Protein AF-Q7MRS1-F1 (afdb_monomer_lite)

Sequence (550 aa):
MSFEEILKSEALKLEIERLKEEFVSIEKFNEHLKISIIESETKIRVILPDGRIFGHNYQKTLEELGNAREYIESGTWRREVIRRVGEILERERKDTRRDGRLDHPREGEQRRDRSTASTDEELQARARFRRDRSAALRGDAGSSGISTREQQRAISAYGDSQRSPQKSDVNPLSIPLNELLALAGYEPKRDKTSRNNVVMRGGPGDNLVISRMPDDHYLYFNANNDSDRGTIFDFCRNRGISARDLIGAYERGGGEIQHSIERTGTSRTPANLKKIQDTWNALPPYSKSEDTYLEKVRKLSRETIALYSEIKIDERKNICFPSYALDEKSGYIMIVGYNKRLQSPLTKDKEGKPYEKPIKALHSGEKGLEILKATGLKQSNIKTLVIGESSIDMLSLVEMKKIDPFSSLLVATGGQLNESAQKLLGELSRRYPNAELIRAPDNDRDGIRMTEKIAGILQRESVELFPQLKDHNDDLKALKILNQASSDLRSELSNELSQTIRAARDQNHNHNKLLQKINEITKLIPPDRLQLQAINQLQQNQIEKGGRER

Structure (mmCIF, N/CA/C/O backbone):
data_AF-Q7MRS1-F1
#
_entry.id   AF-Q7MRS1-F1
#
loop_
_atom_site.group_PDB
_atom_site.id
_atom_site.type_symbol
_atom_site.label_atom_id
_atom_site.label_alt_id
_atom_site.label_comp_id
_atom_site.label_asym_id
_atom_site.label_entity_id
_atom_site.label_seq_id
_atom_site.pdbx_PDB_ins_code
_atom_site.Cartn_x
_atom_site.Cartn_y
_atom_site.Cartn_z
_atom_site.occupancy
_atom_site.B_iso_or_equiv
_atom_site.auth_seq_id
_atom_site.auth_comp_id
_atom_site.auth_asym_id
_atom_site.auth_atom_id
_atom_site.pdbx_PDB_model_num
ATOM 1 N N . MET A 1 1 ? -23.434 -2.494 28.872 1.00 38.00 1 MET A N 1
ATOM 2 C CA . MET A 1 1 ? -23.753 -3.064 27.555 1.00 38.00 1 MET A CA 1
ATOM 3 C C . MET A 1 1 ? -22.539 -2.989 26.648 1.00 38.00 1 MET A C 1
ATOM 5 O O . MET A 1 1 ? -21.988 -1.899 26.495 1.00 38.00 1 MET A O 1
ATOM 9 N N . SER A 1 2 ? -22.096 -4.116 26.092 1.00 28.31 2 SER A N 1
ATOM 10 C CA . SER A 1 2 ? -21.088 -4.141 25.023 1.00 28.31 2 SER A CA 1
ATOM 11 C C . SER A 1 2 ? -21.684 -3.594 23.713 1.00 28.31 2 SER A C 1
ATOM 13 O O . SER A 1 2 ? -22.902 -3.523 23.553 1.00 28.31 2 SER A O 1
ATOM 15 N N . PHE A 1 3 ? -20.845 -3.180 22.757 1.00 33.66 3 PHE A N 1
ATOM 16 C CA . PHE A 1 3 ? -21.310 -2.741 21.429 1.00 33.66 3 PHE A CA 1
ATOM 17 C C . PHE A 1 3 ? -22.105 -3.847 20.702 1.00 33.66 3 PHE A C 1
ATOM 19 O O . PHE A 1 3 ? -23.061 -3.554 19.988 1.00 33.66 3 PHE A O 1
ATOM 26 N N . GLU A 1 4 ? -21.791 -5.118 20.972 1.00 31.84 4 GLU A N 1
ATOM 27 C CA . GLU A 1 4 ? -22.567 -6.268 20.492 1.00 31.84 4 GLU A CA 1
ATOM 28 C C . GLU A 1 4 ? -23.971 -6.356 21.107 1.00 31.84 4 GLU A C 1
ATOM 30 O O . GLU A 1 4 ? -24.891 -6.816 20.440 1.00 31.84 4 GLU A O 1
ATOM 35 N N . GLU A 1 5 ? -24.173 -5.911 22.349 1.00 34.22 5 GLU A N 1
ATOM 36 C CA . GLU A 1 5 ? -25.500 -5.873 22.983 1.00 34.22 5 GLU A CA 1
ATOM 37 C C . GLU A 1 5 ? -26.347 -4.704 22.462 1.00 34.22 5 GLU A C 1
ATOM 39 O O . GLU A 1 5 ? -27.556 -4.843 22.301 1.00 34.22 5 GLU A O 1
ATOM 44 N N . ILE A 1 6 ? -25.708 -3.586 22.101 1.00 35.25 6 ILE A N 1
ATOM 45 C CA . ILE A 1 6 ? -26.366 -2.434 21.463 1.00 35.25 6 ILE A CA 1
ATOM 46 C C . ILE A 1 6 ? -26.814 -2.783 20.035 1.00 35.25 6 ILE A C 1
ATOM 48 O O . ILE A 1 6 ? -27.928 -2.443 19.650 1.00 35.25 6 ILE A O 1
ATOM 52 N N . LEU A 1 7 ? -26.013 -3.538 19.274 1.00 34.41 7 LEU A N 1
ATOM 53 C CA . LEU A 1 7 ? -26.401 -4.070 17.956 1.00 34.41 7 LEU A CA 1
ATOM 54 C C . LEU A 1 7 ? -27.507 -5.139 18.022 1.00 34.41 7 LEU A C 1
ATOM 56 O O . LEU A 1 7 ? -28.186 -5.395 17.027 1.00 34.41 7 LEU A O 1
ATOM 60 N N . LYS A 1 8 ? -27.695 -5.776 19.184 1.00 34.97 8 LYS A N 1
ATOM 61 C CA . LYS A 1 8 ? -28.772 -6.747 19.433 1.00 34.97 8 LYS A CA 1
ATOM 62 C C . LYS A 1 8 ? -30.071 -6.099 19.918 1.00 34.97 8 LYS A C 1
ATOM 64 O O . LYS A 1 8 ? -31.070 -6.805 20.000 1.00 34.97 8 LYS A O 1
ATOM 69 N N . SER A 1 9 ? -30.072 -4.792 20.197 1.00 38.06 9 SER A N 1
ATOM 70 C CA . SER A 1 9 ? -31.278 -4.031 20.530 1.00 38.06 9 SER A CA 1
ATOM 71 C C . SER A 1 9 ? -32.312 -4.173 19.417 1.00 38.06 9 SER A C 1
ATOM 73 O O . SER A 1 9 ? -32.072 -3.777 18.276 1.00 38.06 9 SER A O 1
ATOM 75 N N . GLU A 1 10 ? -33.471 -4.729 19.757 1.00 39.97 10 GLU A N 1
ATOM 76 C CA . GLU A 1 10 ? -34.589 -4.931 18.835 1.00 39.97 10 GLU A CA 1
ATOM 77 C C . GLU A 1 10 ? -35.078 -3.600 18.251 1.00 39.97 10 GLU A C 1
ATOM 79 O O . GLU A 1 10 ? -35.407 -3.543 17.075 1.00 39.97 10 GLU A O 1
ATOM 84 N N . ALA A 1 11 ? -34.985 -2.506 19.017 1.00 39.06 11 ALA A N 1
ATOM 85 C CA . ALA A 1 11 ? -35.293 -1.151 18.562 1.00 39.06 11 ALA A CA 1
ATOM 86 C C . ALA A 1 11 ? -34.257 -0.596 17.566 1.00 39.06 11 ALA A C 1
ATOM 88 O O . ALA A 1 11 ? -34.627 0.080 16.613 1.00 39.06 11 ALA A O 1
ATOM 89 N N . LEU A 1 12 ? -32.964 -0.908 17.742 1.00 38.81 12 LEU A N 1
ATOM 90 C CA . LEU A 1 12 ? -31.923 -0.505 16.787 1.00 38.81 12 LEU A CA 1
ATOM 91 C C . LEU A 1 12 ? -31.974 -1.367 15.520 1.00 38.81 12 LEU A C 1
ATOM 93 O O . LEU A 1 12 ? -31.750 -0.857 14.430 1.00 38.81 12 LEU A O 1
ATOM 97 N N . LYS A 1 13 ? -32.314 -2.655 15.645 1.00 42.75 13 LYS A N 1
ATOM 98 C CA . LYS A 1 13 ? -32.612 -3.523 14.500 1.00 42.75 13 LYS A CA 1
ATOM 99 C C . LYS A 1 13 ? -33.844 -3.048 13.740 1.00 42.75 13 LYS A C 1
ATOM 101 O O . LYS A 1 13 ? -33.760 -2.963 12.527 1.00 42.75 13 LYS A O 1
ATOM 106 N N . LEU A 1 14 ? -34.936 -2.706 14.424 1.00 47.22 14 LEU A N 1
ATOM 107 C CA . LEU A 1 14 ? -36.146 -2.158 13.805 1.00 47.22 14 LEU A CA 1
ATOM 108 C C . LEU A 1 14 ? -35.884 -0.811 13.139 1.00 47.22 14 LEU A C 1
ATOM 110 O O . LEU A 1 14 ? -36.394 -0.602 12.053 1.00 47.22 14 LEU A O 1
ATOM 114 N N . GLU A 1 15 ? -35.053 0.063 13.710 1.00 40.97 15 GLU A N 1
ATOM 115 C CA . GLU A 1 15 ? -34.694 1.330 13.061 1.00 40.97 15 GLU A CA 1
ATOM 116 C C . GLU A 1 15 ? -33.704 1.128 11.903 1.00 40.97 15 GLU A C 1
ATOM 118 O O . GLU A 1 15 ? -33.804 1.810 10.893 1.00 40.97 15 GLU A O 1
ATOM 123 N N . ILE A 1 16 ? -32.785 0.157 11.980 1.00 42.09 16 ILE A N 1
ATOM 124 C CA . ILE A 1 16 ? -31.921 -0.225 10.851 1.00 42.09 16 ILE A CA 1
ATOM 125 C C . ILE A 1 16 ? -32.740 -0.887 9.734 1.00 42.09 16 ILE A C 1
ATOM 127 O O . ILE A 1 16 ? -32.490 -0.596 8.572 1.00 42.09 16 ILE A O 1
ATOM 131 N N . GLU A 1 17 ? -33.715 -1.742 10.050 1.00 43.88 17 GLU A N 1
ATOM 132 C CA . GLU A 1 17 ? -34.649 -2.326 9.077 1.00 43.88 17 GLU A CA 1
ATOM 133 C C . GLU A 1 17 ? -35.605 -1.265 8.516 1.00 43.88 17 GLU A C 1
ATOM 135 O O . GLU A 1 17 ? -35.782 -1.204 7.307 1.00 43.88 17 GLU A O 1
ATOM 140 N N . ARG A 1 18 ? -36.101 -0.331 9.337 1.00 45.06 18 ARG A N 1
ATOM 141 C CA . ARG A 1 18 ? -36.892 0.827 8.892 1.00 45.06 18 ARG A CA 1
ATOM 142 C C . ARG A 1 18 ? -36.077 1.756 8.001 1.00 45.06 18 ARG A C 1
ATOM 144 O O . ARG A 1 18 ? -36.606 2.249 7.019 1.00 45.06 18 ARG A O 1
ATOM 151 N N . LEU A 1 19 ? -34.789 1.963 8.287 1.00 39.16 19 LEU A N 1
ATOM 152 C CA . LEU A 1 19 ? -33.873 2.698 7.413 1.00 39.16 19 LEU A CA 1
ATOM 153 C C . LEU A 1 19 ? -33.566 1.895 6.140 1.00 39.16 19 LEU A C 1
ATOM 155 O O . LEU A 1 19 ? -33.508 2.481 5.070 1.00 39.16 19 LEU A O 1
ATOM 159 N N . LYS A 1 20 ? -33.443 0.565 6.186 1.00 38.06 20 LYS A N 1
ATOM 160 C CA . LYS A 1 20 ? -33.331 -0.276 4.977 1.00 38.06 20 LYS A CA 1
ATOM 161 C C . LYS A 1 20 ? -34.605 -0.245 4.118 1.00 38.06 20 LYS A C 1
ATOM 163 O O . LYS A 1 20 ? -34.500 -0.303 2.893 1.00 38.06 20 LYS A O 1
ATOM 168 N N . GLU A 1 21 ? -35.777 -0.120 4.741 1.00 39.06 21 GLU A N 1
ATOM 169 C CA . GLU A 1 21 ? -37.084 0.041 4.093 1.00 39.06 21 GLU A CA 1
ATOM 170 C C . GLU A 1 21 ? -37.326 1.479 3.592 1.00 39.06 21 GLU A C 1
ATOM 172 O O . GLU A 1 21 ? -37.846 1.646 2.495 1.00 39.06 21 GLU A O 1
ATOM 177 N N . GLU A 1 22 ? -36.899 2.526 4.311 1.00 36.47 22 GLU A N 1
ATOM 178 C CA . GLU A 1 22 ? -36.929 3.931 3.850 1.00 36.47 22 GLU A CA 1
ATOM 179 C C . GLU A 1 22 ? -35.910 4.181 2.721 1.00 36.47 22 GLU A C 1
ATOM 181 O O . GLU A 1 22 ? -36.150 5.016 1.849 1.00 36.47 22 GLU A O 1
ATOM 186 N N . PHE A 1 23 ? -34.805 3.428 2.684 1.00 32.19 23 PHE A N 1
ATOM 187 C CA . PHE A 1 23 ? -33.776 3.471 1.635 1.00 32.19 23 PHE A CA 1
ATOM 188 C C . PHE A 1 23 ? -33.933 2.381 0.558 1.00 32.19 23 PHE A C 1
ATOM 190 O O . PHE A 1 23 ? -32.937 2.019 -0.068 1.00 32.19 23 PHE A O 1
ATOM 197 N N . VAL A 1 24 ? -35.154 1.863 0.340 1.00 32.69 24 VAL A N 1
ATOM 198 C CA . VAL A 1 24 ? -35.525 0.785 -0.609 1.00 32.69 24 VAL A CA 1
ATOM 199 C C . VAL A 1 24 ? -34.394 0.356 -1.562 1.00 32.69 24 VAL A C 1
ATOM 201 O O . VAL A 1 24 ? -34.203 0.890 -2.656 1.00 32.69 24 VAL A O 1
ATOM 204 N N . SER A 1 25 ? -33.720 -0.719 -1.143 1.00 35.72 25 SER A N 1
ATOM 205 C CA . SER A 1 25 ? -32.906 -1.665 -1.920 1.00 35.72 25 SER A CA 1
ATOM 206 C C . SER A 1 25 ? -31.582 -1.170 -2.527 1.00 35.72 25 SER A C 1
ATOM 208 O O . SER A 1 25 ? -31.491 -0.839 -3.705 1.00 35.72 25 SER A O 1
ATOM 210 N N . ILE A 1 26 ? -30.493 -1.302 -1.765 1.00 35.09 26 ILE A N 1
ATOM 211 C CA . ILE A 1 26 ? -29.111 -1.208 -2.280 1.00 35.09 26 ILE A CA 1
ATOM 212 C C . ILE A 1 26 ? -28.841 -2.251 -3.390 1.00 35.09 26 ILE A C 1
ATOM 214 O O . ILE A 1 26 ? -28.113 -1.976 -4.341 1.00 35.09 26 ILE A O 1
ATOM 218 N N . GLU A 1 27 ? -29.499 -3.413 -3.348 1.00 33.00 27 GLU A N 1
ATOM 219 C CA . GLU A 1 27 ? -29.350 -4.456 -4.377 1.00 33.00 27 GLU A CA 1
ATOM 220 C C . GLU A 1 27 ? -30.068 -4.121 -5.698 1.00 33.00 27 GLU A C 1
ATOM 222 O O . GLU A 1 27 ? -29.577 -4.474 -6.765 1.00 33.00 27 GLU A O 1
ATOM 227 N N . LYS A 1 28 ? -31.155 -3.335 -5.670 1.00 31.61 28 LYS A N 1
ATOM 228 C CA . LYS A 1 28 ? -31.830 -2.825 -6.884 1.00 31.61 28 LYS A CA 1
ATOM 229 C C . LYS A 1 28 ? -31.266 -1.470 -7.340 1.00 31.61 28 LYS A C 1
ATOM 231 O O . LYS A 1 28 ? -31.312 -1.164 -8.531 1.00 31.61 28 LYS A O 1
ATOM 236 N N . PHE A 1 29 ? -30.669 -0.700 -6.427 1.00 34.00 29 PHE A N 1
ATOM 237 C CA . PHE A 1 29 ? -29.886 0.510 -6.706 1.00 34.00 29 PHE A CA 1
ATOM 238 C C . PHE A 1 29 ? -28.658 0.192 -7.572 1.00 34.00 29 PHE A C 1
ATOM 240 O O . PHE A 1 29 ? -28.405 0.890 -8.553 1.00 34.00 29 PHE A O 1
ATOM 247 N N . ASN A 1 30 ? -27.963 -0.917 -7.296 1.00 33.84 30 ASN A N 1
ATOM 248 C CA . ASN A 1 30 ? -26.801 -1.340 -8.081 1.00 33.84 30 ASN A CA 1
ATOM 249 C C . ASN A 1 30 ? -27.157 -1.892 -9.476 1.00 33.84 30 ASN A C 1
ATOM 251 O O . ASN A 1 30 ? -26.385 -1.694 -10.412 1.00 33.84 30 ASN A O 1
ATOM 255 N N . GLU A 1 31 ? -28.334 -2.500 -9.670 1.00 31.02 31 GLU A N 1
ATOM 256 C CA . GLU A 1 31 ? -28.771 -2.972 -10.999 1.00 31.02 31 GLU A CA 1
ATOM 257 C C . GLU A 1 31 ? -29.403 -1.873 -11.879 1.00 31.02 31 GLU A C 1
ATOM 259 O O . GLU A 1 31 ? -29.354 -1.963 -13.107 1.00 31.02 31 GLU A O 1
ATOM 264 N N . HIS A 1 32 ? -29.968 -0.809 -11.290 1.00 28.50 32 HIS A N 1
ATOM 265 C CA . HIS A 1 32 ? -30.591 0.305 -12.033 1.00 28.50 32 HIS A CA 1
ATOM 266 C C . HIS A 1 32 ? -29.641 1.479 -12.329 1.00 28.50 32 HIS A C 1
ATOM 268 O O . HIS A 1 32 ? -29.960 2.340 -13.153 1.00 28.50 32 HIS A O 1
ATOM 274 N N . LEU A 1 33 ? -28.440 1.497 -11.745 1.00 30.38 33 LEU A N 1
ATOM 275 C CA . LEU A 1 33 ? -27.365 2.438 -12.066 1.00 30.38 33 LEU A CA 1
ATOM 276 C C . LEU A 1 33 ? -26.560 1.990 -13.301 1.00 30.38 33 LEU A C 1
ATOM 278 O O . LEU A 1 33 ? -25.332 1.929 -13.282 1.00 30.38 33 LEU A O 1
ATOM 282 N N . LYS A 1 34 ? -27.224 1.791 -14.448 1.00 31.17 34 LYS A N 1
ATOM 283 C CA . LYS A 1 34 ? -26.554 1.962 -15.753 1.00 31.17 34 LYS A CA 1
ATOM 284 C C . LYS A 1 34 ? -26.318 3.457 -15.995 1.00 31.17 34 LYS A C 1
ATOM 286 O O . LYS A 1 34 ? -26.874 4.055 -16.914 1.00 31.17 34 LYS A O 1
ATOM 291 N N . ILE A 1 35 ? -25.490 4.087 -15.158 1.00 30.17 35 ILE A N 1
ATOM 292 C CA . ILE A 1 35 ? -24.991 5.434 -15.432 1.00 30.17 35 ILE A CA 1
ATOM 293 C C . ILE A 1 35 ? -24.048 5.320 -16.628 1.00 30.17 35 ILE A C 1
ATOM 295 O O . ILE A 1 35 ? -22.896 4.902 -16.516 1.00 30.17 35 ILE A O 1
ATOM 299 N N . SER A 1 36 ? -24.547 5.725 -17.790 1.00 32.12 36 SER A N 1
ATOM 300 C CA . SER A 1 36 ? -23.717 5.986 -18.961 1.00 32.12 36 SER A CA 1
ATOM 301 C C . SER A 1 36 ? -23.027 7.332 -18.745 1.00 32.12 36 SER A C 1
ATOM 303 O O . SER A 1 36 ? -23.561 8.378 -19.110 1.00 32.12 36 SER A O 1
ATOM 305 N N . ILE A 1 37 ? -21.870 7.325 -18.082 1.00 31.33 37 ILE A N 1
ATOM 306 C CA . ILE A 1 37 ? -21.024 8.516 -17.963 1.00 31.33 37 ILE A CA 1
ATOM 307 C C . ILE A 1 37 ? -20.385 8.741 -19.336 1.00 31.33 37 ILE A C 1
ATOM 309 O O . ILE A 1 37 ? -19.476 8.014 -19.725 1.00 31.33 37 ILE A O 1
ATOM 313 N N . ILE A 1 38 ? -20.884 9.726 -20.083 1.00 32.34 38 ILE A N 1
ATOM 314 C CA . ILE A 1 38 ? -20.208 10.226 -21.283 1.00 32.34 38 ILE A CA 1
ATOM 315 C C . ILE A 1 38 ? -19.354 11.408 -20.834 1.00 32.34 38 ILE A C 1
ATOM 317 O O . ILE A 1 38 ? -19.868 12.505 -20.606 1.00 32.34 38 ILE A O 1
ATOM 321 N N . GLU A 1 39 ? -18.058 11.169 -20.662 1.00 30.39 39 GLU A N 1
ATOM 322 C CA . GLU A 1 39 ? -17.093 12.228 -20.383 1.00 30.39 39 GLU A CA 1
ATOM 323 C C . GLU A 1 39 ? -16.877 13.075 -21.644 1.00 30.39 39 GLU A C 1
ATOM 325 O O . GLU A 1 39 ? -16.479 12.582 -22.696 1.00 30.39 39 GLU A O 1
ATOM 330 N N . SER A 1 40 ? -17.146 14.375 -21.536 1.00 33.62 40 SER A N 1
ATOM 331 C CA . SER A 1 40 ? -16.533 15.386 -22.399 1.00 33.62 40 SER A CA 1
ATOM 332 C C . SER A 1 40 ? -16.222 16.617 -21.552 1.00 33.62 40 SER A C 1
ATOM 334 O O . SER A 1 40 ? -16.933 16.904 -20.585 1.00 33.62 40 SER A O 1
ATOM 336 N N . GLU A 1 41 ? -15.148 17.312 -21.921 1.00 33.19 41 GLU A N 1
ATOM 337 C CA . GLU A 1 41 ? -14.253 18.139 -21.092 1.00 33.19 41 GLU A CA 1
ATOM 338 C C . GLU A 1 41 ? -14.869 19.276 -20.248 1.00 33.19 41 GLU A C 1
ATOM 340 O O . GLU A 1 41 ? -14.137 19.977 -19.561 1.00 33.19 41 GLU A O 1
ATOM 345 N N . THR A 1 42 ? -16.189 19.491 -20.234 1.00 30.77 42 THR A N 1
ATOM 346 C CA . THR A 1 42 ? -16.798 20.585 -19.446 1.00 30.77 42 THR A CA 1
ATOM 347 C C . THR A 1 42 ? -18.174 20.314 -18.820 1.00 30.77 42 THR A C 1
ATOM 349 O O . THR A 1 42 ? -18.686 21.206 -18.141 1.00 30.77 42 THR A O 1
ATOM 352 N N . LYS A 1 43 ? -18.813 19.139 -18.982 1.00 31.61 43 LYS A N 1
ATOM 353 C CA . LYS A 1 43 ? -20.142 18.866 -18.371 1.00 31.61 43 LYS A CA 1
ATOM 354 C C . LYS A 1 43 ? -20.371 17.389 -18.038 1.00 31.61 43 LYS A C 1
ATOM 356 O O . LYS A 1 43 ? -20.254 16.541 -18.915 1.00 31.61 43 LYS A O 1
ATOM 361 N N . ILE A 1 44 ? -20.840 17.109 -16.818 1.00 34.78 44 ILE A N 1
ATOM 362 C CA . ILE A 1 44 ? -21.430 15.812 -16.444 1.00 34.78 44 ILE A CA 1
ATOM 363 C C . ILE A 1 44 ? -22.916 15.827 -16.832 1.00 34.78 44 ILE A C 1
ATOM 365 O O . ILE A 1 44 ? -23.638 16.769 -16.491 1.00 34.78 44 ILE A O 1
ATOM 369 N N . ARG A 1 45 ? -23.380 14.796 -17.553 1.00 35.06 45 ARG A N 1
ATOM 370 C CA . ARG A 1 45 ? -24.808 14.540 -17.802 1.00 35.06 45 ARG A CA 1
ATOM 371 C C . ARG A 1 45 ? -25.231 13.269 -17.082 1.00 35.06 45 ARG A C 1
ATOM 373 O O . ARG A 1 45 ? -24.643 12.217 -17.302 1.00 35.06 45 ARG A O 1
ATOM 380 N N . VAL A 1 46 ? -26.278 13.371 -16.275 1.00 36.53 46 VAL A N 1
ATOM 381 C CA . VAL A 1 46 ? -26.955 12.233 -15.652 1.00 36.53 46 VAL A CA 1
ATOM 382 C C . VAL A 1 46 ? -28.238 11.985 -16.433 1.00 36.53 46 VAL A C 1
ATOM 384 O O . VAL A 1 46 ? -29.058 12.892 -16.544 1.00 36.53 46 VAL A O 1
ATOM 387 N N . ILE A 1 47 ? -28.399 10.790 -17.001 1.00 37.78 47 ILE A N 1
ATOM 388 C CA . ILE A 1 47 ? -29.613 10.378 -17.719 1.00 37.78 47 ILE A CA 1
ATOM 389 C C . ILE A 1 47 ? -30.344 9.360 -16.845 1.00 37.78 47 ILE A C 1
ATOM 391 O O . ILE A 1 47 ? -29.770 8.330 -16.496 1.00 37.78 47 ILE A O 1
ATOM 395 N N . LEU A 1 48 ? -31.584 9.666 -16.469 1.00 36.03 48 LEU A N 1
ATOM 396 C CA . LEU A 1 48 ? -32.448 8.772 -15.702 1.00 36.03 48 LEU A CA 1
ATOM 397 C C . LEU A 1 48 ? -33.148 7.753 -16.626 1.00 36.03 48 LEU A C 1
ATOM 399 O O . LEU A 1 48 ? -33.284 8.015 -17.824 1.00 36.03 48 LEU A O 1
ATOM 403 N N . PRO A 1 49 ? -33.640 6.615 -16.094 1.00 31.28 49 PRO A N 1
ATOM 404 C CA . PRO A 1 49 ? -34.294 5.566 -16.890 1.00 31.28 49 PRO A CA 1
ATOM 405 C C . PRO A 1 49 ? -35.541 6.019 -17.665 1.00 31.28 49 PRO A C 1
ATOM 407 O O . PRO A 1 49 ? -35.916 5.393 -18.650 1.00 31.28 49 PRO A O 1
ATOM 410 N N . ASP A 1 50 ? -36.169 7.119 -17.252 1.00 37.16 50 ASP A N 1
ATOM 411 C CA . ASP A 1 50 ? -37.319 7.733 -17.926 1.00 37.16 50 ASP A CA 1
ATOM 412 C C . ASP A 1 50 ? -36.933 8.778 -18.991 1.00 37.16 50 ASP A C 1
ATOM 414 O O . ASP A 1 50 ? -37.790 9.481 -19.527 1.00 37.16 50 ASP A O 1
ATOM 418 N N . GLY A 1 51 ? -35.640 8.900 -19.301 1.00 31.77 51 GLY A N 1
ATOM 419 C CA . GLY A 1 51 ? -35.112 9.797 -20.327 1.00 31.77 51 GLY A CA 1
ATOM 420 C C . GLY A 1 51 ? -34.851 11.230 -19.858 1.00 31.77 51 GLY A C 1
ATOM 421 O O . GLY A 1 51 ? -34.407 12.056 -20.660 1.00 31.77 51 GLY A O 1
ATOM 422 N N . ARG A 1 52 ? -35.076 11.560 -18.578 1.00 37.72 52 ARG A N 1
ATOM 423 C CA . ARG A 1 52 ? -34.745 12.889 -18.040 1.00 37.72 52 ARG A CA 1
ATOM 424 C C . ARG A 1 52 ? -33.233 13.066 -17.900 1.00 37.72 52 ARG A C 1
ATOM 426 O O . ARG A 1 52 ? -32.541 12.193 -17.384 1.00 37.72 52 ARG A O 1
ATOM 433 N N . ILE A 1 53 ? -32.722 14.219 -18.336 1.00 37.56 53 ILE A N 1
ATOM 434 C CA . ILE A 1 53 ? -31.291 14.551 -18.312 1.00 37.56 53 ILE A CA 1
ATOM 435 C C . ILE A 1 53 ? -31.043 15.697 -17.327 1.00 37.56 53 ILE A C 1
ATOM 437 O O . ILE A 1 53 ? -31.575 16.791 -17.513 1.00 37.56 53 ILE A O 1
ATOM 441 N N . PHE A 1 54 ? -30.188 15.474 -16.330 1.00 33.25 54 PHE A N 1
ATOM 442 C CA . PHE A 1 54 ? -29.695 16.505 -15.415 1.00 33.25 54 PHE A CA 1
ATOM 443 C C . PHE A 1 54 ? -28.237 16.862 -15.725 1.00 33.25 54 PHE A C 1
ATOM 445 O O . PHE A 1 54 ? -27.413 15.993 -16.008 1.00 33.25 54 PHE A O 1
ATOM 452 N N . GLY A 1 55 ? -27.905 18.152 -15.653 1.00 30.97 55 GLY A N 1
ATOM 453 C CA . GLY A 1 55 ? -26.531 18.640 -15.758 1.00 30.97 55 GLY A CA 1
ATOM 454 C C . GLY A 1 55 ? -26.351 19.914 -14.945 1.00 30.97 55 GLY A C 1
ATOM 455 O O . GLY A 1 55 ? -26.980 20.928 -15.252 1.00 30.97 55 GLY A O 1
ATOM 456 N N . HIS A 1 56 ? -25.496 19.868 -13.923 1.00 37.53 56 HIS A N 1
ATOM 457 C CA . HIS A 1 56 ? -25.109 21.028 -13.119 1.00 37.53 56 HIS A CA 1
ATOM 458 C C . HIS A 1 56 ? -23.589 21.113 -12.935 1.00 37.53 56 HIS A C 1
ATOM 460 O O . HIS A 1 56 ? -22.864 20.131 -13.067 1.00 37.53 56 HIS A O 1
ATOM 466 N N . ASN A 1 57 ? -23.141 22.355 -12.748 1.00 38.06 57 ASN A N 1
ATOM 467 C CA . ASN A 1 57 ? -21.765 22.833 -12.833 1.00 38.06 57 ASN A CA 1
ATOM 468 C C . ASN A 1 57 ? -20.870 22.250 -11.720 1.00 38.06 57 ASN A C 1
ATOM 470 O O . ASN A 1 57 ? -21.244 22.280 -10.550 1.00 38.06 57 ASN A O 1
ATOM 474 N N . TYR A 1 58 ? -19.670 21.793 -12.092 1.00 33.44 58 TYR A N 1
ATOM 475 C CA . TYR A 1 58 ? -18.654 21.161 -11.234 1.00 33.44 58 TYR A CA 1
ATOM 476 C C . TYR A 1 58 ? -18.295 21.987 -9.983 1.00 33.44 58 TYR A C 1
ATOM 478 O O . TYR A 1 58 ? -18.038 21.432 -8.917 1.00 33.44 58 TYR A O 1
ATOM 486 N N . GLN A 1 59 ? -18.347 23.320 -10.082 1.00 33.12 59 GLN A N 1
ATOM 487 C CA . GLN A 1 59 ? -18.093 24.221 -8.951 1.00 33.12 59 GLN A CA 1
ATOM 488 C C . GLN A 1 59 ? -19.136 24.110 -7.829 1.00 33.12 59 GLN A C 1
ATOM 490 O O . GLN A 1 59 ? -18.764 24.197 -6.664 1.00 33.12 59 GLN A O 1
ATOM 495 N N . LYS A 1 60 ? -20.408 23.839 -8.150 1.00 36.50 60 LYS A N 1
ATOM 496 C CA . LYS A 1 60 ? -21.478 23.757 -7.145 1.00 36.50 60 LYS A CA 1
ATOM 497 C C . LYS A 1 60 ? -21.387 22.472 -6.313 1.00 36.50 60 LYS A C 1
ATOM 499 O O . LYS A 1 60 ? -21.627 22.496 -5.115 1.00 36.50 60 LYS A O 1
ATOM 504 N N . THR A 1 61 ? -20.949 21.367 -6.918 1.00 37.50 61 THR A N 1
ATOM 505 C CA . THR A 1 61 ? -20.707 20.094 -6.213 1.00 37.50 61 THR A CA 1
ATOM 506 C C . THR A 1 61 ? -19.485 20.170 -5.290 1.00 37.50 61 THR A C 1
ATOM 508 O O . THR A 1 61 ? -19.484 19.571 -4.217 1.00 37.50 61 THR A O 1
ATOM 511 N N . LEU A 1 62 ? -18.456 20.941 -5.662 1.00 32.97 62 LEU A N 1
ATOM 512 C CA . LEU A 1 62 ? -17.317 21.223 -4.781 1.00 32.97 62 LEU A CA 1
ATOM 513 C C . LEU A 1 62 ? -17.684 22.179 -3.634 1.00 32.97 62 LEU A C 1
ATOM 515 O O . LEU A 1 62 ? -17.219 21.961 -2.518 1.00 32.97 62 LEU A O 1
ATOM 519 N N . GLU A 1 63 ? -18.541 23.179 -3.870 1.00 34.66 63 GLU A N 1
ATOM 520 C CA . GLU A 1 63 ? -19.121 24.013 -2.803 1.00 34.66 63 GLU A CA 1
ATOM 521 C C . GLU A 1 63 ? -20.004 23.195 -1.853 1.00 34.66 63 GLU A C 1
ATOM 523 O O . GLU A 1 63 ? -19.898 23.353 -0.645 1.00 34.66 63 GLU A O 1
ATOM 528 N N . GLU A 1 64 ? -20.823 22.267 -2.351 1.00 34.38 64 GLU A N 1
ATOM 529 C CA . GLU A 1 64 ? -21.675 21.405 -1.518 1.00 34.38 64 GLU A CA 1
ATOM 530 C C . GLU A 1 64 ? -20.858 20.400 -0.678 1.00 34.38 64 GLU A C 1
ATOM 532 O O . GLU A 1 64 ? -21.195 20.152 0.480 1.00 34.38 64 GLU A O 1
ATOM 537 N N . LEU A 1 65 ? -19.734 19.888 -1.196 1.00 32.94 65 LEU A N 1
ATOM 538 C CA . LEU A 1 65 ? -18.781 19.063 -0.434 1.00 32.94 65 LEU A CA 1
ATOM 539 C C . LEU A 1 65 ? -17.940 19.885 0.558 1.00 32.94 65 LEU A C 1
ATOM 541 O O . LEU A 1 65 ? -17.642 19.409 1.656 1.00 32.94 65 LEU A O 1
ATOM 545 N N . GLY A 1 66 ? -17.587 21.124 0.202 1.00 31.20 66 GLY A N 1
ATOM 546 C CA . GLY A 1 66 ? -16.970 22.096 1.108 1.00 31.20 66 GLY A CA 1
ATOM 547 C C . GLY A 1 66 ? -17.900 22.456 2.265 1.00 31.20 66 GLY A C 1
ATOM 548 O O . GLY A 1 66 ? -17.495 22.375 3.421 1.00 31.20 66 GLY A O 1
ATOM 549 N N . ASN A 1 67 ? -19.174 22.708 1.963 1.00 33.09 67 ASN A N 1
ATOM 550 C CA . ASN A 1 67 ? -20.229 22.963 2.937 1.00 33.09 67 ASN A CA 1
ATOM 551 C C . ASN A 1 67 ? -20.519 21.731 3.800 1.00 33.09 67 ASN A C 1
ATOM 553 O O . ASN A 1 67 ? -20.773 21.886 4.984 1.00 33.09 67 ASN A O 1
ATOM 557 N N . ALA A 1 68 ? -20.445 20.505 3.268 1.00 31.92 68 ALA A N 1
ATOM 558 C CA . ALA A 1 68 ? -20.588 19.284 4.066 1.00 31.92 68 ALA A CA 1
ATOM 559 C C . ALA A 1 68 ? -19.424 19.106 5.053 1.00 31.92 68 ALA A C 1
ATOM 561 O O . ALA A 1 68 ? -19.634 18.746 6.210 1.00 31.92 68 ALA A O 1
ATOM 562 N N . ARG A 1 69 ? -18.198 19.418 4.624 1.00 34.81 69 ARG A N 1
ATOM 563 C CA . ARG A 1 69 ? -17.021 19.421 5.493 1.00 34.81 69 ARG A CA 1
ATOM 564 C C . ARG A 1 69 ? -17.119 20.501 6.570 1.00 34.81 69 ARG A C 1
ATOM 566 O O . ARG A 1 69 ? -16.911 20.197 7.737 1.00 34.81 69 ARG A O 1
ATOM 573 N N . GLU A 1 70 ? -17.511 21.717 6.205 1.00 35.56 70 GLU A N 1
ATOM 574 C CA . GLU A 1 70 ? -17.706 22.833 7.136 1.00 35.56 70 GLU A CA 1
ATOM 575 C C . GLU A 1 70 ? -18.903 22.585 8.077 1.00 35.56 70 GLU A C 1
ATOM 577 O O . GLU A 1 70 ? -18.855 22.911 9.260 1.00 35.56 70 GLU A O 1
ATOM 582 N N . TYR A 1 71 ? -19.951 21.899 7.616 1.00 34.62 71 TYR A N 1
ATOM 583 C CA . TYR A 1 71 ? -21.094 21.454 8.421 1.00 34.62 71 TYR A CA 1
ATOM 584 C C . TYR A 1 71 ? -20.706 20.376 9.447 1.00 34.62 71 TYR A C 1
ATOM 586 O O . TYR A 1 71 ? -21.182 20.413 10.585 1.00 34.62 71 TYR A O 1
ATOM 594 N N . ILE A 1 72 ? -19.807 19.457 9.074 1.00 35.19 72 ILE A N 1
ATOM 595 C CA . ILE A 1 72 ? -19.250 18.416 9.951 1.00 35.19 72 ILE A CA 1
ATOM 596 C C . ILE A 1 72 ? -18.244 19.011 10.952 1.00 35.19 72 ILE A C 1
ATOM 598 O O . ILE A 1 72 ? -18.320 18.701 12.143 1.00 35.19 72 ILE A O 1
ATOM 602 N N . GLU A 1 73 ? -17.352 19.894 10.496 1.00 37.25 73 GLU A N 1
ATOM 603 C CA . GLU A 1 73 ? -16.309 20.542 11.307 1.00 37.25 73 GLU A CA 1
ATOM 604 C C . GLU A 1 73 ? -16.882 21.620 12.254 1.00 37.25 73 GLU A C 1
ATOM 606 O O . GLU A 1 73 ? -16.407 21.756 13.379 1.00 37.25 73 GLU A O 1
ATOM 611 N N . SER A 1 74 ? -17.955 22.328 11.875 1.00 42.97 74 SER A N 1
ATOM 612 C CA . SER A 1 74 ? -18.615 23.350 12.717 1.00 42.97 74 SER A CA 1
ATOM 613 C C . SER A 1 74 ? -19.472 22.785 13.858 1.00 42.97 74 SER A C 1
ATOM 615 O O . SER A 1 74 ? -20.018 23.545 14.662 1.00 42.97 74 SER A O 1
ATOM 617 N N . GLY A 1 75 ? -19.666 21.461 13.919 1.00 32.75 75 GLY A N 1
ATOM 618 C CA . GLY A 1 75 ? -20.534 20.818 14.913 1.00 32.75 75 GLY A CA 1
ATOM 619 C C . GLY A 1 75 ? -22.018 21.190 14.782 1.00 32.75 75 GLY A C 1
ATOM 620 O O . GLY A 1 75 ? -22.817 20.882 15.668 1.00 32.75 75 GLY A O 1
ATOM 621 N N . THR A 1 76 ? -22.420 21.841 13.687 1.00 41.00 76 THR A N 1
ATOM 622 C CA . THR A 1 76 ? -23.806 22.278 13.447 1.00 41.00 76 THR A CA 1
ATOM 623 C C . THR A 1 76 ? -24.751 21.084 13.296 1.00 41.00 76 THR A C 1
ATOM 625 O O . THR A 1 76 ? -25.881 21.125 13.783 1.00 41.00 76 THR A O 1
ATOM 628 N N . TRP A 1 77 ? -24.253 19.966 12.761 1.00 40.56 77 TRP A N 1
ATOM 629 C CA . TRP A 1 77 ? -24.968 18.688 12.737 1.00 40.56 77 TRP A CA 1
ATOM 630 C C . TRP A 1 77 ? -25.300 18.152 14.141 1.00 40.56 77 TRP A C 1
ATOM 632 O O . TRP A 1 77 ? -26.370 17.580 14.320 1.00 40.56 77 TRP A O 1
ATOM 642 N N . ARG A 1 78 ? -24.459 18.389 15.166 1.00 37.19 78 ARG A N 1
ATOM 643 C CA . ARG A 1 78 ? -24.754 17.982 16.557 1.00 37.19 78 ARG A CA 1
ATOM 644 C C . ARG A 1 78 ? -25.989 18.710 17.086 1.00 37.19 78 ARG A C 1
ATOM 646 O O . ARG A 1 78 ? -26.867 18.090 17.677 1.00 37.19 78 ARG A O 1
ATOM 653 N N . ARG A 1 79 ? -26.088 20.019 16.822 1.00 39.91 79 ARG A N 1
ATOM 654 C CA . ARG A 1 79 ? -27.259 20.834 17.189 1.00 39.91 79 ARG A CA 1
ATOM 655 C C . ARG A 1 79 ? -28.511 20.406 16.426 1.00 39.91 79 ARG A C 1
ATOM 657 O O . ARG A 1 79 ? -29.572 20.334 17.031 1.00 39.91 79 ARG A O 1
ATOM 664 N N . GLU A 1 80 ? -28.386 20.073 15.144 1.00 38.41 80 GLU A N 1
ATOM 665 C CA . GLU A 1 80 ? -29.508 19.619 14.314 1.00 38.41 80 GLU A CA 1
ATOM 666 C C . GLU A 1 80 ? -30.007 18.217 14.703 1.00 38.41 80 GLU A C 1
ATOM 668 O O . GLU A 1 80 ? -31.212 17.981 14.725 1.00 38.41 80 GLU A O 1
ATOM 673 N N . VAL A 1 81 ? -29.106 17.307 15.083 1.00 37.31 81 VAL A N 1
ATOM 674 C CA . VAL A 1 81 ? -29.458 15.980 15.612 1.00 37.31 81 VAL A CA 1
ATOM 675 C C . VAL A 1 81 ? -30.140 16.106 16.974 1.00 37.31 81 VAL A C 1
ATOM 677 O O . VAL A 1 81 ? -31.206 15.530 17.161 1.00 37.31 81 VAL A O 1
ATOM 680 N N . ILE A 1 82 ? -29.611 16.919 17.896 1.00 40.75 82 ILE A N 1
ATOM 681 C CA . ILE A 1 82 ? -30.257 17.189 19.195 1.00 40.75 82 ILE A CA 1
ATOM 682 C C . ILE A 1 82 ? -31.638 17.835 18.999 1.00 40.75 82 ILE A C 1
ATOM 684 O O . ILE A 1 82 ? -32.602 17.455 19.664 1.00 40.75 82 ILE A O 1
ATOM 688 N N . ARG A 1 83 ? -31.761 18.775 18.053 1.00 42.75 83 ARG A N 1
ATOM 689 C CA . ARG A 1 83 ? -33.027 19.430 17.697 1.00 42.75 83 ARG A CA 1
ATOM 690 C C . ARG A 1 83 ? -34.041 18.428 17.140 1.00 42.75 83 ARG A C 1
ATOM 692 O O . ARG A 1 83 ? -35.166 18.397 17.625 1.00 42.75 83 ARG A O 1
ATOM 699 N N . ARG A 1 84 ? -33.644 17.574 16.189 1.00 38.28 84 ARG A N 1
ATOM 700 C CA . ARG A 1 84 ? -34.513 16.547 15.582 1.00 38.28 84 ARG A CA 1
ATOM 701 C C . ARG A 1 84 ? -34.916 15.459 16.571 1.00 38.28 84 ARG A C 1
ATOM 703 O O . ARG A 1 84 ? -36.074 15.062 16.579 1.00 38.28 84 ARG A O 1
ATOM 710 N N . VAL A 1 85 ? -34.009 15.029 17.447 1.00 38.19 85 VAL A N 1
ATOM 711 C CA . VAL A 1 85 ? -34.336 14.123 18.561 1.00 38.19 85 VAL A CA 1
ATOM 712 C C . VAL A 1 85 ? -35.348 14.786 19.504 1.00 38.19 85 VAL A C 1
ATOM 714 O O . VAL A 1 85 ? -36.330 14.156 19.885 1.00 38.19 85 VAL A O 1
ATOM 717 N N . GLY A 1 86 ? -35.191 16.079 19.806 1.00 36.03 86 GLY A N 1
ATOM 718 C CA . GLY A 1 86 ? -36.184 16.853 20.559 1.00 36.03 86 GLY A CA 1
ATOM 719 C C . GLY A 1 86 ? -37.556 16.941 19.874 1.00 36.03 86 GLY A C 1
ATOM 720 O O . GLY A 1 86 ? -38.580 16.792 20.538 1.00 36.03 86 GLY A O 1
ATOM 721 N N . GLU A 1 87 ? -37.597 17.128 18.552 1.00 40.69 87 GLU A N 1
ATOM 722 C CA . GLU A 1 87 ? -38.841 17.177 17.764 1.00 40.69 87 GLU A CA 1
ATOM 723 C C . GLU A 1 87 ? -39.560 15.823 17.690 1.00 40.69 87 GLU A C 1
ATOM 725 O O . GLU A 1 87 ? -40.791 15.780 17.729 1.00 40.69 87 GLU A O 1
ATOM 730 N N . ILE A 1 88 ? -38.808 14.723 17.606 1.00 39.09 88 ILE A N 1
ATOM 731 C CA . ILE A 1 88 ? -39.343 13.354 17.627 1.00 39.09 88 ILE A CA 1
ATOM 732 C C . ILE A 1 88 ? -39.990 13.069 18.990 1.00 39.09 88 ILE A C 1
ATOM 734 O O . ILE A 1 88 ? -41.144 12.649 19.047 1.00 39.09 88 ILE A O 1
ATOM 738 N N . LEU A 1 89 ? -39.311 13.427 20.084 1.00 39.16 89 LEU A N 1
ATOM 739 C CA . LEU A 1 89 ? -39.832 13.269 21.447 1.00 39.16 89 LEU A CA 1
ATOM 740 C C . LEU A 1 89 ? -41.062 14.156 21.728 1.00 39.16 89 LEU A C 1
ATOM 742 O O . LEU A 1 89 ? -41.938 13.785 22.513 1.00 39.16 89 LEU A O 1
ATOM 746 N N . GLU A 1 90 ? -41.173 15.327 21.090 1.00 39.97 90 GLU A N 1
ATOM 747 C CA . GLU A 1 90 ? -42.387 16.153 21.164 1.00 39.97 90 GLU A CA 1
ATOM 748 C C . GLU A 1 90 ? -43.560 15.596 20.345 1.00 39.97 90 GLU A C 1
ATOM 750 O O . GLU A 1 90 ? -44.712 15.765 20.761 1.00 39.97 90 GLU A O 1
ATOM 755 N N . ARG A 1 91 ? -43.301 14.938 19.206 1.00 41.22 91 ARG A N 1
ATOM 756 C CA . ARG A 1 91 ? -44.343 14.265 18.410 1.00 41.22 91 ARG A CA 1
ATOM 757 C C . ARG A 1 91 ? -44.920 13.067 19.157 1.00 41.22 91 ARG A C 1
ATOM 759 O O . ARG A 1 91 ? -46.135 13.007 19.315 1.00 41.22 91 ARG A O 1
ATOM 766 N N . GLU A 1 92 ? -44.076 12.234 19.762 1.00 38.03 92 GLU A N 1
ATOM 767 C CA . GLU A 1 92 ? -44.528 11.113 20.603 1.00 38.03 92 GLU A CA 1
ATOM 768 C C . GLU A 1 92 ? -45.349 11.581 21.822 1.00 38.03 92 GLU A C 1
ATOM 770 O O . GLU A 1 92 ? -46.317 10.933 22.228 1.00 38.03 92 GLU A O 1
ATOM 775 N N . ARG A 1 93 ? -45.042 12.768 22.368 1.00 38.50 93 ARG A N 1
ATOM 776 C CA . ARG A 1 93 ? -45.834 13.431 23.425 1.00 38.50 93 ARG A CA 1
ATOM 777 C C . ARG A 1 93 ? -47.197 13.958 22.966 1.00 38.50 93 ARG A C 1
ATOM 779 O O . ARG A 1 93 ? -48.090 14.130 23.799 1.00 38.50 93 ARG A O 1
ATOM 786 N N . LYS A 1 94 ? -47.349 14.304 21.684 1.00 42.78 94 LYS A N 1
ATOM 787 C CA . LYS A 1 94 ? -48.617 14.782 21.106 1.00 42.78 94 LYS A CA 1
ATOM 788 C C . LYS A 1 94 ? -49.501 13.619 20.664 1.00 42.78 94 LYS A C 1
ATOM 790 O O . LYS A 1 94 ? -50.714 13.712 20.844 1.00 42.78 94 LYS A O 1
ATOM 795 N N . ASP A 1 95 ? -48.904 12.525 20.202 1.00 42.03 95 ASP A N 1
ATOM 796 C CA . ASP A 1 95 ? -49.636 11.320 19.808 1.00 42.03 95 ASP A CA 1
ATOM 797 C C . ASP A 1 95 ? -50.171 10.550 21.027 1.00 42.03 95 ASP A C 1
ATOM 799 O O . ASP A 1 95 ? -51.334 10.157 21.036 1.00 42.03 95 ASP A O 1
ATOM 803 N N . THR A 1 96 ? -49.447 10.528 22.153 1.00 40.59 96 THR A N 1
ATOM 804 C CA . THR A 1 96 ? -49.972 10.000 23.437 1.00 40.59 96 THR A CA 1
ATOM 805 C C . THR A 1 96 ? -51.096 10.837 24.067 1.00 40.59 96 THR A C 1
ATOM 807 O O . THR A 1 96 ? -51.786 10.365 24.968 1.00 40.59 96 THR A O 1
ATOM 810 N N . ARG A 1 97 ? -51.328 12.077 23.607 1.00 41.41 97 ARG A N 1
ATOM 811 C CA . ARG A 1 97 ? -52.486 12.898 24.020 1.00 41.41 97 ARG A CA 1
ATOM 812 C C . ARG A 1 97 ? -53.689 12.762 23.083 1.00 41.41 97 ARG A C 1
ATOM 814 O O . ARG A 1 97 ? -54.760 13.260 23.432 1.00 41.41 97 ARG A O 1
ATOM 821 N N . ARG A 1 98 ? -53.533 12.121 21.919 1.00 40.03 98 ARG A N 1
ATOM 822 C CA . ARG A 1 98 ? -54.605 11.943 20.927 1.00 40.03 98 ARG A CA 1
ATOM 823 C C . ARG A 1 98 ? -55.445 10.682 21.134 1.00 40.03 98 ARG A C 1
ATOM 825 O O . ARG A 1 98 ? -56.610 10.714 20.764 1.00 40.03 98 ARG A O 1
ATOM 832 N N . ASP A 1 99 ? -54.945 9.680 21.854 1.00 39.62 99 ASP A N 1
ATOM 833 C CA . ASP A 1 99 ? -55.704 8.457 22.186 1.00 39.62 99 ASP A CA 1
ATOM 834 C C . ASP A 1 99 ? -56.728 8.620 23.332 1.00 39.62 99 ASP A C 1
ATOM 836 O O . ASP A 1 99 ? -57.294 7.650 23.829 1.00 39.62 99 ASP A O 1
ATOM 840 N N . GLY A 1 100 ? -56.995 9.856 23.772 1.00 39.19 100 GLY A N 1
ATOM 841 C CA . GLY A 1 100 ? -57.829 10.147 24.944 1.00 39.19 100 GLY A CA 1
ATOM 842 C C . GLY A 1 100 ? -59.180 10.826 24.698 1.00 39.19 100 GLY A C 1
ATOM 843 O O . GLY A 1 100 ? -59.786 11.260 25.679 1.00 39.19 100 GLY A O 1
ATOM 844 N N . ARG A 1 101 ? -59.674 10.994 23.459 1.00 32.97 101 ARG A N 1
ATOM 845 C CA . ARG A 1 101 ? -61.017 11.576 23.233 1.00 32.97 101 ARG A CA 1
ATOM 846 C C . ARG A 1 101 ? -61.809 10.891 22.117 1.00 32.97 101 ARG A C 1
ATOM 848 O O . ARG A 1 101 ? -61.428 10.938 20.956 1.00 32.97 101 ARG A O 1
ATOM 855 N N . LEU A 1 102 ? -62.932 10.317 22.548 1.00 34.28 102 LEU A N 1
ATOM 856 C CA . LEU A 1 102 ? -64.040 9.745 21.782 1.00 34.28 102 LEU A CA 1
ATOM 857 C C . LEU A 1 102 ? -64.716 10.753 20.832 1.00 34.28 102 LEU A C 1
ATOM 859 O O . LEU A 1 102 ? -64.707 11.962 21.075 1.00 34.28 102 LEU A O 1
ATOM 863 N N . ASP A 1 103 ? -65.326 10.185 19.790 1.00 36.00 103 ASP A N 1
ATOM 864 C CA . ASP A 1 103 ? -66.037 10.785 18.654 1.00 36.00 103 ASP A CA 1
ATOM 865 C C . ASP A 1 103 ? -67.062 11.895 18.958 1.00 36.00 103 ASP A C 1
ATOM 867 O O . ASP A 1 103 ? -67.856 11.795 19.891 1.00 36.00 103 ASP A O 1
ATOM 871 N N . HIS A 1 104 ? -67.152 12.872 18.040 1.00 27.31 104 HIS A N 1
ATOM 872 C CA . HIS A 1 104 ? -68.413 13.239 17.370 1.00 27.31 104 HIS A CA 1
ATOM 873 C C . HIS A 1 104 ? -68.173 14.074 16.081 1.00 27.31 104 HIS A C 1
ATOM 875 O O . HIS A 1 104 ? -67.190 14.814 16.015 1.00 27.31 104 HIS A O 1
ATOM 881 N N . PRO A 1 105 ? -69.056 13.988 15.057 1.00 44.44 105 PRO A N 1
ATOM 882 C CA . PRO A 1 105 ? -68.817 14.510 13.704 1.00 44.44 105 PRO A CA 1
ATOM 883 C C . PRO A 1 105 ? -69.523 15.851 13.427 1.00 44.44 105 PRO A C 1
ATOM 885 O O . PRO A 1 105 ? -70.669 16.004 13.838 1.00 44.44 105 PRO A O 1
ATOM 888 N N . ARG A 1 106 ? -68.889 16.768 12.668 1.00 27.89 106 ARG A N 1
ATOM 889 C CA . ARG A 1 106 ? -69.496 17.875 11.869 1.00 27.89 106 ARG A CA 1
ATOM 890 C C . ARG A 1 106 ? -68.491 18.314 10.785 1.00 27.89 106 ARG A C 1
ATOM 892 O O . ARG A 1 106 ? -67.327 18.509 11.110 1.00 27.89 106 ARG A O 1
ATOM 899 N N . GLU A 1 107 ? -68.784 18.177 9.488 1.00 26.80 107 GLU A N 1
ATOM 900 C CA . GLU A 1 107 ? -69.537 19.086 8.585 1.00 26.80 107 GLU A CA 1
ATOM 901 C C . GLU A 1 107 ? -68.840 20.420 8.234 1.00 26.80 107 GLU A C 1
ATOM 903 O O . GLU A 1 107 ? -68.427 21.160 9.120 1.00 26.80 107 GLU A O 1
ATOM 908 N N . GLY A 1 108 ? -68.818 20.737 6.925 1.00 26.19 108 GLY A N 1
ATOM 909 C CA . GLY A 1 108 ? -68.549 22.067 6.339 1.00 26.19 108 GLY A CA 1
ATOM 910 C C . GLY A 1 108 ? -67.183 22.196 5.651 1.00 26.19 108 GLY A C 1
ATOM 911 O O . GLY A 1 108 ? -66.163 22.127 6.318 1.00 26.19 108 GLY A O 1
ATOM 912 N N . GLU A 1 109 ? -67.121 22.227 4.310 1.00 28.20 109 GLU A N 1
ATOM 913 C CA . GLU A 1 109 ? -66.936 23.460 3.496 1.00 28.20 109 GLU A CA 1
ATOM 914 C C . GLU A 1 109 ? -65.488 24.016 3.532 1.00 28.20 109 GLU A C 1
ATOM 916 O O . GLU A 1 109 ? -64.858 24.062 4.571 1.00 28.20 109 GLU A O 1
ATOM 921 N N . GLN A 1 110 ? -64.825 24.482 2.471 1.00 28.09 110 GLN A N 1
ATOM 922 C CA . GLN A 1 110 ? -65.237 25.008 1.175 1.00 28.09 110 GLN A CA 1
ATOM 923 C C . GLN A 1 110 ? -63.996 25.070 0.255 1.00 28.09 110 GLN A C 1
ATOM 925 O O . GLN A 1 110 ? -62.865 25.259 0.702 1.00 28.09 110 GLN A O 1
ATOM 930 N N . ARG A 1 111 ? -64.241 24.968 -1.054 1.00 31.52 111 ARG A N 1
ATOM 931 C CA . ARG A 1 111 ? -63.318 25.304 -2.150 1.00 31.52 111 ARG A CA 1
ATOM 932 C C . ARG A 1 111 ? -62.778 26.736 -2.033 1.00 31.52 111 ARG A C 1
ATOM 934 O O . ARG A 1 111 ? -63.515 27.615 -1.596 1.00 31.52 111 ARG A O 1
ATOM 941 N N . ARG A 1 112 ? -61.614 26.999 -2.644 1.00 27.08 112 ARG A N 1
ATOM 942 C CA . ARG A 1 112 ? -61.420 28.181 -3.509 1.00 27.08 112 ARG A CA 1
ATOM 943 C C . ARG A 1 112 ? -60.284 27.983 -4.515 1.00 27.08 112 ARG A C 1
ATOM 945 O O . ARG A 1 112 ? -59.112 27.938 -4.160 1.00 27.08 112 ARG A O 1
ATOM 952 N N . ASP A 1 113 ? -60.703 27.904 -5.774 1.00 29.55 113 ASP A N 1
ATOM 953 C CA . ASP A 1 113 ? -59.936 28.215 -6.977 1.00 29.55 113 ASP A CA 1
ATOM 954 C C . ASP A 1 113 ? -59.451 29.672 -6.988 1.00 29.55 113 ASP A C 1
ATOM 956 O O . ASP A 1 113 ? -60.135 30.548 -6.448 1.00 29.55 113 ASP A O 1
ATOM 960 N N . ARG A 1 114 ? -58.344 29.921 -7.705 1.00 27.67 114 ARG A N 1
ATOM 961 C CA . ARG A 1 114 ? -58.136 30.986 -8.724 1.00 27.67 114 ARG A CA 1
ATOM 962 C C . ARG A 1 114 ? -56.638 31.073 -9.043 1.00 27.67 114 ARG A C 1
ATOM 964 O O . ARG A 1 114 ? -55.832 31.261 -8.145 1.00 27.67 114 ARG A O 1
ATOM 971 N N . SER A 1 115 ? -56.186 30.708 -10.241 1.00 27.97 115 SER A N 1
ATOM 972 C CA . SER A 1 115 ? -56.341 31.348 -11.562 1.00 27.97 115 SER A CA 1
ATOM 973 C C . SER A 1 115 ? -55.073 32.110 -11.962 1.00 27.97 115 SER A C 1
ATOM 975 O O . SER A 1 115 ? -54.770 33.178 -11.442 1.00 27.97 115 SER A O 1
ATOM 977 N N . THR A 1 116 ? -54.374 31.501 -12.914 1.00 36.19 116 THR A N 1
ATOM 978 C CA . THR A 1 116 ? -53.671 32.068 -14.075 1.00 36.19 116 THR A CA 1
ATOM 979 C C . THR A 1 116 ? -53.786 33.577 -14.354 1.00 36.19 116 THR A C 1
ATOM 981 O O . THR A 1 116 ? -54.887 34.093 -14.538 1.00 36.19 116 THR A O 1
ATOM 984 N N . ALA A 1 117 ? -52.630 34.200 -14.596 1.00 27.97 117 ALA A N 1
ATOM 985 C CA . ALA A 1 117 ? -52.351 35.171 -15.667 1.00 27.97 117 ALA A CA 1
ATOM 986 C C . ALA A 1 117 ? -50.840 35.037 -15.976 1.00 27.97 117 ALA A C 1
ATOM 988 O O . ALA A 1 117 ? -50.046 35.028 -15.041 1.00 27.97 117 ALA A O 1
ATOM 989 N N . SER A 1 118 ? -50.460 34.514 -17.152 1.00 30.55 118 SER A N 1
ATOM 990 C CA . SER A 1 118 ? -50.030 35.256 -18.361 1.00 30.55 118 SER A CA 1
ATOM 991 C C . SER A 1 118 ? -48.755 36.089 -18.110 1.00 30.55 118 SER A C 1
ATOM 993 O O . SER A 1 118 ? -48.612 36.706 -17.069 1.00 30.55 118 SER A O 1
ATOM 995 N N . THR A 1 119 ? -47.756 36.150 -18.989 1.00 34.62 119 THR A N 1
ATOM 996 C CA . THR A 1 119 ? -47.858 36.262 -20.449 1.00 34.62 119 THR A CA 1
ATOM 997 C C . THR A 1 119 ? -46.465 36.092 -21.072 1.00 34.62 119 THR A C 1
ATOM 999 O O . THR A 1 119 ? -45.507 36.716 -20.631 1.00 34.62 119 THR A O 1
ATOM 1002 N N . ASP A 1 120 ? -46.382 35.254 -22.104 1.00 34.69 120 ASP A N 1
ATOM 1003 C CA . ASP A 1 120 ? -45.916 35.579 -23.463 1.00 34.69 120 ASP A CA 1
ATOM 1004 C C . ASP A 1 120 ? -44.541 36.214 -23.762 1.00 34.69 120 ASP A C 1
ATOM 1006 O O . ASP A 1 120 ? -44.185 36.290 -24.939 1.00 34.69 120 ASP A O 1
ATOM 1010 N N . GLU A 1 121 ? -43.691 36.547 -22.790 1.00 34.88 121 GLU A N 1
ATOM 1011 C CA . GLU A 1 121 ? -42.324 37.025 -23.092 1.00 34.88 121 GLU A CA 1
ATOM 1012 C C . GLU A 1 121 ? -41.296 35.888 -23.267 1.00 34.88 121 GLU A C 1
ATOM 1014 O O . GLU A 1 121 ? -40.371 35.991 -24.077 1.00 34.88 121 GLU A O 1
ATOM 1019 N N . GLU A 1 122 ? -41.486 34.735 -22.617 1.00 39.69 122 GLU A N 1
ATOM 1020 C CA . GLU A 1 122 ? -40.549 33.600 -22.728 1.00 39.69 122 GLU A CA 1
ATOM 1021 C C . GLU A 1 122 ? -40.722 32.764 -24.009 1.00 39.69 122 GLU A C 1
ATOM 1023 O O . GLU A 1 122 ? -39.797 32.065 -24.443 1.00 39.69 122 GLU A O 1
ATOM 1028 N N . LEU A 1 123 ? -41.882 32.855 -24.662 1.00 39.69 123 LEU A N 1
ATOM 1029 C CA . LEU A 1 123 ? -42.183 32.108 -25.889 1.00 39.69 123 LEU A CA 1
ATOM 1030 C C . LEU A 1 123 ? -41.681 32.810 -27.160 1.00 39.69 123 LEU A C 1
ATOM 1032 O O . LEU A 1 123 ? -41.432 32.140 -28.163 1.00 39.69 123 LEU A O 1
ATOM 1036 N N . GLN A 1 124 ? -41.405 34.118 -27.105 1.00 39.28 124 GLN A N 1
ATOM 1037 C CA . GLN A 1 124 ? -40.770 34.848 -28.211 1.00 39.28 124 GLN A CA 1
ATOM 1038 C C . GLN A 1 124 ? -39.230 34.820 -28.155 1.00 39.28 124 GLN A C 1
ATOM 1040 O O . GLN A 1 124 ? -38.575 34.926 -29.197 1.00 39.28 124 GLN A O 1
ATOM 1045 N N . ALA A 1 125 ? -38.629 34.554 -26.989 1.00 36.59 125 ALA A N 1
ATOM 1046 C CA . ALA A 1 125 ? -37.174 34.419 -26.837 1.00 36.59 125 ALA A CA 1
ATOM 1047 C C . ALA A 1 125 ? -36.613 33.085 -27.382 1.00 36.59 125 ALA A C 1
ATOM 1049 O O . ALA A 1 125 ? -35.446 32.997 -27.767 1.00 36.59 125 ALA A O 1
ATOM 1050 N N . ARG A 1 126 ? -37.444 32.038 -27.496 1.00 40.06 126 ARG A N 1
ATOM 1051 C CA . ARG A 1 126 ? -37.023 30.700 -27.963 1.00 40.06 126 ARG A CA 1
ATOM 1052 C C . ARG A 1 126 ? -37.069 30.488 -29.480 1.00 40.06 126 ARG A C 1
ATOM 1054 O O . ARG A 1 126 ? -36.517 29.501 -29.967 1.00 40.06 126 ARG A O 1
ATOM 1061 N N . ALA A 1 127 ? -37.640 31.420 -30.243 1.00 36.16 127 ALA A N 1
ATOM 1062 C CA . ALA A 1 127 ? -37.726 31.327 -31.705 1.00 36.16 127 ALA A CA 1
ATOM 1063 C C . ALA A 1 127 ? -36.548 31.989 -32.455 1.00 36.16 127 ALA A C 1
ATOM 1065 O O . ALA A 1 127 ? -36.398 31.779 -33.658 1.00 36.16 127 ALA A O 1
ATOM 1066 N N . ARG A 1 128 ? -35.668 32.739 -31.770 1.00 37.91 128 ARG A N 1
ATOM 1067 C CA . ARG A 1 128 ? -34.522 33.437 -32.396 1.00 37.91 128 ARG A CA 1
ATOM 1068 C C . ARG A 1 128 ? -33.173 32.712 -32.301 1.00 37.91 128 ARG A C 1
ATOM 1070 O O . ARG A 1 128 ? -32.204 33.184 -32.874 1.00 37.91 128 ARG A O 1
ATOM 1077 N N . PHE A 1 129 ? -33.108 31.530 -31.684 1.00 34.72 129 PHE A N 1
ATOM 1078 C CA . PHE A 1 129 ? -31.849 30.777 -31.514 1.00 34.72 129 PHE A CA 1
ATOM 1079 C C . PHE A 1 129 ? -31.707 29.534 -32.418 1.00 34.72 129 PHE A C 1
ATOM 1081 O O . PHE A 1 129 ? -30.841 28.687 -32.203 1.00 34.72 129 PHE A O 1
ATOM 1088 N N . ARG A 1 130 ? -32.557 29.404 -33.448 1.00 35.88 130 ARG A N 1
ATOM 1089 C CA . ARG A 1 130 ? -32.552 28.277 -34.406 1.00 35.88 130 ARG A CA 1
ATOM 1090 C C . ARG A 1 130 ? -32.242 28.666 -35.859 1.00 35.88 130 ARG A C 1
ATOM 1092 O O . ARG A 1 130 ? -32.453 27.847 -36.747 1.00 35.88 130 ARG A O 1
ATOM 1099 N N . ARG A 1 131 ? -31.711 29.871 -36.114 1.00 36.75 131 ARG A N 1
ATOM 1100 C CA . ARG A 1 131 ? -31.295 30.295 -37.469 1.00 36.75 131 ARG A CA 1
ATOM 1101 C C . ARG A 1 131 ? -29.795 30.509 -37.702 1.00 36.75 131 ARG A C 1
ATOM 1103 O O . ARG A 1 131 ? -29.411 30.502 -38.862 1.00 36.75 131 ARG A O 1
ATOM 1110 N N . ASP A 1 132 ? -28.944 30.491 -36.674 1.00 34.78 132 ASP A N 1
ATOM 1111 C CA . ASP A 1 132 ? -27.495 30.731 -36.861 1.00 34.78 132 ASP A CA 1
ATOM 1112 C C . ASP A 1 132 ? -26.600 29.490 -36.712 1.00 34.78 132 ASP A C 1
ATOM 1114 O O . ASP A 1 132 ? -25.385 29.593 -36.569 1.00 34.78 132 ASP A O 1
ATOM 1118 N N . ARG A 1 133 ? -27.166 28.277 -36.790 1.00 31.14 133 ARG A N 1
ATOM 1119 C CA . ARG A 1 133 ? -26.396 27.022 -36.652 1.00 31.14 133 ARG A CA 1
ATOM 1120 C C . ARG A 1 133 ? -26.281 26.185 -37.928 1.00 31.14 133 ARG A C 1
ATOM 1122 O O . ARG A 1 133 ? -25.990 24.996 -37.848 1.00 31.14 133 ARG A O 1
ATOM 1129 N N . SER A 1 134 ? -26.457 26.819 -39.088 1.00 30.92 134 SER A N 1
ATOM 1130 C CA . SER A 1 134 ? -26.354 26.171 -40.407 1.00 30.92 134 SER A CA 1
ATOM 1131 C C . SER A 1 134 ? -25.275 26.779 -41.317 1.00 30.92 134 SER A C 1
ATOM 1133 O O . SER A 1 134 ? -25.230 26.452 -42.499 1.00 30.92 134 SER A O 1
ATOM 1135 N N . ALA A 1 135 ? -24.389 27.633 -40.785 1.00 31.33 135 ALA A N 1
ATOM 1136 C CA . ALA A 1 135 ? -23.333 28.305 -41.558 1.00 31.33 135 ALA A CA 1
ATOM 1137 C C . ALA A 1 135 ? -21.886 28.007 -41.100 1.00 31.33 135 ALA A C 1
ATOM 1139 O O . ALA A 1 135 ? -20.954 28.525 -41.700 1.00 31.33 135 ALA A O 1
ATOM 1140 N N . ALA A 1 136 ? -21.665 27.141 -40.103 1.00 32.16 136 ALA A N 1
ATOM 1141 C CA . ALA A 1 136 ? -20.324 26.841 -39.567 1.00 32.16 136 ALA A CA 1
ATOM 1142 C C . ALA A 1 136 ? -19.852 25.392 -39.831 1.00 32.16 136 ALA A C 1
ATOM 1144 O O . ALA A 1 136 ? -19.172 24.790 -39.007 1.00 32.16 136 ALA A O 1
ATOM 1145 N N . LEU A 1 137 ? -20.236 24.817 -40.977 1.00 33.59 137 LEU A N 1
ATOM 1146 C CA . LEU A 1 137 ? -19.753 23.514 -41.472 1.00 33.59 137 LEU A CA 1
ATOM 1147 C C . LEU A 1 137 ? -19.053 23.641 -42.839 1.00 33.59 137 LEU A C 1
ATOM 1149 O O . LEU A 1 137 ? -19.202 22.781 -43.705 1.00 33.59 137 LEU A O 1
ATOM 1153 N N . ARG A 1 138 ? -18.292 24.722 -43.053 1.00 32.81 138 ARG A N 1
ATOM 1154 C CA . ARG A 1 138 ? -17.358 24.861 -44.186 1.00 32.81 138 ARG A CA 1
ATOM 1155 C C . ARG A 1 138 ? -16.135 25.688 -43.769 1.00 32.81 138 ARG A C 1
ATOM 1157 O O . ARG A 1 138 ? -16.314 26.832 -43.373 1.00 32.81 138 ARG A O 1
ATOM 1164 N N . GLY A 1 139 ? -14.936 25.113 -43.927 1.00 29.98 139 GLY A N 1
ATOM 1165 C CA . GLY A 1 139 ? -13.624 25.745 -43.691 1.00 29.98 139 GLY A CA 1
ATOM 1166 C C . GLY A 1 139 ? -13.310 25.917 -42.199 1.00 29.98 139 GLY A C 1
ATOM 1167 O O . GLY A 1 139 ? -14.202 26.186 -41.414 1.00 29.98 139 GLY A O 1
ATOM 1168 N N . ASP A 1 140 ? -12.103 25.738 -41.684 1.00 29.08 140 ASP A N 1
ATOM 1169 C CA . ASP A 1 140 ? -10.795 25.810 -42.317 1.00 29.08 140 ASP A CA 1
ATOM 1170 C C . ASP A 1 140 ? -9.802 25.018 -41.449 1.00 29.08 140 ASP A C 1
ATOM 1172 O O . ASP A 1 140 ? -9.775 25.157 -40.223 1.00 29.08 140 ASP A O 1
ATOM 1176 N N . ALA A 1 141 ? -9.017 24.145 -42.072 1.00 33.97 141 ALA A N 1
ATOM 1177 C CA . ALA A 1 141 ? -7.966 23.395 -41.404 1.00 33.97 141 ALA A CA 1
ATOM 1178 C C . ALA A 1 141 ? -6.697 24.254 -41.407 1.00 33.97 141 ALA A C 1
ATOM 1180 O O . ALA A 1 141 ? -5.923 24.227 -42.357 1.00 33.97 141 ALA A O 1
ATOM 1181 N N . GLY A 1 142 ? -6.493 25.025 -40.341 1.00 27.25 142 GLY A N 1
ATOM 1182 C CA . GLY A 1 142 ? -5.273 25.798 -40.120 1.00 27.25 142 GLY A CA 1
ATOM 1183 C C . GLY A 1 142 ? -4.485 25.258 -38.931 1.00 27.25 142 GLY A C 1
ATOM 1184 O O . GLY A 1 142 ? -4.613 25.785 -37.831 1.00 27.25 142 GLY A O 1
ATOM 1185 N N . SER A 1 143 ? -3.673 24.211 -39.124 1.00 31.56 143 SER A N 1
ATOM 1186 C CA . SER A 1 143 ? -2.662 23.830 -38.128 1.00 31.56 143 SER A CA 1
ATOM 1187 C C . SER A 1 143 ? -1.397 24.649 -38.384 1.00 31.56 143 SER A C 1
ATOM 1189 O O . SER A 1 143 ? -0.723 24.454 -39.396 1.00 31.56 143 SER A O 1
ATOM 1191 N N . SER A 1 144 ? -1.064 25.562 -37.476 1.00 34.97 144 SER A N 1
ATOM 1192 C CA . SER A 1 144 ? 0.244 26.215 -37.430 1.00 34.97 144 SER A CA 1
ATOM 1193 C C . SER A 1 144 ? 1.291 25.228 -36.897 1.00 34.97 144 SER A C 1
ATOM 1195 O O . SER A 1 144 ? 1.551 25.152 -35.696 1.00 34.97 144 SER A O 1
ATOM 1197 N N . GLY A 1 145 ? 1.858 24.451 -37.811 1.00 38.69 145 GLY A N 1
ATOM 1198 C CA . GLY A 1 145 ? 2.991 23.548 -37.634 1.00 38.69 145 GLY A CA 1
ATOM 1199 C C . GLY A 1 145 ? 3.651 23.357 -39.000 1.00 38.69 145 GLY A C 1
ATOM 1200 O O . GLY A 1 145 ? 2.982 23.524 -40.019 1.00 38.69 145 GLY A O 1
ATOM 1201 N N . ILE A 1 146 ? 4.958 23.084 -39.023 1.00 44.03 146 ILE A N 1
ATOM 1202 C CA . ILE A 1 146 ? 5.749 22.879 -40.250 1.00 44.03 146 ILE A CA 1
ATOM 1203 C C . ILE A 1 146 ? 4.975 21.945 -41.186 1.00 44.03 146 ILE A C 1
ATOM 1205 O O . ILE A 1 146 ? 4.551 20.864 -40.775 1.00 44.03 146 ILE A O 1
ATOM 1209 N N . SER A 1 147 ? 4.720 22.386 -42.418 1.00 46.38 147 SER A N 1
ATOM 1210 C CA . SER A 1 147 ? 3.784 21.680 -43.294 1.00 46.38 147 SER A CA 1
ATOM 1211 C C . SER A 1 147 ? 4.331 20.296 -43.666 1.00 46.38 147 SER A C 1
ATOM 1213 O O . SER A 1 147 ? 5.536 20.123 -43.854 1.00 46.38 147 SER A O 1
ATOM 1215 N N . THR A 1 148 ? 3.453 19.308 -43.869 1.00 49.47 148 THR A N 1
ATOM 1216 C CA . THR A 1 148 ? 3.809 17.960 -44.371 1.00 49.47 148 THR A CA 1
ATOM 1217 C C . THR A 1 148 ? 4.691 18.025 -45.631 1.00 49.47 148 THR A C 1
ATOM 1219 O O . THR A 1 148 ? 5.553 17.179 -45.862 1.00 49.47 148 THR A O 1
ATOM 1222 N N . ARG A 1 149 ? 4.528 19.099 -46.417 1.00 44.94 149 ARG A N 1
ATOM 1223 C CA . ARG A 1 149 ? 5.306 19.417 -47.617 1.00 44.94 149 ARG A CA 1
ATOM 1224 C C . ARG A 1 149 ? 6.746 19.845 -47.323 1.00 44.94 149 ARG A C 1
ATOM 1226 O O . ARG A 1 149 ? 7.625 19.564 -48.130 1.00 44.94 149 ARG A O 1
ATOM 1233 N N . GLU A 1 150 ? 7.000 20.521 -46.208 1.00 47.81 150 GLU A N 1
ATOM 1234 C CA . GLU A 1 150 ? 8.346 20.916 -45.769 1.00 47.81 150 GLU A CA 1
ATOM 1235 C C . GLU A 1 150 ? 9.112 19.730 -45.177 1.00 47.81 150 GLU A C 1
ATOM 1237 O O . GLU A 1 150 ? 10.290 19.560 -45.483 1.00 47.81 150 GLU A O 1
ATOM 1242 N N . GLN A 1 151 ? 8.428 18.841 -44.449 1.00 50.69 151 GLN A N 1
ATOM 1243 C CA . GLN A 1 151 ? 9.006 17.585 -43.954 1.00 50.69 151 GLN A CA 1
ATOM 1244 C C . GLN A 1 151 ? 9.385 16.637 -45.107 1.00 50.69 151 GLN A C 1
ATOM 1246 O O . GLN A 1 151 ? 10.490 16.101 -45.140 1.00 50.69 151 GLN A O 1
ATOM 1251 N N . GLN A 1 152 ? 8.524 16.497 -46.123 1.00 49.94 152 GLN A N 1
ATOM 1252 C CA . GLN A 1 152 ? 8.839 15.720 -47.334 1.00 49.94 152 GLN A CA 1
ATOM 1253 C C . GLN A 1 152 ? 9.927 16.366 -48.208 1.00 49.94 152 GLN A C 1
ATOM 1255 O O . GLN A 1 152 ? 10.691 15.655 -48.869 1.00 49.94 152 GLN A O 1
ATOM 1260 N N . ARG A 1 153 ? 10.051 17.701 -48.192 1.00 50.06 153 ARG A N 1
ATOM 1261 C CA . ARG A 1 153 ? 11.147 18.419 -48.866 1.00 50.06 153 ARG A CA 1
ATOM 1262 C C . ARG A 1 153 ? 12.491 18.222 -48.170 1.00 50.06 153 ARG A C 1
ATOM 1264 O O . ARG A 1 153 ? 13.475 18.030 -48.875 1.00 50.06 153 ARG A O 1
ATOM 1271 N N . ALA A 1 154 ? 12.539 18.211 -46.836 1.00 51.16 154 ALA A N 1
ATOM 1272 C CA . ALA A 1 154 ? 13.768 17.930 -46.088 1.00 51.16 154 ALA A CA 1
ATOM 1273 C C . ALA A 1 154 ? 14.316 16.521 -46.392 1.00 51.16 154 ALA A C 1
ATOM 1275 O O . ALA A 1 154 ? 15.519 16.354 -46.572 1.00 51.16 154 ALA A O 1
ATOM 1276 N N . ILE A 1 155 ? 13.424 15.536 -46.555 1.00 51.12 155 ILE A N 1
ATOM 1277 C CA . ILE A 1 155 ? 13.777 14.157 -46.933 1.00 51.12 155 ILE A CA 1
ATOM 1278 C C . ILE A 1 155 ? 14.241 14.069 -48.400 1.00 51.12 155 ILE A C 1
ATOM 1280 O O . ILE A 1 155 ? 15.184 13.341 -48.706 1.00 51.12 155 ILE A O 1
ATOM 1284 N N . SER A 1 156 ? 13.618 14.828 -49.311 1.00 49.81 156 SER A N 1
ATOM 1285 C CA . SER A 1 156 ? 13.981 14.822 -50.741 1.00 49.81 156 SER A CA 1
ATOM 1286 C C . SER A 1 156 ? 15.275 15.588 -51.047 1.00 49.81 156 SER A C 1
ATOM 1288 O O . SER A 1 156 ? 15.992 15.217 -51.968 1.00 49.81 156 SER A O 1
ATOM 1290 N N . ALA A 1 157 ? 15.615 16.624 -50.272 1.00 46.59 157 ALA A N 1
ATOM 1291 C CA . ALA A 1 157 ? 16.818 17.439 -50.487 1.00 46.59 157 ALA A CA 1
ATOM 1292 C C . ALA A 1 157 ? 18.141 16.701 -50.190 1.00 46.59 157 ALA A C 1
ATOM 1294 O O . ALA A 1 157 ? 19.208 17.187 -50.553 1.00 46.59 157 ALA A O 1
ATOM 1295 N N . TYR A 1 158 ? 18.078 15.528 -49.555 1.00 45.06 158 TYR A N 1
ATOM 1296 C CA . TYR A 1 158 ? 19.239 14.694 -49.225 1.00 45.06 158 TYR A CA 1
ATOM 1297 C C . TYR A 1 158 ? 19.532 13.596 -50.265 1.00 45.06 158 TYR A C 1
ATOM 1299 O O . TYR A 1 158 ? 20.467 12.814 -50.098 1.00 45.06 158 TYR A O 1
ATOM 1307 N N . GLY A 1 159 ? 18.716 13.488 -51.319 1.00 39.84 159 GLY A N 1
ATOM 1308 C CA . GLY A 1 159 ? 18.743 12.373 -52.261 1.00 39.84 159 GLY A CA 1
ATOM 1309 C C . GLY A 1 159 ? 19.096 12.786 -53.682 1.00 39.84 159 GLY A C 1
ATOM 1310 O O . GLY A 1 159 ? 18.212 12.804 -54.523 1.00 39.84 159 GLY A O 1
ATOM 1311 N N . ASP A 1 160 ? 20.376 13.040 -53.957 1.00 36.28 160 ASP A N 1
ATOM 1312 C CA . ASP A 1 160 ? 20.907 12.954 -55.324 1.00 36.28 160 ASP A CA 1
ATOM 1313 C C . ASP A 1 160 ? 22.376 12.495 -55.316 1.00 36.28 160 ASP A C 1
ATOM 1315 O O . ASP A 1 160 ? 23.321 13.267 -55.437 1.00 36.28 160 ASP A O 1
ATOM 1319 N N . SER A 1 161 ? 22.580 11.189 -55.130 1.00 35.22 161 SER A N 1
ATOM 1320 C CA . SER A 1 161 ? 23.656 10.445 -55.797 1.00 35.22 161 SER A CA 1
ATOM 1321 C C . SER A 1 161 ? 23.342 8.944 -55.779 1.00 35.22 161 SER A C 1
ATOM 1323 O O . SER A 1 161 ? 22.847 8.381 -54.805 1.00 35.22 161 SER A O 1
ATOM 1325 N N . GLN A 1 162 ? 23.549 8.318 -56.931 1.00 40.06 162 GLN A N 1
ATOM 1326 C CA . GLN A 1 162 ? 23.109 6.975 -57.292 1.00 40.06 162 GLN A CA 1
ATOM 1327 C C . GLN A 1 162 ? 23.816 5.870 -56.489 1.00 40.06 162 GLN A C 1
ATOM 1329 O O . GLN A 1 162 ? 25.036 5.736 -56.572 1.00 40.06 162 GLN A O 1
ATOM 1334 N N . ARG A 1 163 ? 23.039 5.007 -55.817 1.00 35.19 163 ARG A N 1
ATOM 1335 C CA . ARG A 1 163 ? 23.339 3.580 -55.584 1.00 35.19 163 ARG A CA 1
ATOM 1336 C C . ARG A 1 163 ? 22.049 2.832 -55.234 1.00 35.19 163 ARG A C 1
ATOM 1338 O O . ARG A 1 163 ? 21.317 3.230 -54.332 1.00 35.19 163 ARG A O 1
ATOM 1345 N N . SER A 1 164 ? 21.771 1.755 -55.964 1.00 31.56 164 SER A N 1
ATOM 1346 C CA . SER A 1 164 ? 20.647 0.843 -55.726 1.00 31.56 164 SER A CA 1
ATOM 1347 C C . SER A 1 164 ? 20.703 0.277 -54.296 1.00 31.56 164 SER A C 1
ATOM 1349 O O . SER A 1 164 ? 21.780 -0.172 -53.895 1.00 31.56 164 SER A O 1
ATOM 1351 N N . PRO A 1 165 ? 19.602 0.252 -53.519 1.00 39.50 165 PRO A N 1
ATOM 1352 C CA . PRO A 1 165 ? 19.657 -0.247 -52.153 1.00 39.50 165 PRO A CA 1
ATOM 1353 C C . PRO A 1 165 ? 19.758 -1.777 -52.156 1.00 39.50 165 PRO A C 1
ATOM 1355 O O . PRO A 1 165 ? 18.845 -2.478 -52.599 1.00 39.50 165 PRO A O 1
ATOM 1358 N N . GLN A 1 166 ? 20.882 -2.295 -51.656 1.00 40.28 166 GLN A N 1
ATOM 1359 C CA . GLN A 1 166 ? 20.949 -3.654 -51.121 1.00 40.28 166 GLN A CA 1
ATOM 1360 C C . GLN A 1 166 ? 19.909 -3.772 -49.996 1.00 40.28 166 GLN A C 1
ATOM 1362 O O . GLN A 1 166 ? 19.758 -2.844 -49.205 1.00 40.28 166 GLN A O 1
ATOM 1367 N N . LYS A 1 167 ? 19.177 -4.893 -49.926 1.00 40.34 167 LYS A N 1
ATOM 1368 C CA . LYS A 1 167 ? 18.328 -5.210 -48.766 1.00 40.34 167 LYS A CA 1
ATOM 1369 C C . LYS A 1 167 ? 19.208 -5.173 -47.515 1.00 40.34 167 LYS A C 1
ATOM 1371 O O . LYS A 1 167 ? 20.115 -5.992 -47.404 1.00 40.34 167 LYS A O 1
ATOM 1376 N N . SER A 1 168 ? 18.961 -4.228 -46.619 1.00 49.22 168 SER A N 1
ATOM 1377 C CA . SER A 1 168 ? 19.620 -4.177 -45.323 1.00 49.22 168 SER A CA 1
ATOM 1378 C C . SER A 1 168 ? 19.045 -5.269 -44.415 1.00 49.22 168 SER A C 1
ATOM 1380 O O . SER A 1 168 ? 17.832 -5.384 -44.248 1.00 49.22 168 SER A O 1
ATOM 1382 N N . ASP A 1 169 ? 19.919 -6.079 -43.815 1.00 57.38 169 ASP A N 1
ATOM 1383 C CA . ASP A 1 169 ? 19.570 -7.076 -42.785 1.00 57.38 169 ASP A CA 1
ATOM 1384 C C . ASP A 1 169 ? 19.299 -6.427 -41.405 1.00 57.38 169 ASP A C 1
ATOM 1386 O O . ASP A 1 169 ? 19.231 -7.100 -40.376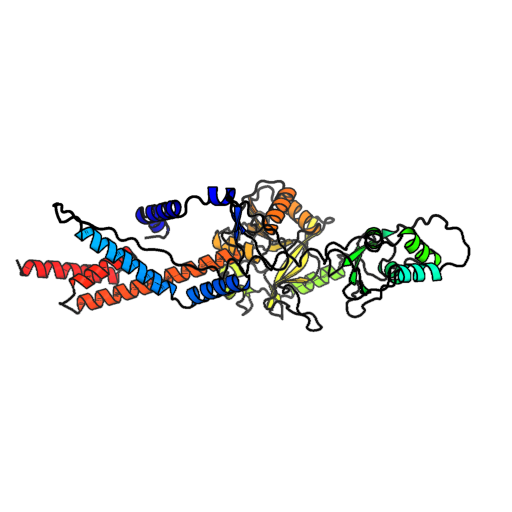 1.00 57.38 169 ASP A O 1
ATOM 1390 N N . VAL A 1 170 ? 19.170 -5.099 -41.353 1.00 66.31 170 VAL A N 1
ATOM 1391 C CA . VAL A 1 170 ? 19.029 -4.331 -40.114 1.00 66.31 170 VAL A CA 1
ATOM 1392 C C . VAL A 1 170 ? 17.563 -4.300 -39.692 1.00 66.31 170 VAL A C 1
ATOM 1394 O O . VAL A 1 170 ? 16.706 -3.821 -40.430 1.00 66.31 170 VAL A O 1
ATOM 1397 N N . ASN A 1 171 ? 17.269 -4.771 -38.476 1.00 83.38 171 ASN A N 1
ATOM 1398 C CA . ASN A 1 171 ? 15.937 -4.654 -37.887 1.00 83.38 171 ASN A CA 1
ATOM 1399 C C . ASN A 1 171 ? 15.574 -3.164 -37.696 1.00 83.38 171 ASN A C 1
ATOM 1401 O O . ASN A 1 171 ? 16.209 -2.494 -36.875 1.00 83.38 171 ASN A O 1
ATOM 1405 N N . PRO A 1 172 ? 14.528 -2.643 -38.367 1.00 84.56 172 PRO A N 1
ATOM 1406 C CA . PRO A 1 172 ? 14.120 -1.243 -38.253 1.00 84.56 172 PRO A CA 1
ATOM 1407 C C . PRO A 1 172 ? 13.810 -0.778 -36.831 1.00 84.56 172 PRO A C 1
ATOM 1409 O O . PRO A 1 172 ? 13.950 0.402 -36.521 1.00 84.56 172 PRO A O 1
ATOM 1412 N N . LEU A 1 173 ? 13.377 -1.697 -35.964 1.00 88.56 173 LEU A N 1
ATOM 1413 C CA . LEU A 1 173 ? 13.047 -1.390 -34.574 1.00 88.56 173 LEU A CA 1
ATOM 1414 C C . LEU A 1 173 ? 14.287 -1.090 -33.724 1.00 88.56 173 LEU A C 1
ATOM 1416 O O . LEU A 1 173 ? 14.157 -0.444 -32.687 1.00 88.56 173 LEU A O 1
ATOM 1420 N N . SER A 1 174 ? 15.465 -1.544 -34.159 1.00 88.69 174 SER A N 1
ATOM 1421 C CA . SER A 1 174 ? 16.739 -1.383 -33.450 1.00 88.69 174 SER A CA 1
ATOM 1422 C C . SER A 1 174 ? 17.516 -0.130 -33.866 1.00 88.69 174 SER A C 1
ATOM 1424 O O . SER A 1 174 ? 18.539 0.184 -33.258 1.00 88.69 174 SER A O 1
ATOM 1426 N N . ILE A 1 175 ? 17.048 0.599 -34.882 1.00 90.69 175 ILE A N 1
ATOM 1427 C CA . ILE A 1 175 ? 17.660 1.862 -35.306 1.00 90.69 175 ILE A CA 1
ATOM 1428 C C . ILE A 1 175 ? 17.352 2.942 -34.252 1.00 90.69 175 ILE A C 1
ATOM 1430 O O . ILE A 1 175 ? 16.193 3.056 -33.838 1.00 90.69 175 ILE A O 1
ATOM 1434 N N . PRO A 1 176 ? 18.336 3.757 -33.815 1.00 91.00 176 PRO A N 1
ATOM 1435 C CA . PRO A 1 176 ? 18.113 4.822 -32.843 1.00 91.00 176 PRO A CA 1
ATOM 1436 C C . PRO A 1 176 ? 16.994 5.779 -33.267 1.00 91.00 176 PRO A C 1
ATOM 1438 O O . PRO A 1 176 ? 17.144 6.609 -34.164 1.00 91.00 176 PRO A O 1
ATOM 1441 N N . LEU A 1 177 ? 15.846 5.680 -32.592 1.00 93.31 177 LEU A N 1
ATOM 1442 C CA . LEU A 1 177 ? 14.642 6.416 -32.983 1.00 93.31 177 LEU A CA 1
ATOM 1443 C C . LEU A 1 177 ? 14.835 7.937 -32.920 1.00 93.31 177 LEU A C 1
ATOM 1445 O O . LEU A 1 177 ? 14.257 8.661 -33.719 1.00 93.31 177 LEU A O 1
ATOM 1449 N N . ASN A 1 178 ? 15.690 8.435 -32.025 1.00 91.31 178 ASN A N 1
ATOM 1450 C CA . ASN A 1 178 ? 16.050 9.853 -31.965 1.00 91.31 178 ASN A CA 1
ATOM 1451 C C . ASN A 1 178 ? 16.765 10.346 -33.235 1.00 91.31 178 ASN A C 1
ATOM 1453 O O . ASN A 1 178 ? 16.590 11.503 -33.606 1.00 91.31 178 ASN A O 1
ATOM 1457 N N . GLU A 1 179 ? 17.535 9.495 -33.913 1.00 91.69 179 GLU A N 1
ATOM 1458 C CA . GLU A 1 179 ? 18.229 9.855 -35.155 1.00 91.69 179 GLU A CA 1
ATOM 1459 C C . GLU A 1 179 ? 17.258 9.864 -36.337 1.00 91.69 179 GLU A C 1
ATOM 1461 O O . GLU A 1 179 ? 17.247 10.807 -37.126 1.00 91.69 179 GLU A O 1
ATOM 1466 N N . LEU A 1 180 ? 16.352 8.883 -36.395 1.00 92.00 180 LEU A N 1
ATOM 1467 C CA . LEU A 1 180 ? 15.265 8.869 -37.378 1.00 92.00 180 LEU A CA 1
ATOM 1468 C C . LEU A 1 180 ? 14.340 10.083 -37.222 1.00 92.00 180 LEU A C 1
ATOM 1470 O O . LEU A 1 180 ? 13.951 10.704 -38.209 1.00 92.00 180 LEU A O 1
ATOM 1474 N N . LEU A 1 181 ? 14.017 10.469 -35.987 1.00 92.81 181 LEU A N 1
ATOM 1475 C CA . LEU A 1 181 ? 13.204 11.655 -35.720 1.00 92.81 181 LEU A CA 1
ATOM 1476 C C . LEU A 1 181 ? 13.927 12.950 -36.109 1.00 92.81 181 LEU A C 1
ATOM 1478 O O . LEU A 1 181 ? 13.279 13.870 -36.605 1.00 92.81 181 LEU A O 1
ATOM 1482 N N . ALA A 1 182 ? 15.253 13.018 -35.956 1.00 91.75 182 ALA A N 1
ATOM 1483 C CA . ALA A 1 182 ? 16.035 14.161 -36.423 1.00 91.75 182 ALA A CA 1
ATOM 1484 C C . ALA A 1 182 ? 15.953 14.333 -37.950 1.00 91.75 182 ALA A C 1
ATOM 1486 O O . ALA A 1 182 ? 15.768 15.451 -38.428 1.00 91.75 182 ALA A O 1
ATOM 1487 N N . LEU A 1 183 ? 15.982 13.234 -38.716 1.00 90.19 183 LEU A N 1
ATOM 1488 C CA . LEU A 1 183 ? 15.758 13.262 -40.171 1.00 90.19 183 LEU A CA 1
ATOM 1489 C C . LEU A 1 183 ? 14.341 13.722 -40.543 1.00 90.19 183 LEU A C 1
ATOM 1491 O O . LEU A 1 183 ? 14.143 14.347 -41.582 1.00 90.19 183 LEU A O 1
ATOM 1495 N N . ALA A 1 184 ? 13.360 13.449 -39.681 1.00 89.56 184 ALA A N 1
ATOM 1496 C CA . ALA A 1 184 ? 11.992 13.944 -39.820 1.00 89.56 184 ALA A CA 1
ATOM 1497 C C . ALA A 1 184 ? 11.807 15.400 -39.332 1.00 89.56 184 ALA A C 1
ATOM 1499 O O . ALA A 1 184 ? 10.683 15.902 -39.324 1.00 89.56 184 ALA A O 1
ATOM 1500 N N . GLY A 1 185 ? 12.885 16.086 -38.929 1.00 90.50 185 GLY A N 1
ATOM 1501 C CA . GLY A 1 185 ? 12.870 17.492 -38.514 1.00 90.50 185 GLY A CA 1
ATOM 1502 C C . GLY A 1 185 ? 12.602 17.735 -37.025 1.00 90.50 185 GLY A C 1
ATOM 1503 O O . GLY A 1 185 ? 12.324 18.869 -36.643 1.00 90.50 185 GLY A O 1
ATOM 1504 N N . TYR A 1 186 ? 12.672 16.706 -36.175 1.00 93.56 186 TYR A N 1
ATOM 1505 C CA . TYR A 1 186 ? 12.557 16.880 -34.726 1.00 93.56 186 TYR A CA 1
ATOM 1506 C C . TYR A 1 186 ? 13.893 17.295 -34.102 1.00 93.56 186 TYR A C 1
ATOM 1508 O O . TYR A 1 186 ? 14.955 16.780 -34.446 1.00 93.56 186 TYR A O 1
ATOM 1516 N N . GLU A 1 187 ? 13.835 18.155 -33.089 1.00 92.56 187 GLU A N 1
ATOM 1517 C CA . GLU A 1 187 ? 15.017 18.653 -32.382 1.00 92.56 187 GLU A CA 1
ATOM 1518 C C . GLU A 1 187 ? 15.100 18.129 -30.940 1.00 92.56 187 GLU A C 1
ATOM 1520 O O . GLU A 1 187 ? 14.079 18.067 -30.247 1.00 92.56 187 GLU A O 1
ATOM 1525 N N . PRO A 1 188 ? 16.298 17.812 -30.418 1.00 89.62 188 PRO A N 1
ATOM 1526 C CA . PRO A 1 188 ? 16.455 17.363 -29.041 1.00 89.62 188 PRO A CA 1
ATOM 1527 C C . PRO A 1 188 ? 16.211 18.493 -28.036 1.00 89.62 188 PRO A C 1
ATOM 1529 O O . PRO A 1 188 ? 16.839 19.554 -28.074 1.00 89.62 188 PRO A O 1
ATOM 1532 N N . LYS A 1 189 ? 15.368 18.220 -27.041 1.00 89.00 189 LYS A N 1
ATOM 1533 C CA . LYS A 1 189 ? 15.101 19.105 -25.909 1.00 89.00 189 LYS A CA 1
ATOM 1534 C C . LYS A 1 189 ? 16.064 18.802 -24.759 1.00 89.00 189 LYS A C 1
ATOM 1536 O O . LYS A 1 189 ? 15.758 18.039 -23.842 1.00 89.00 189 LYS A O 1
ATOM 1541 N N . ARG A 1 190 ? 17.271 19.374 -24.842 1.00 83.69 190 ARG A N 1
ATOM 1542 C CA . ARG A 1 190 ? 18.415 19.051 -23.961 1.00 83.69 190 ARG A CA 1
ATOM 1543 C C . ARG A 1 190 ? 18.116 19.185 -22.463 1.00 83.69 190 ARG A C 1
ATOM 1545 O O . ARG A 1 190 ? 18.654 18.410 -21.684 1.00 83.69 190 ARG A O 1
ATOM 1552 N N . ASP A 1 191 ? 17.250 20.114 -22.069 1.00 78.38 191 ASP A N 1
ATOM 1553 C CA . ASP A 1 191 ? 16.821 20.345 -20.682 1.00 78.38 191 ASP A CA 1
ATOM 1554 C C . ASP A 1 191 ? 15.925 19.230 -20.117 1.00 78.38 191 ASP A C 1
ATOM 1556 O O . ASP A 1 191 ? 15.857 19.056 -18.900 1.00 78.38 191 ASP A O 1
ATOM 1560 N N . LYS A 1 192 ? 15.256 18.454 -20.982 1.00 78.00 192 LYS A N 1
ATOM 1561 C CA . LYS A 1 192 ? 14.326 17.379 -20.580 1.00 78.00 192 LYS A CA 1
ATOM 1562 C C . LYS A 1 192 ? 14.814 15.977 -20.936 1.00 78.00 192 LYS A C 1
ATOM 1564 O O . LYS A 1 192 ? 14.206 14.998 -20.510 1.00 78.00 192 LYS A O 1
ATOM 1569 N N . THR A 1 193 ? 15.919 15.877 -21.665 1.00 84.31 193 THR A N 1
ATOM 1570 C CA . THR A 1 193 ? 16.602 14.616 -21.961 1.00 84.31 193 THR A CA 1
ATOM 1571 C C . THR A 1 193 ? 17.368 14.095 -20.740 1.00 84.31 193 THR A C 1
ATOM 1573 O O . THR A 1 193 ? 17.968 14.839 -19.969 1.00 84.31 193 THR A O 1
ATOM 1576 N N . SER A 1 194 ? 17.365 12.777 -20.577 1.00 77.88 194 SER A N 1
ATOM 1577 C CA . SER A 1 194 ? 18.125 12.011 -19.588 1.00 77.88 194 SER A CA 1
ATOM 1578 C C . SER A 1 194 ? 18.912 10.899 -20.293 1.00 77.88 194 SER A C 1
ATOM 1580 O O . SER A 1 194 ? 18.703 10.656 -21.478 1.00 77.88 194 SER A O 1
ATOM 1582 N N . ARG A 1 195 ? 19.784 10.180 -19.573 1.00 75.75 195 ARG A N 1
ATOM 1583 C CA . ARG A 1 195 ? 20.555 9.059 -20.152 1.00 75.75 195 ARG A CA 1
ATOM 1584 C C . ARG A 1 195 ? 19.680 7.940 -20.734 1.00 75.75 195 ARG A C 1
ATOM 1586 O O . ARG A 1 195 ? 20.036 7.357 -21.750 1.00 75.75 195 ARG A O 1
ATOM 1593 N N . ASN A 1 196 ? 18.524 7.686 -20.117 1.00 77.69 196 ASN A N 1
ATOM 1594 C CA . ASN A 1 196 ? 17.643 6.565 -20.477 1.00 77.69 196 ASN A CA 1
ATOM 1595 C C . ASN A 1 196 ? 16.455 6.991 -21.345 1.00 77.69 196 ASN A C 1
ATOM 1597 O O . ASN A 1 196 ? 15.753 6.135 -21.878 1.00 77.69 196 ASN A O 1
ATOM 1601 N N . ASN A 1 197 ? 16.182 8.297 -21.416 1.00 86.44 197 ASN A N 1
ATOM 1602 C CA . ASN A 1 197 ? 15.045 8.845 -22.144 1.00 86.44 197 ASN A CA 1
ATOM 1603 C C . ASN A 1 197 ? 15.448 10.144 -22.832 1.00 86.44 197 ASN A C 1
ATOM 1605 O O . ASN A 1 197 ? 15.812 11.103 -22.146 1.00 86.44 197 ASN A O 1
ATOM 1609 N N . VAL A 1 198 ? 15.334 10.196 -24.155 1.00 91.94 198 VAL A N 1
ATOM 1610 C CA . VAL A 1 198 ? 15.581 11.405 -24.952 1.00 91.94 198 VAL A CA 1
ATOM 1611 C C . VAL A 1 198 ? 14.257 12.068 -25.286 1.00 91.94 198 VAL A C 1
ATOM 1613 O O . VAL A 1 198 ? 13.316 11.393 -25.686 1.00 91.94 198 VAL A O 1
ATOM 1616 N N . VAL A 1 199 ? 14.173 13.387 -25.129 1.00 92.00 199 VAL A N 1
ATOM 1617 C CA . VAL A 1 199 ? 12.978 14.151 -25.501 1.00 92.00 199 VAL A CA 1
ATOM 1618 C C . VAL A 1 199 ? 13.243 14.891 -26.807 1.00 92.00 199 VAL A C 1
ATOM 1620 O O . VAL A 1 199 ? 14.179 15.686 -26.881 1.00 92.00 199 VAL A O 1
ATOM 1623 N N . MET A 1 200 ? 12.418 14.641 -27.822 1.00 93.56 200 MET A N 1
ATOM 1624 C CA . MET A 1 200 ? 12.483 15.260 -29.149 1.00 93.56 200 MET A CA 1
ATOM 1625 C C . MET A 1 200 ? 11.247 16.138 -29.386 1.00 93.56 200 MET A C 1
ATOM 1627 O O . MET A 1 200 ? 10.136 15.761 -29.017 1.00 93.56 200 MET A O 1
ATOM 1631 N N . ARG A 1 201 ? 11.422 17.309 -30.002 1.00 93.25 201 ARG A N 1
ATOM 1632 C CA . ARG A 1 201 ? 10.371 18.308 -30.249 1.00 93.25 201 ARG A CA 1
ATOM 1633 C C . ARG A 1 201 ? 10.166 18.511 -31.749 1.00 93.25 201 ARG A C 1
ATOM 1635 O O . ARG A 1 201 ? 11.111 18.903 -32.424 1.00 93.25 201 ARG A O 1
ATOM 1642 N N . GLY A 1 202 ? 8.941 18.306 -32.232 1.00 86.31 202 GLY A N 1
ATOM 1643 C CA . GLY A 1 202 ? 8.563 18.530 -33.640 1.00 86.31 202 GLY A CA 1
ATOM 1644 C C . GLY A 1 202 ? 7.869 19.873 -33.894 1.00 86.31 202 GLY A C 1
ATOM 1645 O O . GLY A 1 202 ? 7.891 20.394 -35.004 1.00 86.31 202 GLY A O 1
ATOM 1646 N N . GLY A 1 203 ? 7.273 20.468 -32.857 1.00 81.88 203 GLY A N 1
ATOM 1647 C CA . GLY A 1 203 ? 6.543 21.734 -32.938 1.00 81.88 203 GLY A CA 1
ATOM 1648 C C . GLY A 1 203 ? 5.877 22.112 -31.608 1.00 81.88 203 GLY A C 1
ATOM 1649 O O . GLY A 1 203 ? 6.110 21.450 -30.588 1.00 81.88 203 GLY A O 1
ATOM 1650 N N . PRO A 1 204 ? 5.058 23.178 -31.571 1.00 77.00 204 PRO A N 1
ATOM 1651 C CA . PRO A 1 204 ? 4.314 23.562 -30.373 1.00 77.00 204 PRO A CA 1
ATOM 1652 C C . PRO A 1 204 ? 3.403 22.422 -29.897 1.00 77.00 204 PRO A C 1
ATOM 1654 O O . PRO A 1 204 ? 2.518 21.981 -30.618 1.00 77.00 204 PRO A O 1
ATOM 1657 N N . GLY A 1 205 ? 3.630 21.932 -28.677 1.00 75.12 205 GLY A N 1
ATOM 1658 C CA . GLY A 1 205 ? 2.825 20.857 -28.083 1.00 75.12 205 GLY A CA 1
ATOM 1659 C C . GLY A 1 205 ? 3.209 19.432 -28.498 1.00 75.12 205 GLY A C 1
ATOM 1660 O O . GLY A 1 205 ? 2.711 18.497 -27.882 1.00 75.12 205 GLY A O 1
ATOM 1661 N N . ASP A 1 206 ? 4.139 19.243 -29.436 1.00 85.00 206 ASP A N 1
ATOM 1662 C CA . ASP A 1 206 ? 4.553 17.916 -29.907 1.00 85.00 206 ASP A CA 1
ATOM 1663 C C . ASP A 1 206 ? 5.925 17.534 -29.330 1.00 85.00 206 ASP A C 1
ATOM 1665 O O . ASP A 1 206 ? 6.972 17.827 -29.915 1.00 85.00 206 ASP A O 1
ATOM 1669 N N . ASN A 1 207 ? 5.913 16.940 -28.128 1.00 90.12 207 ASN A N 1
ATOM 1670 C CA . ASN A 1 207 ? 7.115 16.455 -27.443 1.00 90.12 207 ASN A CA 1
ATOM 1671 C C . ASN A 1 207 ? 7.049 14.936 -27.297 1.00 90.12 207 ASN A C 1
ATOM 1673 O O . ASN A 1 207 ? 6.196 14.409 -26.579 1.00 90.12 207 ASN A O 1
ATOM 1677 N N . LEU A 1 208 ? 7.995 14.255 -27.930 1.00 93.88 208 LEU A N 1
ATOM 1678 C CA . LEU A 1 208 ? 8.096 12.806 -27.925 1.00 93.88 208 LEU A CA 1
ATOM 1679 C C . LEU A 1 208 ? 9.206 12.382 -26.972 1.00 93.88 208 LEU A C 1
ATOM 1681 O O . LEU A 1 208 ? 10.339 12.849 -27.077 1.00 93.88 208 LEU A O 1
ATOM 1685 N N . VAL A 1 209 ? 8.875 11.505 -26.032 1.00 92.50 209 VAL A N 1
ATOM 1686 C CA . VAL A 1 209 ? 9.839 10.863 -25.139 1.00 92.50 209 VAL A CA 1
ATOM 1687 C C . VAL A 1 209 ? 10.220 9.528 -25.757 1.00 92.50 209 VAL A C 1
ATOM 1689 O O . VAL A 1 209 ? 9.343 8.716 -26.030 1.00 92.50 209 VAL A O 1
ATOM 1692 N N . ILE A 1 210 ? 11.514 9.315 -25.977 1.00 93.94 210 ILE A N 1
ATOM 1693 C CA . ILE A 1 210 ? 12.089 8.145 -26.640 1.00 93.94 210 ILE A CA 1
ATOM 1694 C C . ILE A 1 210 ? 12.854 7.322 -25.617 1.00 93.94 210 ILE A C 1
ATOM 1696 O O . ILE A 1 210 ? 13.731 7.846 -24.927 1.00 93.94 210 ILE A O 1
ATOM 1700 N N . SER A 1 211 ? 12.565 6.030 -25.578 1.00 91.06 211 SER A N 1
ATOM 1701 C CA . SER A 1 211 ? 13.160 5.055 -24.670 1.00 91.06 211 SER A CA 1
ATOM 1702 C C . SER A 1 211 ? 13.704 3.878 -25.482 1.00 91.06 211 SER A C 1
ATOM 1704 O O . SER A 1 211 ? 13.073 3.442 -26.445 1.00 91.06 211 SER A O 1
ATOM 1706 N N . ARG A 1 212 ? 14.872 3.354 -25.098 1.00 89.94 212 ARG A N 1
ATOM 1707 C CA . ARG A 1 212 ? 15.453 2.143 -25.698 1.00 89.94 212 ARG A CA 1
ATOM 1708 C C . ARG A 1 212 ? 15.142 0.948 -24.809 1.00 89.94 212 ARG A C 1
ATOM 1710 O O . ARG A 1 212 ? 15.587 0.909 -23.678 1.00 89.94 212 ARG A O 1
ATOM 1717 N N . MET A 1 213 ? 14.414 -0.035 -25.288 1.00 84.25 213 MET A N 1
ATOM 1718 C CA . MET A 1 213 ? 14.001 -1.206 -24.519 1.00 84.25 213 MET A CA 1
ATOM 1719 C C . MET A 1 213 ? 15.163 -2.203 -24.310 1.00 84.25 213 MET A C 1
ATOM 1721 O O . MET A 1 213 ? 16.199 -2.096 -24.974 1.00 84.25 213 MET A O 1
ATOM 1725 N N . PRO A 1 214 ? 15.042 -3.175 -23.378 1.00 73.69 214 PRO A N 1
ATOM 1726 C CA . PRO A 1 214 ? 16.091 -4.171 -23.122 1.00 73.69 214 PRO A CA 1
ATOM 1727 C C . PRO A 1 214 ? 16.479 -5.028 -24.336 1.00 73.69 214 PRO A C 1
ATOM 1729 O O . PRO A 1 214 ? 17.615 -5.496 -24.399 1.00 73.69 214 PRO A O 1
ATOM 1732 N N . ASP A 1 215 ? 15.553 -5.214 -25.278 1.00 76.88 215 ASP A N 1
ATOM 1733 C CA . ASP A 1 215 ? 15.700 -5.943 -26.546 1.00 76.88 215 ASP A CA 1
ATOM 1734 C C . ASP A 1 215 ? 16.242 -5.067 -27.694 1.00 76.88 215 ASP A C 1
ATOM 1736 O O . ASP A 1 215 ? 16.176 -5.456 -28.854 1.00 76.88 215 ASP A O 1
ATOM 1740 N N . ASP A 1 216 ? 16.777 -3.885 -27.373 1.00 81.69 216 ASP A N 1
ATOM 1741 C CA . ASP A 1 216 ? 17.261 -2.874 -28.321 1.00 81.69 216 ASP A CA 1
ATOM 1742 C C . ASP A 1 216 ? 16.203 -2.204 -29.187 1.00 81.69 216 ASP A C 1
ATOM 1744 O O . ASP A 1 216 ? 16.556 -1.353 -30.004 1.00 81.69 216 ASP A O 1
ATOM 1748 N N . HIS A 1 217 ? 14.921 -2.497 -28.979 1.00 88.88 217 HIS A N 1
ATOM 1749 C CA . HIS A 1 217 ? 13.868 -1.790 -29.684 1.00 88.88 217 HIS A CA 1
ATOM 1750 C C . HIS A 1 217 ? 13.654 -0.391 -29.122 1.00 88.88 217 HIS A C 1
ATOM 1752 O O . HIS A 1 217 ? 13.732 -0.161 -27.918 1.00 88.88 217 HIS A O 1
ATOM 1758 N N . TYR A 1 218 ? 13.330 0.560 -29.986 1.00 92.31 218 TYR A N 1
ATOM 1759 C CA . TYR A 1 218 ? 13.005 1.910 -29.552 1.00 92.31 218 TYR A CA 1
ATOM 1760 C C . TYR A 1 218 ? 11.497 2.131 -29.523 1.00 92.31 218 TYR A C 1
ATOM 1762 O O . TYR A 1 218 ? 10.785 1.834 -30.485 1.00 92.31 218 TYR A O 1
ATOM 1770 N N . LEU A 1 219 ? 11.027 2.706 -28.419 1.00 92.81 219 LEU A N 1
ATOM 1771 C CA . LEU A 1 219 ? 9.656 3.165 -28.259 1.00 92.81 219 LEU A CA 1
ATOM 1772 C C . LEU A 1 219 ? 9.631 4.675 -28.065 1.00 92.81 219 LEU A C 1
ATOM 1774 O O . LEU A 1 219 ? 10.552 5.254 -27.486 1.00 92.81 219 LEU A O 1
ATOM 1778 N N . TYR A 1 220 ? 8.544 5.298 -28.504 1.00 94.94 220 TYR A N 1
ATOM 1779 C CA . TYR A 1 220 ? 8.215 6.667 -28.153 1.00 94.94 220 TYR A CA 1
ATOM 1780 C C . TYR A 1 220 ? 6.818 6.768 -27.545 1.00 94.94 220 TYR A C 1
ATOM 1782 O O . TYR A 1 220 ? 5.943 5.938 -27.801 1.00 94.94 220 TYR A O 1
ATOM 1790 N N . PHE A 1 221 ? 6.591 7.825 -26.776 1.00 93.06 221 PHE A N 1
ATOM 1791 C CA . PHE A 1 221 ? 5.248 8.306 -26.475 1.00 93.06 221 PHE A CA 1
ATOM 1792 C C . PHE A 1 221 ? 5.212 9.830 -26.478 1.00 93.06 221 PHE A C 1
ATOM 1794 O O . PHE A 1 221 ? 6.199 10.494 -26.150 1.00 93.06 221 PHE A O 1
ATOM 1801 N N . ASN A 1 222 ? 4.064 10.384 -26.842 1.00 89.19 222 ASN A N 1
ATOM 1802 C CA . ASN A 1 222 ? 3.792 11.805 -26.751 1.00 89.19 222 ASN A CA 1
ATOM 1803 C C . ASN A 1 222 ? 3.236 12.135 -25.369 1.00 89.19 222 ASN A C 1
ATOM 1805 O O . ASN A 1 222 ? 2.191 11.625 -24.974 1.00 89.19 222 ASN A O 1
ATOM 1809 N N . ALA A 1 223 ? 3.915 13.011 -24.631 1.00 75.81 223 ALA A N 1
ATOM 1810 C CA . ALA A 1 223 ? 3.495 13.365 -23.274 1.00 75.81 223 ALA A CA 1
ATOM 1811 C C . ALA A 1 223 ? 2.147 14.111 -23.222 1.00 75.81 223 ALA A C 1
ATOM 1813 O O . ALA A 1 223 ? 1.560 14.213 -22.150 1.00 75.81 223 ALA A O 1
ATOM 1814 N N . ASN A 1 224 ? 1.680 14.644 -24.356 1.00 80.56 224 ASN A N 1
ATOM 1815 C CA . ASN A 1 224 ? 0.442 15.417 -24.453 1.00 80.56 224 ASN A CA 1
ATOM 1816 C C . ASN A 1 224 ? -0.679 14.671 -25.201 1.00 80.56 224 ASN A C 1
ATOM 1818 O O . ASN A 1 224 ? -1.753 15.235 -25.395 1.00 80.56 224 ASN A O 1
ATOM 1822 N N . ASN A 1 225 ? -0.435 13.442 -25.669 1.00 80.06 225 ASN A N 1
ATOM 1823 C CA . ASN A 1 225 ? -1.431 12.642 -26.379 1.00 80.06 225 ASN A CA 1
ATOM 1824 C C . ASN A 1 225 ? -1.175 11.141 -26.177 1.00 80.06 225 ASN A C 1
ATOM 1826 O O . ASN A 1 225 ? -0.347 10.546 -26.864 1.00 80.06 225 ASN A O 1
ATOM 1830 N N . ASP A 1 226 ? -1.956 10.516 -25.296 1.00 74.81 226 ASP A N 1
ATOM 1831 C CA . ASP A 1 226 ? -1.825 9.096 -24.936 1.00 74.81 226 ASP A CA 1
ATOM 1832 C C . ASP A 1 226 ? -2.026 8.119 -26.108 1.00 74.81 226 ASP A C 1
ATOM 1834 O O . ASP A 1 226 ? -1.570 6.972 -26.047 1.00 74.81 226 ASP A O 1
ATOM 1838 N N . SER A 1 227 ? -2.700 8.552 -27.178 1.00 80.81 227 SER A N 1
ATOM 1839 C CA . SER A 1 227 ? -2.892 7.746 -28.391 1.00 80.81 227 SER A CA 1
ATOM 1840 C C . SER A 1 227 ? -1.690 7.781 -29.344 1.00 80.81 227 SER A C 1
ATOM 1842 O O . SER A 1 227 ? -1.559 6.902 -30.195 1.00 80.81 227 SER A O 1
ATOM 1844 N N . ASP A 1 228 ? -0.787 8.753 -29.186 1.00 89.75 228 ASP A N 1
ATOM 1845 C CA . ASP A 1 228 ? 0.397 8.928 -30.024 1.00 89.75 228 ASP A CA 1
ATOM 1846 C C . ASP A 1 228 ? 1.641 8.337 -29.352 1.00 89.75 228 ASP A C 1
ATOM 1848 O O . ASP A 1 228 ? 2.415 9.011 -28.670 1.00 89.75 228 ASP A O 1
ATOM 1852 N N . ARG A 1 229 ? 1.808 7.029 -29.520 1.00 93.25 229 ARG A N 1
ATOM 1853 C CA . ARG A 1 229 ? 2.902 6.247 -28.942 1.00 93.25 229 ARG A CA 1
ATOM 1854 C C . ARG A 1 229 ? 3.151 4.988 -29.761 1.00 93.25 229 ARG A C 1
ATOM 1856 O O . ARG A 1 229 ? 2.249 4.514 -30.449 1.00 93.25 229 ARG A O 1
ATOM 1863 N N . GLY A 1 230 ? 4.333 4.404 -29.617 1.00 90.88 230 GLY A N 1
ATOM 1864 C CA . GLY A 1 230 ? 4.664 3.112 -30.206 1.00 90.88 230 GLY A CA 1
ATOM 1865 C C . GLY A 1 230 ? 6.081 3.069 -30.752 1.00 90.88 230 GLY A C 1
ATOM 1866 O O . GLY A 1 230 ? 7.005 3.622 -30.165 1.00 90.88 230 GLY A O 1
ATOM 1867 N N . THR A 1 231 ? 6.250 2.367 -31.860 1.00 94.44 231 THR A N 1
ATOM 1868 C CA . THR A 1 231 ? 7.527 2.160 -32.553 1.00 94.44 231 THR A CA 1
ATOM 1869 C C . THR A 1 231 ? 7.742 3.205 -33.653 1.00 94.44 231 THR A C 1
ATOM 1871 O O . THR A 1 231 ? 6.891 4.064 -33.897 1.00 94.44 231 THR A O 1
ATOM 1874 N N . ILE A 1 232 ? 8.847 3.096 -34.399 1.00 93.00 232 ILE A N 1
ATOM 1875 C CA . ILE A 1 232 ? 9.056 3.884 -35.623 1.00 93.00 232 ILE A CA 1
ATOM 1876 C C . ILE A 1 232 ? 7.894 3.753 -36.624 1.00 93.00 232 ILE A C 1
ATOM 1878 O O . ILE A 1 232 ? 7.552 4.723 -37.300 1.00 93.00 232 ILE A O 1
ATOM 1882 N N . PHE A 1 233 ? 7.251 2.584 -36.709 1.00 92.44 233 PHE A N 1
ATOM 1883 C CA . PHE A 1 233 ? 6.139 2.369 -37.635 1.00 92.44 233 PHE A CA 1
ATOM 1884 C C . PHE A 1 233 ? 4.892 3.147 -37.216 1.00 92.44 233 PHE A C 1
ATOM 1886 O O . PHE A 1 233 ? 4.224 3.737 -38.066 1.00 92.44 233 PHE A O 1
ATOM 1893 N N . ASP A 1 234 ? 4.611 3.194 -35.913 1.00 94.38 234 ASP A N 1
ATOM 1894 C CA . ASP A 1 234 ? 3.501 3.972 -35.363 1.00 94.38 234 ASP A CA 1
ATOM 1895 C C . ASP A 1 234 ? 3.739 5.469 -35.566 1.00 94.38 234 ASP A C 1
ATOM 1897 O O . ASP A 1 234 ? 2.843 6.168 -36.035 1.00 94.38 234 ASP A O 1
ATOM 1901 N N . PHE A 1 235 ? 4.972 5.931 -35.332 1.00 93.88 235 PHE A N 1
ATOM 1902 C CA . PHE A 1 235 ? 5.378 7.308 -35.609 1.00 93.88 235 PHE A CA 1
ATOM 1903 C C . PHE A 1 235 ? 5.139 7.669 -37.079 1.00 93.88 235 PHE A C 1
ATOM 1905 O O . PHE A 1 235 ? 4.438 8.631 -37.387 1.00 93.88 235 PHE A O 1
ATOM 1912 N N . CYS A 1 236 ? 5.667 6.863 -38.000 1.00 92.69 236 CYS A N 1
ATOM 1913 C CA . CYS A 1 236 ? 5.523 7.094 -39.433 1.00 92.69 236 CYS A CA 1
ATOM 1914 C C . CYS A 1 236 ? 4.048 7.133 -39.855 1.00 92.69 236 CYS A C 1
ATOM 1916 O O . CYS A 1 236 ? 3.626 8.058 -40.551 1.00 92.69 236 CYS A O 1
ATOM 1918 N N . ARG A 1 237 ? 3.235 6.189 -39.360 1.00 92.25 237 ARG A N 1
ATOM 1919 C CA . ARG A 1 237 ? 1.789 6.150 -39.610 1.00 92.25 237 ARG A CA 1
ATOM 1920 C C . ARG A 1 237 ? 1.090 7.409 -39.101 1.00 92.25 237 ARG A C 1
ATOM 1922 O O . ARG A 1 237 ? 0.330 8.017 -39.849 1.00 92.25 237 ARG A O 1
ATOM 1929 N N . ASN A 1 238 ? 1.357 7.817 -37.862 1.00 91.00 238 ASN A N 1
ATOM 1930 C CA . ASN A 1 238 ? 0.696 8.961 -37.233 1.00 91.00 238 ASN A CA 1
ATOM 1931 C C . ASN A 1 238 ? 1.045 10.289 -37.921 1.00 91.00 238 ASN A C 1
ATOM 1933 O O . ASN A 1 238 ? 0.300 11.260 -37.803 1.00 91.00 238 ASN A O 1
ATOM 1937 N N . ARG A 1 239 ? 2.198 10.357 -38.599 1.00 90.56 239 ARG A N 1
ATOM 1938 C CA . ARG A 1 239 ? 2.728 11.581 -39.223 1.00 90.56 239 ARG A CA 1
ATOM 1939 C C . ARG A 1 239 ? 2.589 11.570 -40.751 1.00 90.56 239 ARG A C 1
ATOM 1941 O O . ARG A 1 239 ? 2.946 12.547 -41.398 1.00 90.56 239 ARG A O 1
ATOM 1948 N N . GLY A 1 240 ? 2.059 10.492 -41.336 1.00 90.69 240 GLY A N 1
ATOM 1949 C CA . GLY A 1 240 ? 1.934 10.344 -42.791 1.00 90.69 240 GLY A CA 1
ATOM 1950 C C . GLY A 1 240 ? 3.284 10.244 -43.512 1.00 90.69 240 GLY A C 1
ATOM 1951 O O . GLY A 1 240 ? 3.395 10.631 -44.674 1.00 90.69 240 GLY A O 1
ATOM 1952 N N . ILE A 1 241 ? 4.314 9.752 -42.819 1.00 90.62 241 ILE A N 1
ATOM 1953 C CA . ILE A 1 241 ? 5.675 9.588 -43.337 1.00 90.62 241 ILE A CA 1
ATOM 1954 C C . ILE A 1 241 ? 5.873 8.126 -43.748 1.00 90.62 241 ILE A C 1
ATOM 1956 O O . ILE A 1 241 ? 5.395 7.201 -43.092 1.00 90.62 241 ILE A O 1
ATOM 1960 N N . SER A 1 242 ? 6.595 7.896 -44.842 1.00 90.94 242 SER A N 1
ATOM 1961 C CA . SER A 1 242 ? 6.989 6.552 -45.264 1.00 90.94 242 SER A CA 1
ATOM 1962 C C . SER A 1 242 ? 8.142 6.049 -44.396 1.00 90.94 242 SER A C 1
ATOM 1964 O O . SER A 1 242 ? 9.253 6.575 -44.461 1.00 90.94 242 SER A O 1
ATOM 1966 N N . ALA A 1 243 ? 7.898 4.993 -43.612 1.00 87.62 243 ALA A N 1
ATOM 1967 C CA . ALA A 1 243 ? 8.945 4.354 -42.811 1.00 87.62 243 ALA A CA 1
ATOM 1968 C C . ALA A 1 243 ? 10.115 3.878 -43.685 1.00 87.62 243 ALA A C 1
ATOM 1970 O O . ALA A 1 243 ? 11.271 4.034 -43.305 1.00 87.62 243 ALA A O 1
ATOM 1971 N N . ARG A 1 244 ? 9.821 3.365 -44.888 1.00 89.31 244 ARG A N 1
ATOM 1972 C CA . ARG A 1 244 ? 10.838 2.937 -45.856 1.00 89.31 244 ARG A CA 1
ATOM 1973 C C . ARG A 1 244 ? 11.744 4.093 -46.272 1.00 89.31 244 ARG A C 1
ATOM 1975 O O . ARG A 1 244 ? 12.954 3.909 -46.334 1.00 89.31 244 ARG A O 1
ATOM 1982 N N . ASP A 1 245 ? 11.173 5.262 -46.549 1.00 88.88 245 ASP A N 1
ATOM 1983 C CA . ASP A 1 245 ? 11.954 6.408 -47.023 1.00 88.88 245 ASP A CA 1
ATOM 1984 C C . ASP A 1 245 ? 12.814 6.985 -45.902 1.00 88.88 245 ASP A C 1
ATOM 1986 O O . ASP A 1 245 ? 13.968 7.336 -46.140 1.00 88.88 245 ASP A O 1
ATOM 1990 N N . LEU A 1 246 ? 12.276 7.017 -44.680 1.00 88.69 246 LEU A N 1
ATOM 1991 C CA . LEU A 1 246 ? 12.979 7.502 -43.497 1.00 88.69 246 LEU A CA 1
ATOM 1992 C C . LEU A 1 246 ? 14.150 6.586 -43.106 1.00 88.69 246 LEU A C 1
ATOM 1994 O O . LEU A 1 246 ? 15.258 7.070 -42.882 1.00 88.69 246 LEU A O 1
ATOM 1998 N N . ILE A 1 247 ? 13.934 5.267 -43.098 1.00 89.06 247 ILE A N 1
ATOM 1999 C CA . ILE A 1 247 ? 14.994 4.272 -42.864 1.00 89.06 247 ILE A CA 1
ATOM 2000 C C . ILE A 1 247 ? 16.024 4.319 -43.998 1.00 89.06 247 ILE A C 1
ATOM 2002 O O . ILE A 1 247 ? 17.222 4.373 -43.746 1.00 89.06 247 ILE A O 1
ATOM 2006 N N . GLY A 1 248 ? 15.576 4.388 -45.253 1.00 87.12 248 GLY A N 1
ATOM 2007 C CA . GLY A 1 248 ? 16.486 4.483 -46.391 1.00 87.12 248 GLY A CA 1
ATOM 2008 C C . GLY A 1 248 ? 17.315 5.773 -46.388 1.00 87.12 248 GLY A C 1
ATOM 2009 O O . GLY A 1 248 ? 18.461 5.762 -46.830 1.00 87.12 248 GLY A O 1
ATOM 2010 N N . ALA A 1 249 ? 16.767 6.890 -45.898 1.00 86.44 249 ALA A N 1
ATOM 2011 C CA . ALA A 1 249 ? 17.514 8.136 -45.726 1.00 86.44 249 ALA A CA 1
ATOM 2012 C C . ALA A 1 249 ? 18.604 7.998 -44.654 1.00 86.44 249 ALA A C 1
ATOM 2014 O O . ALA A 1 249 ? 19.725 8.454 -44.872 1.00 86.44 249 ALA A O 1
ATOM 2015 N N . TYR A 1 250 ? 18.298 7.315 -43.550 1.00 86.50 250 TYR A N 1
ATOM 2016 C CA . TYR A 1 250 ? 19.267 6.992 -42.503 1.00 86.50 250 TYR A CA 1
ATOM 2017 C C . TYR A 1 250 ? 20.433 6.144 -43.031 1.00 86.50 250 TYR A C 1
ATOM 2019 O O . TYR A 1 250 ? 21.597 6.495 -42.844 1.00 86.50 250 TYR A O 1
ATOM 2027 N N . GLU A 1 251 ? 20.125 5.079 -43.771 1.00 85.19 251 GLU A N 1
ATOM 2028 C CA . GLU A 1 251 ? 21.128 4.186 -44.363 1.00 85.19 251 GLU A CA 1
ATOM 2029 C C . GLU A 1 251 ? 22.011 4.903 -45.395 1.00 85.19 251 GLU A C 1
ATOM 2031 O O . GLU A 1 251 ? 23.235 4.770 -45.373 1.00 85.19 251 GLU A O 1
ATOM 2036 N N . ARG A 1 252 ? 21.414 5.715 -46.283 1.00 84.00 252 ARG A N 1
ATOM 2037 C CA . ARG A 1 252 ? 22.164 6.497 -47.287 1.00 84.00 252 ARG A CA 1
ATOM 2038 C C . ARG A 1 252 ? 23.061 7.562 -46.664 1.00 84.00 252 ARG A C 1
ATOM 2040 O O . ARG A 1 252 ? 24.095 7.881 -47.241 1.00 84.00 252 ARG A O 1
ATOM 2047 N N . GLY A 1 253 ? 22.681 8.091 -45.502 1.00 78.06 253 GLY A N 1
ATOM 2048 C CA . GLY A 1 253 ? 23.482 9.046 -44.737 1.00 78.06 253 GLY A CA 1
ATOM 2049 C C . GLY A 1 253 ? 24.739 8.447 -44.099 1.00 78.06 253 GLY A C 1
ATOM 2050 O O . 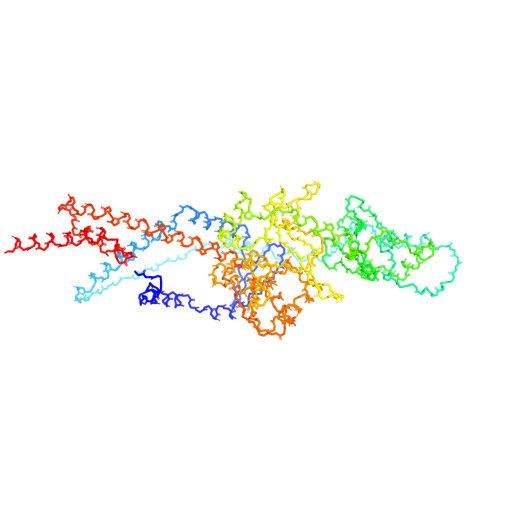GLY A 1 253 ? 25.468 9.176 -43.434 1.00 78.06 253 GLY A O 1
ATOM 2051 N N . GLY A 1 254 ? 25.000 7.144 -44.278 1.00 70.50 254 GLY A N 1
ATOM 2052 C CA . GLY A 1 254 ? 26.111 6.454 -43.625 1.00 70.50 254 GLY A CA 1
ATOM 2053 C C . GLY A 1 254 ? 25.872 6.240 -42.131 1.00 70.50 254 GLY A C 1
ATOM 2054 O O . GLY A 1 254 ? 26.834 6.182 -41.371 1.00 70.50 254 GLY A O 1
ATOM 2055 N N . GLY A 1 255 ? 24.605 6.166 -41.705 1.00 65.38 255 GLY A N 1
ATOM 2056 C CA . GLY A 1 255 ? 24.239 5.935 -40.312 1.00 65.38 255 GLY A CA 1
ATOM 2057 C C . GLY A 1 255 ? 24.778 4.597 -39.813 1.00 65.38 255 GLY A C 1
ATOM 2058 O O . GLY A 1 255 ? 24.225 3.540 -40.112 1.00 65.38 255 GLY A O 1
ATOM 2059 N N . GLU A 1 256 ? 25.858 4.634 -39.040 1.00 68.38 256 GLU A N 1
ATOM 2060 C CA . GLU A 1 256 ? 26.232 3.516 -38.183 1.00 68.38 256 GLU A CA 1
ATOM 2061 C C . GLU A 1 256 ? 25.299 3.507 -36.975 1.00 68.38 256 GLU A C 1
ATOM 2063 O O . GLU A 1 256 ? 25.071 4.552 -36.364 1.00 68.38 256 GLU A O 1
ATOM 2068 N N . ILE A 1 257 ? 24.783 2.334 -36.595 1.00 67.94 257 ILE A N 1
ATOM 2069 C CA . ILE A 1 257 ? 23.964 2.213 -35.387 1.00 67.94 257 ILE A CA 1
ATOM 2070 C C . ILE A 1 257 ? 24.833 2.556 -34.174 1.00 67.94 257 ILE A C 1
ATOM 2072 O O . ILE A 1 257 ? 25.580 1.725 -33.653 1.00 67.94 257 ILE A O 1
ATOM 2076 N N . GLN A 1 258 ? 24.713 3.794 -33.706 1.00 71.06 258 GLN A N 1
ATOM 2077 C CA . GLN A 1 258 ? 25.353 4.274 -32.495 1.00 71.06 258 GLN A CA 1
ATOM 2078 C C . GLN A 1 258 ? 24.284 4.557 -31.455 1.00 71.06 258 GLN A C 1
ATOM 2080 O O . GLN A 1 258 ? 23.593 5.573 -31.449 1.00 71.06 258 GLN A O 1
ATOM 2085 N N . HIS A 1 259 ? 24.129 3.623 -30.527 1.00 77.81 259 HIS A N 1
ATOM 2086 C CA . HIS A 1 259 ? 23.126 3.782 -29.495 1.00 77.81 259 HIS A CA 1
ATOM 2087 C C . HIS A 1 259 ? 23.579 4.787 -28.429 1.00 77.81 259 HIS A C 1
ATOM 2089 O O . HIS A 1 259 ? 24.304 4.446 -27.496 1.00 77.81 259 HIS A O 1
ATOM 2095 N N . SER A 1 260 ? 23.094 6.020 -28.540 1.00 78.56 260 SER A N 1
ATOM 2096 C CA . SER A 1 260 ? 23.331 7.094 -27.564 1.00 78.56 260 SER A CA 1
ATOM 2097 C C . SER A 1 260 ? 22.384 7.063 -26.354 1.00 78.56 260 SER A C 1
ATOM 2099 O O . SER A 1 260 ? 22.648 7.723 -25.350 1.00 78.56 260 SER A O 1
ATOM 2101 N N . ILE A 1 261 ? 21.298 6.283 -26.426 1.00 81.06 261 ILE A N 1
ATOM 2102 C CA . ILE A 1 261 ? 20.326 6.093 -25.339 1.00 81.06 261 ILE A CA 1
ATOM 2103 C C . ILE A 1 261 ? 20.659 4.801 -24.580 1.00 81.06 261 ILE A C 1
ATOM 2105 O O . ILE A 1 261 ? 20.728 3.717 -25.178 1.00 81.06 261 ILE A O 1
ATOM 2109 N N . GLU A 1 262 ? 20.848 4.902 -23.261 1.00 78.00 262 GLU A N 1
ATOM 2110 C CA . GLU A 1 262 ? 20.986 3.733 -22.386 1.00 78.00 262 GLU A CA 1
ATOM 2111 C C . GLU A 1 262 ? 19.670 2.938 -22.385 1.00 78.00 262 GLU A C 1
ATOM 2113 O O . GLU A 1 262 ? 18.580 3.516 -22.350 1.00 78.00 262 GLU A O 1
ATOM 2118 N N . ARG A 1 263 ? 19.751 1.601 -22.429 1.00 75.94 263 ARG A N 1
ATOM 2119 C CA . ARG A 1 263 ? 18.552 0.756 -22.434 1.00 75.94 263 ARG A CA 1
ATOM 2120 C C . ARG A 1 263 ? 17.761 0.987 -21.138 1.00 75.94 263 ARG A C 1
ATOM 2122 O O . ARG A 1 263 ? 18.242 0.750 -20.028 1.00 75.94 263 ARG A O 1
ATOM 2129 N N . THR A 1 264 ? 16.522 1.420 -21.268 1.00 62.53 264 THR A N 1
ATOM 2130 C CA . THR A 1 264 ? 15.510 1.449 -20.225 1.00 62.53 264 THR A CA 1
ATOM 2131 C C . THR A 1 264 ? 15.352 0.036 -19.667 1.00 62.53 264 THR A C 1
ATOM 2133 O O . THR A 1 264 ? 15.106 -0.915 -20.400 1.00 62.53 264 THR A O 1
ATOM 2136 N N . GLY A 1 265 ? 15.565 -0.129 -18.362 1.00 56.44 265 GLY A N 1
ATOM 2137 C CA . GLY A 1 265 ? 15.579 -1.453 -17.734 1.00 56.44 265 GLY A CA 1
ATOM 2138 C C . GLY A 1 265 ? 16.912 -2.210 -17.825 1.00 56.44 265 GLY A C 1
ATOM 2139 O O . GLY A 1 265 ? 16.992 -3.314 -17.292 1.00 56.44 265 GLY A O 1
ATOM 2140 N N . THR A 1 266 ? 17.978 -1.636 -18.401 1.00 47.75 266 THR A N 1
ATOM 2141 C CA . THR A 1 266 ? 19.342 -2.122 -18.123 1.00 47.75 266 THR A CA 1
ATOM 2142 C C . THR A 1 266 ? 19.917 -1.454 -16.889 1.00 47.75 266 THR A C 1
ATOM 2144 O O . THR A 1 266 ? 19.890 -0.240 -16.745 1.00 47.75 266 THR A O 1
ATOM 2147 N N . SER A 1 267 ? 20.456 -2.166 -15.919 1.00 49.03 267 SER A N 1
ATOM 2148 C CA . SER A 1 267 ? 20.370 -3.588 -15.616 1.00 49.03 267 SER A CA 1
ATOM 2149 C C . SER A 1 267 ? 20.344 -3.652 -14.096 1.00 49.03 267 SER A C 1
ATOM 2151 O O . SER A 1 267 ? 20.913 -2.767 -13.438 1.00 49.03 267 SER A O 1
ATOM 2153 N N . ARG A 1 268 ? 19.796 -4.730 -13.538 1.00 62.00 268 ARG A N 1
ATOM 2154 C CA . ARG A 1 268 ? 20.151 -5.212 -12.201 1.00 62.00 268 ARG A CA 1
ATOM 2155 C C . ARG A 1 268 ? 21.648 -5.546 -12.177 1.00 62.00 268 ARG A C 1
ATOM 2157 O O . ARG A 1 268 ? 22.042 -6.707 -12.117 1.00 62.00 268 ARG A O 1
ATOM 2164 N N . THR A 1 269 ? 22.515 -4.545 -12.331 1.00 67.56 269 THR A N 1
ATOM 2165 C CA . THR A 1 269 ? 23.947 -4.739 -12.180 1.00 67.56 269 THR A CA 1
ATOM 2166 C C . THR A 1 269 ? 24.173 -5.021 -10.703 1.00 67.56 269 THR A C 1
ATOM 2168 O O . THR A 1 269 ? 23.558 -4.361 -9.856 1.00 67.56 269 THR A O 1
ATOM 2171 N N . PRO A 1 270 ? 25.055 -5.969 -10.361 1.00 73.62 270 PRO A N 1
ATOM 2172 C CA . PRO A 1 270 ? 25.383 -6.230 -8.966 1.00 73.62 270 PRO A CA 1
ATOM 2173 C C . PRO A 1 270 ? 25.785 -4.951 -8.214 1.00 73.62 270 PRO A C 1
ATOM 2175 O O . PRO A 1 270 ? 25.400 -4.767 -7.064 1.00 73.62 270 PRO A O 1
ATOM 2178 N N . ALA A 1 271 ? 26.472 -4.020 -8.888 1.00 73.38 271 ALA A N 1
ATOM 2179 C CA . ALA A 1 271 ? 26.868 -2.732 -8.324 1.00 73.38 271 ALA A CA 1
ATOM 2180 C C . ALA A 1 271 ? 25.675 -1.809 -8.004 1.00 73.38 271 ALA A C 1
ATOM 2182 O O . ALA A 1 271 ? 25.605 -1.264 -6.901 1.00 73.38 271 ALA A O 1
ATOM 2183 N N . ASN A 1 272 ? 24.720 -1.645 -8.928 1.00 79.25 272 ASN A N 1
ATOM 2184 C CA . ASN A 1 272 ? 23.538 -0.810 -8.690 1.00 79.25 272 ASN A CA 1
ATOM 2185 C C . ASN A 1 272 ? 22.624 -1.427 -7.631 1.00 79.25 272 ASN A C 1
ATOM 2187 O O . ASN A 1 272 ? 22.144 -0.714 -6.751 1.00 79.25 272 ASN A O 1
ATOM 2191 N N . LEU A 1 273 ? 22.426 -2.746 -7.681 1.00 85.81 273 LEU A N 1
ATOM 2192 C CA . LEU A 1 273 ? 21.636 -3.468 -6.691 1.00 85.81 273 LEU A CA 1
ATOM 2193 C C . LEU A 1 273 ? 22.243 -3.318 -5.292 1.00 85.81 273 LEU A C 1
ATOM 2195 O O . LEU A 1 273 ? 21.539 -2.938 -4.358 1.00 85.81 273 LEU A O 1
ATOM 2199 N N . LYS A 1 274 ? 23.559 -3.525 -5.166 1.00 88.88 274 LYS A N 1
ATOM 2200 C CA . LYS A 1 274 ? 24.278 -3.332 -3.905 1.00 88.88 274 LYS A CA 1
ATOM 2201 C C . LYS A 1 274 ? 24.139 -1.899 -3.398 1.00 88.88 274 LYS A C 1
ATOM 2203 O O . LYS A 1 274 ? 23.828 -1.703 -2.233 1.00 88.88 274 LYS A O 1
ATOM 2208 N N . LYS A 1 275 ? 24.272 -0.892 -4.268 1.00 91.00 275 LYS A N 1
ATOM 2209 C CA . LYS A 1 275 ? 24.066 0.516 -3.892 1.00 91.00 275 LYS A CA 1
ATOM 2210 C C . LYS A 1 275 ? 22.653 0.775 -3.359 1.00 91.00 275 LYS A C 1
ATOM 2212 O O . LYS A 1 275 ? 22.499 1.492 -2.371 1.00 91.00 275 LYS A O 1
ATOM 2217 N N . ILE A 1 276 ? 21.626 0.215 -4.000 1.00 92.50 276 ILE A N 1
ATOM 2218 C CA . ILE A 1 276 ? 20.234 0.332 -3.543 1.00 92.50 276 ILE A CA 1
ATOM 2219 C C . ILE A 1 276 ? 20.047 -0.341 -2.183 1.00 92.50 276 ILE A C 1
ATOM 2221 O O . ILE A 1 276 ? 19.437 0.256 -1.300 1.00 92.50 276 ILE A O 1
ATOM 2225 N N . GLN A 1 277 ? 20.602 -1.537 -1.992 1.00 94.44 277 GLN A N 1
ATOM 2226 C CA . GLN A 1 277 ? 20.531 -2.273 -0.729 1.00 94.44 277 GLN A CA 1
ATOM 2227 C C . GLN A 1 277 ? 21.285 -1.557 0.395 1.00 94.44 277 GLN A C 1
ATOM 2229 O O . GLN A 1 277 ? 20.737 -1.402 1.482 1.00 94.44 277 GLN A O 1
ATOM 2234 N N . ASP A 1 278 ? 22.487 -1.048 0.126 1.00 94.94 278 ASP A N 1
ATOM 2235 C CA . ASP A 1 278 ? 23.280 -0.264 1.077 1.00 94.94 278 ASP A CA 1
ATOM 2236 C C . ASP A 1 278 ? 22.519 1.014 1.482 1.00 94.94 278 ASP A C 1
ATOM 2238 O O . ASP A 1 278 ? 22.381 1.311 2.669 1.00 94.94 278 ASP A O 1
ATOM 2242 N N . THR A 1 279 ? 21.926 1.721 0.509 1.00 95.50 279 THR A N 1
ATOM 2243 C CA . THR A 1 279 ? 21.095 2.913 0.767 1.00 95.50 279 THR A CA 1
ATOM 2244 C C . THR A 1 279 ? 19.857 2.562 1.590 1.00 95.50 279 THR A C 1
ATOM 2246 O O . THR A 1 279 ? 19.542 3.250 2.556 1.00 95.50 279 THR A O 1
ATOM 2249 N N . TRP A 1 280 ? 19.155 1.482 1.237 1.00 96.88 280 TRP A N 1
ATOM 2250 C CA . TRP A 1 280 ? 17.996 1.005 1.985 1.00 96.88 280 TRP A CA 1
ATOM 2251 C C . TRP A 1 280 ? 18.367 0.656 3.425 1.00 96.88 280 TRP A C 1
ATOM 2253 O O . TRP A 1 280 ? 17.660 1.046 4.350 1.00 96.88 280 TRP A O 1
ATOM 2263 N N . ASN A 1 281 ? 19.463 -0.071 3.632 1.00 96.44 281 ASN A N 1
ATOM 2264 C CA . ASN A 1 281 ? 19.914 -0.514 4.949 1.00 96.44 281 ASN A CA 1
ATOM 2265 C C . ASN A 1 281 ? 20.309 0.657 5.855 1.00 96.44 281 ASN A C 1
ATOM 2267 O O . ASN A 1 281 ? 20.062 0.580 7.055 1.00 96.44 281 ASN A O 1
ATOM 2271 N N . ALA A 1 282 ? 20.835 1.742 5.283 1.00 96.94 282 ALA A N 1
ATOM 2272 C CA . ALA A 1 282 ? 21.170 2.962 6.014 1.00 96.94 282 ALA A CA 1
ATOM 2273 C C . ALA A 1 282 ? 19.942 3.767 6.484 1.00 96.94 282 ALA A C 1
ATOM 2275 O O . ALA A 1 282 ? 20.055 4.544 7.431 1.00 96.94 282 ALA A O 1
ATOM 2276 N N . LEU A 1 283 ? 18.770 3.597 5.856 1.00 97.62 283 LEU A N 1
ATOM 2277 C CA . LEU A 1 283 ? 17.555 4.296 6.280 1.00 97.62 283 LEU A CA 1
ATOM 2278 C C . LEU A 1 283 ? 17.087 3.796 7.665 1.00 97.62 283 LEU A C 1
ATOM 2280 O O . LEU A 1 283 ? 16.986 2.578 7.876 1.00 97.62 283 LEU A O 1
ATOM 2284 N N . PRO A 1 284 ? 16.754 4.702 8.603 1.00 97.31 284 PRO A N 1
ATOM 2285 C CA . PRO A 1 284 ? 16.242 4.321 9.910 1.00 97.31 284 PRO A CA 1
ATOM 2286 C C . PRO A 1 284 ? 14.788 3.815 9.825 1.00 97.31 284 PRO A C 1
ATOM 2288 O O . PRO A 1 284 ? 14.008 4.298 8.996 1.00 97.31 284 PRO A O 1
ATOM 2291 N N . PRO A 1 285 ? 14.381 2.880 10.705 1.00 97.31 285 PRO A N 1
ATOM 2292 C CA . PRO A 1 285 ? 12.976 2.517 10.875 1.00 97.31 285 PRO A CA 1
ATOM 2293 C C . PRO A 1 285 ? 12.125 3.730 11.269 1.00 97.31 285 PRO A C 1
ATOM 2295 O O . PRO A 1 285 ? 12.508 4.490 12.159 1.00 97.31 285 PRO A O 1
ATOM 2298 N N . TYR A 1 286 ? 10.942 3.871 10.668 1.00 97.38 286 TYR A N 1
ATOM 2299 C CA . TYR A 1 286 ? 9.997 4.954 10.961 1.00 97.38 286 TYR A CA 1
ATOM 2300 C C . TYR A 1 286 ? 9.594 4.974 12.440 1.00 97.38 286 TYR A C 1
ATOM 2302 O O . TYR A 1 286 ? 9.519 6.040 13.043 1.00 97.38 286 TYR A O 1
ATOM 2310 N N . SER A 1 287 ? 9.418 3.799 13.054 1.00 94.31 287 SER A N 1
ATOM 2311 C CA . SER A 1 287 ? 9.036 3.657 14.468 1.00 94.31 287 SER A CA 1
ATOM 2312 C C . SER A 1 287 ? 10.044 4.252 15.461 1.00 94.31 287 SER A C 1
ATOM 2314 O O . SER A 1 287 ? 9.697 4.471 16.622 1.00 94.31 287 SER A O 1
ATOM 2316 N N . LYS A 1 288 ? 11.281 4.517 15.016 1.00 93.56 288 LYS A N 1
ATOM 2317 C CA . LYS A 1 288 ? 12.338 5.180 15.794 1.00 93.56 288 LYS A CA 1
ATOM 2318 C C . LYS A 1 288 ? 12.450 6.683 15.510 1.00 93.56 288 LYS A C 1
ATOM 2320 O O . LYS A 1 288 ? 13.351 7.323 16.041 1.00 93.56 288 LYS A O 1
ATOM 2325 N N . SER A 1 289 ? 11.600 7.229 14.646 1.00 93.50 289 SER A N 1
ATOM 2326 C CA . SER A 1 289 ? 11.577 8.654 14.319 1.00 93.50 289 SER A CA 1
ATOM 2327 C C . SER A 1 289 ? 10.532 9.405 15.148 1.00 93.50 289 SER A C 1
ATOM 2329 O O . SER A 1 289 ? 9.585 8.807 15.651 1.00 93.50 289 SER A O 1
ATOM 2331 N N . GLU A 1 290 ? 10.692 10.725 15.249 1.00 93.06 290 GLU A N 1
ATOM 2332 C CA . GLU A 1 290 ? 9.709 11.640 15.857 1.00 93.06 290 GLU A CA 1
ATOM 2333 C C . GLU A 1 290 ? 8.602 12.064 14.870 1.00 93.06 290 GLU A C 1
ATOM 2335 O O . GLU A 1 290 ? 7.777 12.933 15.167 1.00 93.06 290 GLU A O 1
ATOM 2340 N N . ASP A 1 291 ? 8.604 11.512 13.653 1.00 95.38 291 ASP A N 1
ATOM 2341 C CA . ASP A 1 291 ? 7.565 11.798 12.673 1.00 95.38 291 ASP A CA 1
ATOM 2342 C C . ASP A 1 291 ? 6.233 11.168 13.105 1.00 95.38 291 ASP A C 1
ATOM 2344 O O . ASP A 1 291 ? 6.198 10.122 13.746 1.00 95.38 291 ASP A O 1
ATOM 2348 N N . THR A 1 292 ? 5.125 11.839 12.790 1.00 94.25 292 THR A N 1
ATOM 2349 C CA . THR A 1 292 ? 3.780 11.425 13.227 1.00 94.25 292 THR A CA 1
ATOM 2350 C C . THR A 1 292 ? 2.792 11.346 12.067 1.00 94.25 292 THR A C 1
ATOM 2352 O O . THR A 1 292 ? 1.579 11.363 12.279 1.00 94.25 292 THR A O 1
ATOM 2355 N N . TYR A 1 293 ? 3.274 11.316 10.822 1.00 95.06 293 TYR A N 1
ATOM 2356 C CA . TYR A 1 293 ? 2.431 11.292 9.632 1.00 95.06 293 TYR A CA 1
ATOM 2357 C C . TYR A 1 293 ? 1.521 10.060 9.584 1.00 95.06 293 TYR A C 1
ATOM 2359 O O . TYR A 1 293 ? 0.315 10.194 9.347 1.00 95.06 293 TYR A O 1
ATOM 2367 N N . LEU A 1 294 ? 2.056 8.861 9.835 1.00 96.25 294 LEU A N 1
ATOM 2368 C CA . LEU A 1 294 ? 1.254 7.636 9.802 1.00 96.25 294 LEU A CA 1
ATOM 2369 C C . LEU A 1 294 ? 0.179 7.633 10.904 1.00 96.25 294 LEU A C 1
ATOM 2371 O O . LEU A 1 294 ? -0.957 7.230 10.663 1.00 96.25 294 LEU A O 1
ATOM 2375 N N . GLU A 1 295 ? 0.481 8.191 12.071 1.00 94.75 295 GLU A N 1
ATOM 2376 C CA . GLU A 1 295 ? -0.436 8.279 13.204 1.00 94.75 295 GLU A CA 1
ATOM 2377 C C . GLU A 1 295 ? -1.490 9.376 13.024 1.00 94.75 295 GLU A C 1
ATOM 2379 O O . GLU A 1 295 ? -2.691 9.143 13.155 1.00 94.75 295 GLU A O 1
ATOM 2384 N N . LYS A 1 296 ? -1.070 10.603 12.708 1.00 90.38 296 LYS A N 1
ATOM 2385 C CA . LYS A 1 296 ? -1.969 11.764 12.669 1.00 90.38 296 LYS A CA 1
ATOM 2386 C C . LYS A 1 296 ? -2.736 11.868 11.362 1.00 90.38 296 LYS A C 1
ATOM 2388 O O . LYS A 1 296 ? -3.917 12.222 11.404 1.00 90.38 296 LYS A O 1
ATOM 2393 N N . VAL A 1 297 ? -2.090 11.571 10.233 1.00 89.00 297 VAL A N 1
ATOM 2394 C CA . VAL A 1 297 ? -2.677 11.712 8.891 1.00 89.00 297 VAL A CA 1
ATOM 2395 C C . VAL A 1 297 ? -3.276 10.393 8.419 1.00 89.00 297 VAL A C 1
ATOM 2397 O O . VAL A 1 297 ? -4.409 10.380 7.943 1.00 89.00 297 VAL A O 1
ATOM 2400 N N . ARG A 1 298 ? -2.549 9.277 8.569 1.00 93.06 298 ARG A N 1
ATOM 2401 C CA . ARG A 1 298 ? -3.035 7.952 8.140 1.00 93.06 298 ARG A CA 1
ATOM 2402 C C . ARG A 1 298 ? -3.839 7.207 9.203 1.00 93.06 298 ARG A C 1
ATOM 2404 O O . ARG A 1 298 ? -4.460 6.212 8.854 1.00 93.06 298 ARG A O 1
ATOM 2411 N N . LYS A 1 299 ? -3.898 7.718 10.441 1.00 92.50 299 LYS A N 1
ATOM 2412 C CA . LYS A 1 299 ? -4.668 7.157 11.570 1.00 92.50 299 LYS A CA 1
ATOM 2413 C C . LYS A 1 299 ? -4.290 5.719 11.946 1.00 92.50 299 LYS A C 1
ATOM 2415 O O . LYS A 1 299 ? -5.068 5.047 12.623 1.00 92.50 299 LYS A O 1
ATOM 2420 N N . LEU A 1 300 ? -3.090 5.285 11.556 1.00 96.31 300 LEU A N 1
ATOM 2421 C CA . LEU A 1 300 ? -2.503 4.015 11.972 1.00 96.31 300 LEU A CA 1
ATOM 2422 C C . LEU A 1 300 ? -2.004 4.122 13.415 1.00 96.31 300 LEU A C 1
ATOM 2424 O O . LEU A 1 300 ? -1.419 5.127 13.813 1.00 96.31 300 LEU A O 1
ATOM 2428 N N . SER A 1 301 ? -2.238 3.084 14.206 1.00 95.25 301 SER A N 1
ATOM 2429 C CA . SER A 1 301 ? -1.763 3.002 15.586 1.00 95.25 301 SER A CA 1
ATOM 2430 C C . SER A 1 301 ? -0.245 2.821 15.654 1.00 95.25 301 SER A C 1
ATOM 2432 O O . SER A 1 301 ? 0.360 2.145 14.813 1.00 95.25 301 SER A O 1
ATOM 2434 N N . ARG A 1 302 ? 0.382 3.390 16.691 1.00 94.31 302 ARG A N 1
ATOM 2435 C CA . ARG A 1 302 ? 1.830 3.254 16.914 1.00 94.31 302 ARG A CA 1
ATOM 2436 C C . ARG A 1 302 ? 2.214 1.795 17.150 1.00 94.31 302 ARG A C 1
ATOM 2438 O O . ARG A 1 302 ? 3.275 1.364 16.710 1.00 94.31 302 ARG A O 1
ATOM 2445 N N . GLU A 1 303 ? 1.325 1.034 17.780 1.00 94.19 303 GLU A N 1
ATOM 2446 C CA . GLU A 1 303 ? 1.456 -0.399 18.014 1.00 94.19 303 GLU A CA 1
ATOM 2447 C C . GLU A 1 303 ? 1.538 -1.159 16.689 1.00 94.19 303 GLU A C 1
ATOM 2449 O O . GLU A 1 303 ? 2.466 -1.939 16.500 1.00 94.19 303 GLU A O 1
ATOM 2454 N N . THR A 1 304 ? 0.634 -0.885 15.740 1.00 95.25 304 THR A N 1
ATOM 2455 C CA . THR A 1 304 ? 0.659 -1.533 14.418 1.00 95.25 304 THR A CA 1
ATOM 2456 C C . THR A 1 304 ? 1.922 -1.167 13.650 1.00 95.25 304 THR A C 1
ATOM 2458 O O . THR A 1 304 ? 2.587 -2.046 13.109 1.00 95.25 304 THR A O 1
ATOM 2461 N N . ILE A 1 305 ? 2.302 0.112 13.641 1.00 96.44 305 ILE A N 1
ATOM 2462 C CA . ILE A 1 305 ? 3.508 0.590 12.951 1.00 96.44 305 ILE A CA 1
ATOM 2463 C C . ILE A 1 305 ? 4.772 -0.071 13.524 1.00 96.44 305 ILE A C 1
ATOM 2465 O O . ILE A 1 305 ? 5.641 -0.506 12.767 1.00 96.44 305 ILE A O 1
ATOM 2469 N N . ALA A 1 306 ? 4.877 -0.183 14.852 1.00 95.62 306 ALA A N 1
ATOM 2470 C CA . ALA A 1 306 ? 6.053 -0.724 15.534 1.00 95.62 306 ALA A CA 1
ATOM 2471 C C . ALA A 1 306 ? 6.334 -2.199 15.205 1.00 95.62 306 ALA A C 1
ATOM 2473 O O . ALA A 1 306 ? 7.482 -2.636 15.310 1.00 95.62 306 ALA A O 1
ATOM 2474 N N . LEU A 1 307 ? 5.324 -2.956 14.767 1.00 96.88 307 LEU A N 1
ATOM 2475 C CA . LEU A 1 307 ? 5.497 -4.345 14.346 1.00 96.88 307 LEU A CA 1
ATOM 2476 C C . LEU A 1 307 ? 6.350 -4.465 13.078 1.00 96.88 307 LEU A C 1
ATOM 2478 O O . LEU A 1 307 ? 7.075 -5.447 12.930 1.00 96.88 307 LEU A O 1
ATOM 2482 N N . TYR A 1 308 ? 6.328 -3.474 12.187 1.00 97.38 308 TYR A N 1
ATOM 2483 C CA . TYR A 1 308 ? 6.953 -3.550 10.865 1.00 97.38 308 TYR A CA 1
ATOM 2484 C C . TYR A 1 308 ? 8.191 -2.650 10.784 1.00 97.38 308 TYR A C 1
ATOM 2486 O O . TYR A 1 308 ? 8.141 -1.521 10.301 1.00 97.38 308 TYR A O 1
ATOM 2494 N N . SER A 1 309 ? 9.343 -3.172 11.218 1.00 94.94 309 SER A N 1
ATOM 2495 C CA . SER A 1 309 ? 10.633 -2.454 11.177 1.00 94.94 309 SER A CA 1
ATOM 2496 C C . SER A 1 309 ? 11.136 -2.133 9.760 1.00 94.94 309 SER A C 1
ATOM 2498 O O . SER A 1 309 ? 12.049 -1.323 9.595 1.00 94.94 309 SER A O 1
ATOM 2500 N N . GLU A 1 310 ? 10.525 -2.738 8.740 1.00 94.81 310 GLU A N 1
ATOM 2501 C CA . GLU A 1 310 ? 10.767 -2.460 7.323 1.00 94.81 310 GLU A CA 1
ATOM 2502 C C . GLU A 1 310 ? 10.144 -1.147 6.841 1.00 94.81 310 GLU A C 1
ATOM 2504 O O . GLU A 1 310 ? 10.533 -0.653 5.786 1.00 94.81 310 GLU A O 1
ATOM 2509 N N . ILE A 1 311 ? 9.212 -0.557 7.594 1.00 97.94 311 ILE A N 1
ATOM 2510 C CA . ILE A 1 311 ? 8.734 0.794 7.304 1.00 97.94 311 ILE A CA 1
ATOM 2511 C C . ILE A 1 311 ? 9.840 1.756 7.724 1.00 97.94 311 ILE A C 1
ATOM 2513 O O . ILE A 1 311 ? 10.198 1.834 8.901 1.00 97.94 311 ILE A O 1
ATOM 2517 N N . LYS A 1 312 ? 10.395 2.490 6.762 1.00 98.12 312 LYS A N 1
ATOM 2518 C CA . LYS A 1 312 ? 11.534 3.390 6.978 1.00 98.12 312 LYS A CA 1
ATOM 2519 C C . LYS A 1 312 ? 11.174 4.835 6.665 1.00 98.12 312 LYS A C 1
ATOM 2521 O O . LYS A 1 312 ? 10.113 5.114 6.111 1.00 98.12 312 LYS A O 1
ATOM 2526 N N . ILE A 1 313 ? 12.057 5.760 7.015 1.00 97.88 313 ILE A N 1
ATOM 2527 C CA . ILE A 1 313 ? 11.896 7.188 6.723 1.00 97.88 313 ILE A CA 1
ATOM 2528 C C . ILE A 1 313 ? 13.197 7.767 6.168 1.00 97.88 313 ILE A C 1
ATOM 2530 O O . ILE A 1 313 ? 14.278 7.379 6.605 1.00 97.88 313 ILE A O 1
ATOM 2534 N N . ASP A 1 314 ? 13.101 8.658 5.178 1.00 95.69 314 ASP A N 1
ATOM 2535 C CA . ASP A 1 314 ? 14.261 9.380 4.640 1.00 95.69 314 ASP A CA 1
ATOM 2536 C C . ASP A 1 314 ? 14.427 10.781 5.258 1.00 95.69 314 ASP A C 1
ATOM 2538 O O . ASP A 1 314 ? 13.574 11.272 5.996 1.00 95.69 314 ASP A O 1
ATOM 2542 N N . GLU A 1 315 ? 15.533 11.454 4.940 1.00 93.06 315 GLU A N 1
ATOM 2543 C CA . GLU A 1 315 ? 15.863 12.797 5.451 1.00 93.06 315 GLU A CA 1
ATOM 2544 C C . GLU A 1 315 ? 14.829 13.872 5.075 1.00 93.06 315 GLU A C 1
ATOM 2546 O O . GLU A 1 315 ? 14.723 14.907 5.729 1.00 93.06 315 GLU A O 1
ATOM 2551 N N . ARG A 1 316 ? 14.040 13.630 4.022 1.00 92.50 316 ARG A N 1
ATOM 2552 C CA . ARG A 1 316 ? 12.950 14.509 3.576 1.00 92.50 316 ARG A CA 1
ATOM 2553 C C . ARG A 1 316 ? 11.609 14.127 4.201 1.00 92.50 316 ARG A C 1
ATOM 2555 O O . ARG A 1 316 ? 10.576 14.633 3.768 1.00 92.50 316 ARG A O 1
ATOM 2562 N N . LYS A 1 317 ? 11.630 13.253 5.210 1.00 95.38 317 LYS A N 1
ATOM 2563 C CA . LYS A 1 317 ? 10.468 12.702 5.910 1.00 95.38 317 LYS A CA 1
ATOM 2564 C C . LYS A 1 317 ? 9.555 11.857 5.019 1.00 95.38 317 LYS A C 1
ATOM 2566 O O . LYS A 1 317 ? 8.410 11.603 5.374 1.00 95.38 317 LYS A O 1
ATOM 2571 N N . ASN A 1 318 ? 10.020 11.383 3.865 1.00 95.44 318 ASN A N 1
ATOM 2572 C CA . ASN A 1 318 ? 9.212 10.478 3.051 1.00 95.44 318 ASN A CA 1
ATOM 2573 C C . ASN A 1 318 ? 9.151 9.102 3.710 1.00 95.44 318 ASN A C 1
ATOM 2575 O O . ASN A 1 318 ? 10.167 8.586 4.181 1.00 95.44 318 ASN A O 1
ATOM 2579 N N . ILE A 1 319 ? 7.972 8.484 3.680 1.00 97.81 319 ILE A N 1
ATOM 2580 C CA . ILE A 1 319 ? 7.788 7.125 4.190 1.00 97.81 319 ILE A CA 1
ATOM 2581 C C . ILE A 1 319 ? 8.274 6.147 3.126 1.00 97.81 319 ILE A C 1
ATOM 2583 O O . ILE A 1 319 ? 7.822 6.200 1.982 1.00 97.81 319 ILE A O 1
ATOM 2587 N N . CYS A 1 320 ? 9.203 5.275 3.490 1.00 97.88 320 CYS A N 1
ATOM 2588 C CA . CYS A 1 320 ? 9.875 4.366 2.577 1.00 97.88 320 CYS A CA 1
ATOM 2589 C C . CYS A 1 320 ? 9.400 2.920 2.789 1.00 97.88 320 CYS A C 1
ATOM 2591 O O . CYS A 1 320 ? 9.491 2.402 3.902 1.00 97.88 320 CYS A O 1
ATOM 2593 N N . PHE A 1 321 ? 8.959 2.266 1.713 1.00 98.00 321 PHE A N 1
ATOM 2594 C CA . PHE A 1 321 ? 8.547 0.857 1.690 1.00 98.00 321 PHE A CA 1
ATOM 2595 C C . PHE A 1 321 ? 9.483 0.051 0.781 1.00 98.00 321 PHE A C 1
ATOM 2597 O O . PHE A 1 321 ? 9.752 0.501 -0.338 1.00 98.00 321 PHE A O 1
ATOM 2604 N N . PRO A 1 322 ? 9.996 -1.112 1.217 1.00 97.56 322 PRO A N 1
ATOM 2605 C CA . PRO A 1 322 ? 10.928 -1.902 0.415 1.00 97.56 322 PRO A CA 1
ATOM 2606 C C . PRO A 1 322 ? 10.225 -2.462 -0.817 1.00 97.56 322 PRO A C 1
ATOM 2608 O O . PRO A 1 322 ? 9.056 -2.812 -0.749 1.00 97.56 322 PRO A O 1
ATOM 2611 N N . SER A 1 323 ? 10.938 -2.588 -1.931 1.00 96.12 323 SER A N 1
ATOM 2612 C CA . SER A 1 323 ? 10.433 -3.210 -3.153 1.00 96.12 323 SER A CA 1
ATOM 2613 C C . SER A 1 323 ? 11.262 -4.440 -3.491 1.00 96.12 323 SER A C 1
ATOM 2615 O O . SER A 1 323 ? 12.490 -4.368 -3.606 1.00 96.12 323 SER A O 1
ATOM 2617 N N . TYR A 1 324 ? 10.580 -5.567 -3.644 1.00 96.75 324 TYR A N 1
ATOM 2618 C CA . TYR A 1 324 ? 11.162 -6.886 -3.797 1.00 96.75 324 TYR A CA 1
ATOM 2619 C C . TYR A 1 324 ? 10.916 -7.458 -5.188 1.00 96.75 324 TYR A C 1
ATOM 2621 O O . TYR A 1 324 ? 9.853 -7.276 -5.783 1.00 96.75 324 TYR A O 1
ATOM 2629 N N . ALA A 1 325 ? 11.888 -8.222 -5.674 1.00 94.69 325 ALA A N 1
ATOM 2630 C CA . ALA A 1 325 ? 11.759 -9.038 -6.870 1.00 94.69 325 ALA A CA 1
ATOM 2631 C C . ALA A 1 325 ? 12.354 -10.427 -6.644 1.00 94.69 325 ALA A C 1
ATOM 2633 O O . ALA A 1 325 ? 13.186 -10.630 -5.755 1.00 94.69 325 ALA A O 1
ATOM 2634 N N . LEU A 1 326 ? 11.935 -11.371 -7.483 1.00 94.25 326 LEU A N 1
ATOM 2635 C CA . LEU A 1 326 ? 12.577 -12.671 -7.591 1.00 94.25 326 LEU A CA 1
ATOM 2636 C C . LEU A 1 326 ? 13.880 -12.526 -8.391 1.00 94.25 326 LEU A C 1
ATOM 2638 O O . LEU A 1 326 ? 13.911 -11.892 -9.450 1.00 94.25 326 LEU A O 1
ATOM 2642 N N . ASP A 1 327 ? 14.962 -13.101 -7.884 1.00 89.50 327 ASP A N 1
ATOM 2643 C CA . ASP A 1 327 ? 16.108 -13.471 -8.703 1.00 89.50 327 ASP A CA 1
ATOM 2644 C C . ASP A 1 327 ? 15.870 -14.881 -9.244 1.00 89.50 327 ASP A C 1
ATOM 2646 O O . ASP A 1 327 ? 15.962 -15.862 -8.512 1.00 89.50 327 ASP A O 1
ATOM 2650 N N . GLU A 1 328 ? 15.533 -14.980 -10.528 1.00 82.06 328 GLU A N 1
ATOM 2651 C CA . GLU A 1 328 ? 15.157 -16.246 -11.166 1.00 82.06 328 GLU A CA 1
ATOM 2652 C C . GLU A 1 328 ? 16.300 -17.270 -11.173 1.00 82.06 328 GLU A C 1
ATOM 2654 O O . GLU A 1 328 ? 16.043 -18.470 -11.175 1.00 82.06 328 GLU A O 1
ATOM 2659 N N . LYS A 1 329 ? 17.563 -16.820 -11.129 1.00 82.81 329 LYS A N 1
ATOM 2660 C CA . LYS A 1 329 ? 18.717 -17.731 -11.134 1.00 82.81 329 LYS A CA 1
ATOM 2661 C C . LYS A 1 329 ? 18.898 -18.436 -9.799 1.00 82.81 329 LYS A C 1
ATOM 2663 O O . LYS A 1 329 ? 19.187 -19.627 -9.765 1.00 82.81 329 LYS A O 1
ATOM 2668 N N . SER A 1 330 ? 18.783 -17.688 -8.706 1.00 86.00 330 SER A N 1
ATOM 2669 C CA . SER A 1 330 ? 19.011 -18.212 -7.358 1.00 86.00 330 SER A CA 1
ATOM 2670 C C . SER A 1 330 ? 17.728 -18.650 -6.655 1.00 86.00 330 SER A C 1
ATOM 2672 O O . SER A 1 330 ? 17.781 -19.350 -5.647 1.00 86.00 330 SER A O 1
ATOM 2674 N N . GLY A 1 331 ? 16.571 -18.213 -7.154 1.00 87.38 331 GLY A N 1
ATOM 2675 C CA . GLY A 1 331 ? 15.296 -18.352 -6.471 1.00 87.38 331 GLY A CA 1
ATOM 2676 C C . GLY A 1 331 ? 15.188 -17.479 -5.219 1.00 87.38 331 GLY A C 1
ATOM 2677 O O . GLY A 1 331 ? 14.247 -17.653 -4.452 1.00 87.38 331 GLY A O 1
ATOM 2678 N N . TYR A 1 332 ? 16.100 -16.541 -4.951 1.00 91.44 332 TYR A N 1
ATOM 2679 C CA . TYR A 1 332 ? 15.972 -15.666 -3.783 1.00 91.44 332 TYR A CA 1
ATOM 2680 C C . TYR A 1 332 ? 15.061 -14.468 -4.059 1.00 91.44 332 TYR A C 1
ATOM 2682 O O . TYR A 1 332 ? 15.036 -13.908 -5.152 1.00 91.44 332 TYR A O 1
ATOM 2690 N N . ILE A 1 333 ? 14.312 -14.060 -3.033 1.00 94.88 333 ILE A N 1
ATOM 2691 C CA . ILE A 1 333 ? 13.564 -12.800 -3.038 1.00 94.88 333 ILE A CA 1
ATOM 2692 C C . ILE A 1 333 ? 14.492 -11.740 -2.458 1.00 94.88 333 ILE A C 1
ATOM 2694 O O . ILE A 1 333 ? 15.002 -11.908 -1.351 1.00 94.88 333 ILE A O 1
ATOM 2698 N N . MET A 1 334 ? 14.725 -10.664 -3.202 1.00 93.44 334 MET A N 1
ATOM 2699 C CA . MET A 1 334 ? 15.683 -9.626 -2.827 1.00 93.44 334 MET A CA 1
ATOM 2700 C C . MET A 1 334 ? 15.103 -8.230 -2.988 1.00 93.44 334 MET A C 1
ATOM 2702 O O . MET A 1 334 ? 14.254 -7.994 -3.846 1.00 93.44 334 MET A O 1
ATOM 2706 N N . ILE A 1 335 ? 15.596 -7.301 -2.168 1.00 95.00 335 ILE A N 1
ATOM 2707 C CA . ILE A 1 335 ? 15.285 -5.878 -2.299 1.00 95.00 335 ILE A CA 1
ATOM 2708 C C . ILE A 1 335 ? 15.979 -5.358 -3.552 1.00 95.00 335 ILE A C 1
ATOM 2710 O O . ILE A 1 335 ? 17.206 -5.427 -3.653 1.00 95.00 335 ILE A O 1
ATOM 2714 N N . VAL A 1 336 ? 15.185 -4.826 -4.478 1.00 92.94 336 VAL A N 1
ATOM 2715 C CA . VAL A 1 336 ? 15.637 -4.251 -5.756 1.00 92.94 336 VAL A CA 1
ATOM 2716 C C . VAL A 1 336 ? 15.351 -2.758 -5.871 1.00 92.94 336 VAL A C 1
ATOM 2718 O O . VAL A 1 336 ? 15.864 -2.079 -6.762 1.00 92.94 336 VAL A O 1
ATOM 2721 N N . GLY A 1 337 ? 14.567 -2.229 -4.939 1.00 94.25 337 GLY A N 1
ATOM 2722 C CA . GLY A 1 337 ? 14.209 -0.827 -4.867 1.00 94.25 337 GLY A CA 1
ATOM 2723 C C . GLY A 1 337 ? 13.420 -0.525 -3.607 1.00 94.25 337 GLY A C 1
ATOM 2724 O O . GLY A 1 337 ? 13.306 -1.356 -2.711 1.00 94.25 337 GLY A O 1
ATOM 2725 N N . TYR A 1 338 ? 12.866 0.676 -3.545 1.00 95.88 338 TYR A N 1
ATOM 2726 C CA . TYR A 1 338 ? 11.937 1.081 -2.503 1.00 95.88 338 TYR A CA 1
ATOM 2727 C C . TYR A 1 338 ? 11.078 2.256 -2.974 1.00 95.88 338 TYR A C 1
ATOM 2729 O O . TYR A 1 338 ? 11.541 3.154 -3.689 1.00 95.88 338 TYR A O 1
ATOM 2737 N N . ASN A 1 339 ? 9.811 2.235 -2.569 1.00 94.88 339 ASN A N 1
ATOM 2738 C CA . ASN A 1 339 ? 8.856 3.303 -2.811 1.00 94.88 339 ASN A CA 1
ATOM 2739 C C . ASN A 1 339 ? 9.005 4.372 -1.726 1.00 94.88 339 ASN A C 1
ATOM 2741 O O . ASN A 1 339 ? 9.108 4.047 -0.548 1.00 94.88 339 ASN A O 1
ATOM 2745 N N . LYS A 1 340 ? 8.999 5.643 -2.119 1.00 95.25 340 LYS A N 1
ATOM 2746 C CA . LYS A 1 340 ? 8.974 6.811 -1.239 1.00 95.25 340 LYS A CA 1
ATOM 2747 C C . LYS A 1 340 ? 7.599 7.452 -1.347 1.00 95.25 340 LYS A C 1
ATOM 2749 O O . LYS A 1 340 ? 7.297 8.073 -2.365 1.00 95.25 340 LYS A O 1
ATOM 2754 N N . ARG A 1 341 ? 6.778 7.351 -0.306 1.00 95.25 341 ARG A N 1
ATOM 2755 C CA . ARG A 1 341 ? 5.521 8.097 -0.181 1.00 95.25 341 ARG A CA 1
ATOM 2756 C C . ARG A 1 341 ? 5.831 9.494 0.339 1.00 95.25 341 ARG A C 1
ATOM 2758 O O . ARG A 1 341 ? 6.369 9.655 1.434 1.00 95.25 341 ARG A O 1
ATOM 2765 N N . LEU A 1 342 ? 5.512 10.497 -0.472 1.00 92.56 342 LEU A N 1
ATOM 2766 C CA . LEU A 1 342 ? 5.843 11.886 -0.191 1.00 92.56 342 LEU A CA 1
ATOM 2767 C C . LEU A 1 342 ? 4.816 12.473 0.772 1.00 92.56 342 LEU A C 1
ATOM 2769 O O . LEU A 1 342 ? 3.625 12.513 0.460 1.00 92.56 342 LEU A O 1
ATOM 2773 N N . GLN A 1 343 ? 5.285 12.979 1.912 1.00 90.31 343 GLN A N 1
ATOM 2774 C CA . GLN A 1 343 ? 4.436 13.774 2.805 1.00 90.31 343 GLN A CA 1
ATOM 2775 C C . GLN A 1 343 ? 4.059 15.117 2.171 1.00 90.31 343 GLN A C 1
ATOM 2777 O O . GLN A 1 343 ? 2.940 15.592 2.349 1.00 90.31 343 GLN A O 1
ATOM 2782 N N . SER A 1 344 ? 4.979 15.675 1.379 1.00 87.81 344 SER A N 1
ATOM 2783 C CA . SER A 1 344 ? 4.781 16.878 0.570 1.00 87.81 344 SER A CA 1
ATOM 2784 C C . SER A 1 344 ? 4.813 16.497 -0.912 1.00 87.81 344 SER A C 1
ATOM 2786 O O . SER A 1 344 ? 5.902 16.394 -1.486 1.00 87.81 344 SER A O 1
ATOM 2788 N N . PRO A 1 345 ? 3.651 16.236 -1.541 1.00 87.69 345 PRO A N 1
ATOM 2789 C CA . PRO A 1 345 ? 3.584 15.892 -2.956 1.00 87.69 345 PRO A CA 1
ATOM 2790 C C . PRO A 1 345 ? 4.243 16.955 -3.836 1.00 87.69 345 PRO A C 1
ATOM 2792 O O . PRO A 1 345 ? 4.103 18.154 -3.586 1.00 87.69 345 PRO A O 1
ATOM 2795 N N . LEU A 1 346 ? 4.916 16.529 -4.906 1.00 82.50 346 LEU A N 1
ATOM 2796 C CA . LEU A 1 346 ? 5.447 17.473 -5.888 1.00 82.50 346 LEU A CA 1
ATOM 2797 C C . LEU A 1 346 ? 4.292 17.978 -6.747 1.00 82.50 346 LEU A C 1
ATOM 2799 O O . LEU A 1 346 ? 3.625 17.197 -7.423 1.00 82.50 346 LEU A O 1
ATOM 2803 N N . THR A 1 347 ? 4.057 19.283 -6.721 1.00 82.50 347 THR A N 1
ATOM 2804 C CA . THR A 1 347 ? 2.976 19.933 -7.475 1.00 82.50 347 THR A CA 1
ATOM 2805 C C . THR A 1 347 ? 3.475 20.660 -8.714 1.00 82.50 347 THR A C 1
ATOM 2807 O O . THR A 1 347 ? 2.661 21.042 -9.547 1.00 82.50 347 THR A O 1
ATOM 2810 N N . LYS A 1 348 ? 4.792 20.851 -8.845 1.00 79.38 348 LYS A N 1
ATOM 2811 C CA . LYS A 1 348 ? 5.431 21.596 -9.932 1.00 79.38 348 LYS A CA 1
ATOM 2812 C C . LYS A 1 348 ? 6.692 20.889 -10.425 1.00 79.38 348 LYS A C 1
ATOM 2814 O O . LYS A 1 348 ? 7.351 20.189 -9.650 1.00 79.38 348 LYS A O 1
ATOM 2819 N N . ASP A 1 349 ? 7.022 21.088 -11.696 1.00 77.88 349 ASP A N 1
ATOM 2820 C CA . ASP A 1 349 ? 8.307 20.701 -12.272 1.00 77.88 349 ASP A CA 1
ATOM 2821 C C . ASP A 1 349 ? 9.440 21.651 -11.844 1.00 77.88 349 ASP A C 1
ATOM 2823 O O . ASP A 1 349 ? 9.242 22.584 -11.059 1.00 77.88 349 ASP A O 1
ATOM 2827 N N . LYS A 1 350 ? 10.660 21.382 -12.323 1.00 72.81 350 LYS A N 1
ATOM 2828 C CA . LYS A 1 350 ? 11.852 22.177 -11.984 1.00 72.81 350 LYS A CA 1
ATOM 2829 C C . LYS A 1 350 ? 11.775 23.613 -12.508 1.00 72.81 350 LYS A C 1
ATOM 2831 O O . LYS A 1 350 ? 12.427 24.488 -11.949 1.00 72.81 350 LYS A O 1
ATOM 2836 N N . GLU A 1 351 ? 10.969 23.849 -13.537 1.00 78.44 351 GLU A N 1
ATOM 2837 C CA . GLU A 1 351 ? 10.732 25.163 -14.129 1.00 78.44 351 GLU A CA 1
ATOM 2838 C C . GLU A 1 351 ? 9.561 25.899 -13.445 1.00 78.44 351 GLU A C 1
ATOM 2840 O O . GLU A 1 351 ? 9.211 27.014 -13.824 1.00 78.44 351 GLU A O 1
ATOM 2845 N N . GLY A 1 352 ? 8.953 25.293 -12.417 1.00 80.56 352 GLY A N 1
ATOM 2846 C CA . GLY A 1 352 ? 7.836 25.857 -11.664 1.00 80.56 352 GLY A CA 1
ATOM 2847 C C . GLY A 1 352 ? 6.470 25.662 -12.327 1.00 80.56 352 GLY A C 1
ATOM 2848 O O . GLY A 1 352 ? 5.469 26.147 -11.786 1.00 80.56 352 GLY A O 1
ATOM 2849 N N . LYS A 1 353 ? 6.390 24.939 -13.453 1.00 73.88 353 LYS A N 1
ATOM 2850 C CA . LYS A 1 353 ? 5.123 24.629 -14.122 1.00 73.88 353 LYS A CA 1
ATOM 2851 C C . LYS A 1 353 ? 4.361 23.583 -13.303 1.00 73.88 353 LYS A C 1
ATOM 2853 O O . LYS A 1 353 ? 4.954 22.580 -12.908 1.00 73.88 353 LYS A O 1
ATOM 2858 N N . PRO A 1 354 ? 3.059 23.775 -13.036 1.00 74.25 354 PRO A N 1
ATOM 2859 C CA . PRO A 1 354 ? 2.279 22.807 -12.280 1.00 74.25 354 PRO A CA 1
ATOM 2860 C C . PRO A 1 354 ? 2.134 21.479 -13.032 1.00 74.25 354 PRO A C 1
ATOM 2862 O O . PRO A 1 354 ? 1.956 21.458 -14.251 1.00 74.25 354 PRO A O 1
ATOM 2865 N N . TYR A 1 355 ? 2.171 20.375 -12.288 1.00 67.56 355 TYR A N 1
ATOM 2866 C CA . TYR A 1 355 ? 1.708 19.079 -12.776 1.00 67.56 355 TYR A CA 1
ATOM 2867 C C . TYR A 1 355 ? 0.177 19.043 -12.773 1.00 67.56 355 TYR A C 1
ATOM 2869 O O . TYR A 1 355 ? -0.447 19.568 -11.851 1.00 67.56 355 TYR A O 1
ATOM 2877 N N . GLU A 1 356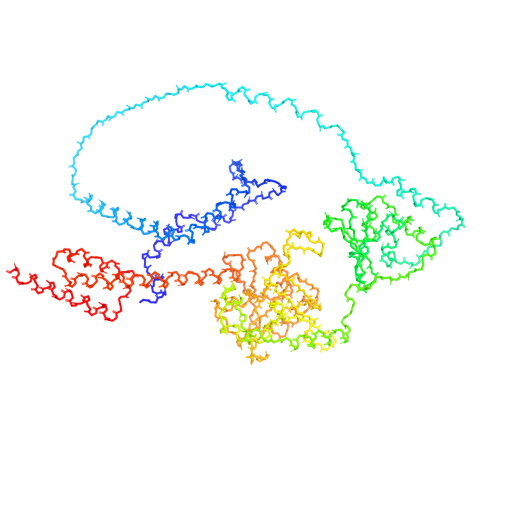 ? -0.426 18.360 -13.749 1.00 74.12 356 GLU A N 1
ATOM 2878 C CA . GLU A 1 356 ? -1.880 18.127 -13.774 1.00 74.12 356 GLU A CA 1
ATOM 2879 C C . GLU A 1 356 ? -2.360 17.358 -12.540 1.00 74.12 356 GLU A C 1
ATOM 2881 O O . GLU A 1 356 ? -3.409 17.653 -11.969 1.00 74.12 356 GLU A O 1
ATOM 2886 N N . LYS A 1 357 ? -1.561 16.382 -12.094 1.00 70.81 357 LYS A N 1
ATOM 2887 C CA . LYS A 1 357 ? -1.780 15.630 -10.859 1.00 70.81 357 LYS A CA 1
ATOM 2888 C C . LYS A 1 357 ? -0.519 15.698 -9.997 1.00 70.81 357 LYS A C 1
ATOM 2890 O O . LYS A 1 357 ? 0.565 15.398 -10.498 1.00 70.81 357 LYS A O 1
ATOM 2895 N N . PRO A 1 358 ? -0.631 16.044 -8.701 1.00 78.38 358 PRO A N 1
ATOM 2896 C CA . PRO A 1 358 ? 0.516 16.031 -7.804 1.00 78.38 358 PRO A CA 1
ATOM 2897 C C . PRO A 1 358 ? 1.167 14.648 -7.730 1.00 78.38 358 PRO A C 1
ATOM 2899 O O . PRO A 1 358 ? 0.482 13.634 -7.568 1.00 78.38 358 PRO A O 1
ATOM 2902 N N . ILE A 1 359 ? 2.496 14.607 -7.775 1.00 81.19 359 ILE A N 1
ATOM 2903 C CA . ILE A 1 359 ? 3.267 13.375 -7.613 1.00 81.19 359 ILE A CA 1
ATOM 2904 C C . ILE A 1 359 ? 3.356 13.065 -6.119 1.00 81.19 359 ILE A C 1
ATOM 2906 O O . ILE A 1 359 ? 4.063 13.735 -5.366 1.00 81.19 359 ILE A O 1
ATOM 2910 N N . LYS A 1 360 ? 2.617 12.041 -5.688 1.00 86.50 360 LYS A N 1
ATOM 2911 C CA . LYS A 1 360 ? 2.507 11.624 -4.277 1.00 86.50 360 LYS A CA 1
ATOM 2912 C C . LYS A 1 360 ? 3.512 10.542 -3.874 1.00 86.50 360 LYS A C 1
ATOM 2914 O O . LYS A 1 360 ? 3.646 10.242 -2.690 1.00 86.50 360 LYS A O 1
ATOM 2919 N N . ALA A 1 361 ? 4.189 9.928 -4.840 1.00 89.62 361 ALA A N 1
ATOM 2920 C CA . ALA A 1 361 ? 5.165 8.877 -4.595 1.00 89.62 361 ALA A CA 1
ATOM 2921 C C . ALA A 1 361 ? 6.301 8.930 -5.621 1.00 89.62 361 ALA A C 1
ATOM 2923 O O . ALA A 1 361 ? 6.082 9.278 -6.781 1.00 89.62 361 ALA A O 1
ATOM 2924 N N . LEU A 1 362 ? 7.502 8.553 -5.195 1.00 88.50 362 LEU A N 1
ATOM 2925 C CA . LEU A 1 362 ? 8.672 8.354 -6.046 1.00 88.50 362 LEU A CA 1
ATOM 2926 C C . LEU A 1 362 ? 9.213 6.945 -5.828 1.00 88.50 362 LEU A C 1
ATOM 2928 O O . LEU A 1 362 ? 9.009 6.357 -4.774 1.00 88.50 362 LEU A O 1
ATOM 2932 N N . HIS A 1 363 ? 9.942 6.410 -6.802 1.00 87.50 363 HIS A N 1
ATOM 2933 C CA . HIS A 1 363 ? 10.562 5.094 -6.677 1.00 87.50 363 HIS A CA 1
ATOM 2934 C C . HIS A 1 363 ? 12.073 5.202 -6.820 1.00 87.50 363 HIS A C 1
ATOM 2936 O O . HIS A 1 363 ? 12.564 5.940 -7.672 1.00 87.50 363 HIS A O 1
ATOM 2942 N N . SER A 1 364 ? 12.812 4.497 -5.969 1.00 89.06 364 SER A N 1
ATOM 2943 C CA . SER A 1 364 ? 14.270 4.376 -6.051 1.00 89.06 364 SER A CA 1
ATOM 2944 C C . SER A 1 364 ? 14.630 2.927 -6.365 1.00 89.06 364 SER A C 1
ATOM 2946 O O . SER A 1 364 ? 14.144 2.027 -5.691 1.00 89.06 364 SER A O 1
ATOM 2948 N N . GLY A 1 365 ? 15.467 2.694 -7.377 1.00 87.62 365 GLY A N 1
ATOM 2949 C CA . GLY A 1 365 ? 15.783 1.343 -7.859 1.00 87.62 365 GLY A CA 1
ATOM 2950 C C . GLY A 1 365 ? 14.713 0.766 -8.792 1.00 87.62 365 GLY A C 1
ATOM 2951 O O . GLY A 1 365 ? 13.963 1.508 -9.428 1.00 87.62 365 GLY A O 1
ATOM 2952 N N . GLU A 1 366 ? 14.658 -0.560 -8.893 1.00 86.25 366 GLU A N 1
ATOM 2953 C CA . GLU A 1 366 ? 13.675 -1.279 -9.711 1.00 86.25 366 GLU A CA 1
ATOM 2954 C C . GLU A 1 366 ? 12.338 -1.408 -8.981 1.00 86.25 366 GLU A C 1
ATOM 2956 O O . GLU A 1 366 ? 12.288 -1.553 -7.758 1.00 86.25 366 GLU A O 1
ATOM 2961 N N . LYS A 1 367 ? 11.237 -1.372 -9.738 1.00 87.88 367 LYS A N 1
ATOM 2962 C CA . LYS A 1 367 ? 9.894 -1.641 -9.214 1.00 87.88 367 LYS A CA 1
ATOM 2963 C C . LYS A 1 367 ? 9.645 -3.146 -9.141 1.00 87.88 367 LYS A C 1
ATOM 2965 O O . LYS A 1 367 ? 9.808 -3.845 -10.138 1.00 87.88 367 LYS A O 1
ATOM 2970 N N . GLY A 1 368 ? 9.185 -3.607 -7.990 1.00 93.44 368 GLY A N 1
ATOM 2971 C CA . GLY A 1 368 ? 8.656 -4.943 -7.736 1.00 93.44 368 GLY A CA 1
ATOM 2972 C C . GLY A 1 368 ? 7.487 -4.862 -6.750 1.00 93.44 368 GLY A C 1
ATOM 2973 O O . GLY A 1 368 ? 6.795 -3.847 -6.725 1.00 93.44 368 GLY A O 1
ATOM 2974 N N . LEU A 1 369 ? 7.276 -5.889 -5.925 1.00 97.56 369 LEU A N 1
ATOM 2975 C CA . LEU A 1 369 ? 6.232 -5.863 -4.891 1.00 97.56 369 LEU A CA 1
ATOM 2976 C C . LEU A 1 369 ? 6.733 -5.174 -3.622 1.00 97.56 369 LEU A C 1
ATOM 2978 O O . LEU A 1 369 ? 7.851 -5.428 -3.178 1.00 97.56 369 LEU A O 1
ATOM 2982 N N . GLU A 1 370 ? 5.906 -4.330 -3.020 1.00 97.81 370 GLU A N 1
ATOM 2983 C CA . GLU A 1 370 ? 6.117 -3.866 -1.654 1.00 97.81 370 GLU A CA 1
ATOM 2984 C C . GLU A 1 370 ? 5.753 -5.008 -0.696 1.00 97.81 370 GLU A C 1
ATOM 2986 O O . GLU A 1 370 ? 4.611 -5.447 -0.681 1.00 97.81 370 GLU A O 1
ATOM 2991 N N . ILE A 1 371 ? 6.705 -5.535 0.077 1.00 97.69 371 ILE A N 1
ATOM 2992 C CA . ILE A 1 371 ? 6.428 -6.629 1.024 1.00 97.69 371 ILE A CA 1
ATOM 2993 C C . ILE A 1 371 ? 6.761 -6.152 2.429 1.00 97.69 371 ILE A C 1
ATOM 2995 O O . ILE A 1 371 ? 7.877 -5.700 2.669 1.00 97.69 371 ILE A O 1
ATOM 2999 N N . LEU A 1 372 ? 5.797 -6.261 3.342 1.00 97.81 372 LEU A N 1
ATOM 3000 C CA . LEU A 1 372 ? 5.989 -5.987 4.759 1.00 97.81 372 LEU A CA 1
ATOM 3001 C C . LEU A 1 372 ? 5.774 -7.247 5.585 1.00 97.81 372 LEU A C 1
ATOM 3003 O O . LEU A 1 372 ? 4.779 -7.966 5.454 1.00 97.81 372 LEU A O 1
ATOM 3007 N N . LYS A 1 373 ? 6.716 -7.466 6.490 1.00 96.00 373 LYS A N 1
ATOM 3008 C CA . LYS A 1 373 ? 6.765 -8.593 7.402 1.00 96.00 373 LYS A CA 1
ATOM 3009 C C . LYS A 1 373 ? 6.908 -8.093 8.836 1.00 96.00 373 LYS A C 1
ATOM 3011 O O . LYS A 1 373 ? 7.775 -7.274 9.141 1.00 96.00 373 LYS A O 1
ATOM 3016 N N . ALA A 1 374 ? 6.086 -8.626 9.738 1.00 96.69 374 ALA A N 1
ATOM 3017 C CA . ALA A 1 374 ? 6.206 -8.304 11.152 1.00 96.69 374 ALA A CA 1
ATOM 3018 C C . ALA A 1 374 ? 7.560 -8.774 11.716 1.00 96.69 374 ALA A C 1
ATOM 3020 O O . ALA A 1 374 ? 8.079 -9.847 11.383 1.00 96.69 374 ALA A O 1
ATOM 3021 N N . THR A 1 375 ? 8.133 -7.968 12.603 1.00 94.50 375 THR A N 1
ATOM 3022 C CA . THR A 1 375 ? 9.412 -8.236 13.260 1.00 94.50 375 THR A CA 1
ATOM 3023 C C . THR A 1 375 ? 9.293 -9.520 14.076 1.00 94.50 375 THR A C 1
ATOM 3025 O O . THR A 1 375 ? 8.464 -9.618 14.972 1.00 94.50 375 THR A O 1
ATOM 3028 N N . GLY A 1 376 ? 10.110 -10.524 13.755 1.00 92.44 376 GLY A N 1
ATOM 3029 C CA . GLY A 1 376 ? 10.068 -11.839 14.405 1.00 92.44 376 GLY A CA 1
ATOM 3030 C C . GLY A 1 376 ? 9.186 -12.889 13.715 1.00 92.44 376 GLY A C 1
ATOM 3031 O O . GLY A 1 376 ? 9.277 -14.062 14.078 1.00 92.44 376 GLY A O 1
ATOM 3032 N N . LEU A 1 377 ? 8.407 -12.534 12.681 1.00 94.62 377 LEU A N 1
ATOM 3033 C CA . LEU A 1 377 ? 7.692 -13.525 11.868 1.00 94.62 377 LEU A CA 1
ATOM 3034 C C . LEU A 1 377 ? 8.701 -14.501 11.231 1.00 94.62 377 LEU A C 1
ATOM 3036 O O . LEU A 1 377 ? 9.708 -14.098 10.645 1.00 94.62 377 LEU A O 1
ATOM 3040 N N . LYS A 1 378 ? 8.453 -15.806 11.325 1.00 93.81 378 LYS A N 1
ATOM 3041 C CA . LYS A 1 378 ? 9.254 -16.830 10.636 1.00 93.81 378 LYS A CA 1
ATOM 3042 C C . LYS A 1 378 ? 8.556 -17.253 9.354 1.00 93.81 378 LYS A C 1
ATOM 3044 O O . LYS A 1 378 ? 7.334 -17.269 9.294 1.00 93.81 378 LYS A O 1
ATOM 3049 N N . GLN A 1 379 ? 9.332 -17.636 8.341 1.00 90.81 379 GLN A N 1
ATOM 3050 C CA . GLN A 1 379 ? 8.779 -18.070 7.056 1.00 90.81 379 GLN A CA 1
ATOM 3051 C C . GLN A 1 379 ? 7.810 -19.254 7.206 1.00 90.81 379 GLN A C 1
ATOM 3053 O O . GLN A 1 379 ? 6.769 -19.267 6.562 1.00 90.81 379 GLN A O 1
ATOM 3058 N N . SER A 1 380 ? 8.120 -20.198 8.098 1.00 92.62 380 SER A N 1
ATOM 3059 C CA . SER A 1 380 ? 7.278 -21.358 8.425 1.00 92.62 380 SER A CA 1
ATOM 3060 C C . SER A 1 380 ? 5.927 -21.004 9.049 1.00 92.62 380 SER A C 1
ATOM 3062 O O . SER A 1 380 ? 5.039 -21.846 9.092 1.00 92.62 380 SER A O 1
ATOM 3064 N N . ASN A 1 381 ? 5.784 -19.786 9.575 1.00 95.94 381 ASN A N 1
ATOM 3065 C CA . ASN A 1 381 ? 4.598 -19.356 10.312 1.00 95.94 381 ASN A CA 1
ATOM 3066 C C . ASN A 1 381 ? 3.635 -18.547 9.439 1.00 95.94 381 ASN A C 1
ATOM 3068 O O . ASN A 1 381 ? 2.587 -18.140 9.929 1.00 95.94 381 ASN A O 1
ATOM 3072 N N . ILE A 1 382 ? 3.985 -18.295 8.175 1.00 97.62 382 ILE A N 1
ATOM 3073 C CA . ILE A 1 382 ? 3.128 -17.563 7.245 1.00 97.62 382 ILE A CA 1
ATOM 3074 C C . ILE A 1 382 ? 1.942 -18.456 6.881 1.00 97.62 382 ILE A C 1
ATOM 3076 O O . ILE A 1 382 ? 2.101 -19.483 6.221 1.00 97.62 382 ILE A O 1
ATOM 3080 N N . LYS A 1 383 ? 0.762 -18.046 7.339 1.00 97.81 383 LYS A N 1
ATOM 3081 C CA . LYS A 1 383 ? -0.533 -18.691 7.099 1.00 97.81 383 LYS A CA 1
ATOM 3082 C C . LYS A 1 383 ? -1.463 -17.831 6.254 1.00 97.81 383 LYS A C 1
ATOM 3084 O O . LYS A 1 383 ? -2.427 -18.365 5.726 1.00 97.81 383 LYS A O 1
ATOM 3089 N N . THR A 1 384 ? -1.164 -16.545 6.093 1.00 98.00 384 THR A N 1
ATOM 3090 C CA . THR A 1 384 ? -2.001 -15.621 5.326 1.00 98.00 384 THR A CA 1
ATOM 3091 C C . THR A 1 384 ? -1.131 -14.723 4.452 1.00 98.00 384 THR A C 1
ATOM 3093 O O . THR A 1 384 ? -0.131 -14.166 4.911 1.00 98.00 384 THR A O 1
ATOM 3096 N N . LEU A 1 385 ? -1.509 -14.573 3.183 1.00 98.19 385 LEU A N 1
ATOM 3097 C CA . LEU A 1 385 ? -0.993 -13.541 2.290 1.00 98.19 385 LEU A CA 1
ATOM 3098 C C . LEU A 1 385 ? -2.094 -12.502 2.099 1.00 98.19 385 LEU A C 1
ATOM 3100 O O . LEU A 1 385 ? -3.104 -12.773 1.453 1.00 98.19 385 LEU A O 1
ATOM 3104 N N . VAL A 1 386 ? -1.893 -11.314 2.657 1.00 97.94 386 VAL A N 1
ATOM 3105 C CA . VAL A 1 386 ? -2.738 -10.156 2.361 1.00 97.94 386 VAL A CA 1
ATOM 3106 C C . VAL A 1 386 ? -2.119 -9.476 1.149 1.00 97.94 386 VAL A C 1
ATOM 3108 O O . VAL A 1 386 ? -0.902 -9.295 1.130 1.00 97.94 386 VAL A O 1
ATOM 3111 N N . ILE A 1 387 ? -2.914 -9.133 0.136 1.00 97.81 387 ILE A N 1
ATOM 3112 C CA . ILE A 1 387 ? -2.460 -8.584 -1.148 1.00 97.81 387 ILE A CA 1
ATOM 3113 C C . ILE A 1 387 ? -3.315 -7.364 -1.505 1.00 97.81 387 ILE A C 1
ATOM 3115 O O . ILE A 1 387 ? -4.532 -7.488 -1.573 1.00 97.81 387 ILE A O 1
ATOM 3119 N N . GLY A 1 388 ? -2.705 -6.205 -1.756 1.00 95.31 388 GLY A N 1
ATOM 3120 C CA . GLY A 1 388 ? -3.425 -4.964 -2.084 1.00 95.31 388 GLY A CA 1
ATOM 3121 C C . GLY A 1 388 ? -2.597 -3.996 -2.930 1.00 95.31 388 GLY A C 1
ATOM 3122 O O . GLY A 1 388 ? -1.531 -4.353 -3.431 1.00 95.31 388 GLY A O 1
ATOM 3123 N N . GLU A 1 389 ? -3.061 -2.759 -3.103 1.00 91.94 389 GLU A N 1
ATOM 3124 C CA . GLU A 1 389 ? -2.366 -1.778 -3.953 1.00 91.94 389 GLU A CA 1
ATOM 3125 C C . GLU A 1 389 ? -1.258 -1.005 -3.235 1.00 91.94 389 GLU A C 1
ATOM 3127 O O . GLU A 1 389 ? -0.198 -0.721 -3.810 1.00 91.94 389 GLU A O 1
ATOM 3132 N N . SER A 1 390 ? -1.476 -0.668 -1.963 1.00 94.25 390 SER A N 1
ATOM 3133 C CA . SER A 1 390 ? -0.540 0.138 -1.185 1.00 94.25 390 SER A CA 1
ATOM 3134 C C . SER A 1 390 ? -0.293 -0.441 0.200 1.00 94.25 390 SER A C 1
ATOM 3136 O O . SER A 1 390 ? -1.211 -0.888 0.883 1.00 94.25 390 SER A O 1
ATOM 3138 N N . SER A 1 391 ? 0.958 -0.366 0.660 1.00 96.88 391 SER A N 1
ATOM 3139 C CA . SER A 1 391 ? 1.330 -0.836 1.998 1.00 96.88 391 SER A CA 1
ATOM 3140 C C . SER A 1 391 ? 0.516 -0.173 3.120 1.00 96.88 391 SER A C 1
ATOM 3142 O O . SER A 1 391 ? 0.265 -0.795 4.148 1.00 96.88 391 SER A O 1
ATOM 3144 N N . ILE A 1 392 ? 0.070 1.077 2.936 1.00 96.75 392 ILE A N 1
ATOM 3145 C CA . ILE A 1 392 ? -0.735 1.805 3.931 1.00 96.75 392 ILE A CA 1
ATOM 3146 C C . ILE A 1 392 ? -2.134 1.190 4.062 1.00 96.75 392 ILE A C 1
ATOM 3148 O O . ILE A 1 392 ? -2.636 1.063 5.181 1.00 96.75 392 ILE A O 1
ATOM 3152 N N . ASP A 1 393 ? -2.748 0.776 2.956 1.00 96.38 393 ASP A N 1
ATOM 3153 C CA . ASP A 1 393 ? -4.082 0.163 2.966 1.00 96.38 393 ASP A CA 1
ATOM 3154 C C . ASP A 1 393 ? -4.046 -1.206 3.630 1.00 96.38 393 ASP A C 1
ATOM 3156 O O . ASP A 1 393 ? -4.912 -1.537 4.434 1.00 96.38 393 ASP A O 1
ATOM 3160 N N . MET A 1 394 ? -2.976 -1.963 3.402 1.00 96.88 394 MET A N 1
ATOM 3161 C CA . MET A 1 394 ? -2.782 -3.269 4.030 1.00 96.88 394 MET A CA 1
ATOM 3162 C C . MET A 1 394 ? -2.561 -3.159 5.534 1.00 96.88 394 MET A C 1
ATOM 3164 O O . MET A 1 394 ? -3.166 -3.906 6.299 1.00 96.88 394 MET A O 1
ATOM 3168 N N . LEU A 1 395 ? -1.741 -2.198 5.974 1.00 97.88 395 LEU A N 1
ATOM 3169 C CA . LEU A 1 395 ? -1.587 -1.888 7.397 1.00 97.88 395 LEU A CA 1
ATOM 3170 C C . LEU A 1 395 ? -2.932 -1.479 8.015 1.00 97.88 395 LEU A C 1
ATOM 3172 O O . LEU A 1 395 ? -3.257 -1.902 9.124 1.00 97.88 395 LEU A O 1
ATOM 3176 N N . SER A 1 396 ? -3.731 -0.702 7.277 1.00 96.69 396 SER A N 1
ATOM 3177 C CA . SER A 1 396 ? -5.051 -0.255 7.729 1.00 96.69 396 SER A CA 1
ATOM 3178 C C . SER A 1 396 ? -6.021 -1.429 7.868 1.00 96.69 396 SER A C 1
ATOM 3180 O O . SER A 1 396 ? -6.695 -1.560 8.890 1.00 96.69 396 SER A O 1
ATOM 3182 N N . LEU A 1 397 ? -6.042 -2.332 6.886 1.00 95.25 397 LEU A N 1
ATOM 3183 C CA . LEU A 1 397 ? -6.858 -3.540 6.899 1.00 95.25 397 LEU A CA 1
ATOM 3184 C C . LEU A 1 397 ? -6.493 -4.463 8.067 1.00 95.25 397 LEU A C 1
ATOM 3186 O O . LEU A 1 397 ? -7.385 -4.913 8.786 1.00 95.25 397 LEU A O 1
ATOM 3190 N N . VAL A 1 398 ? -5.197 -4.699 8.291 1.00 95.06 398 VAL A N 1
ATOM 3191 C CA . VAL A 1 398 ? -4.700 -5.507 9.416 1.00 95.06 398 VAL A CA 1
ATOM 3192 C C . VAL A 1 398 ? -5.175 -4.936 10.750 1.00 95.06 398 VAL A C 1
ATOM 3194 O O . VAL A 1 398 ? -5.703 -5.675 11.584 1.00 95.06 398 VAL A O 1
ATOM 3197 N N . GLU A 1 399 ? -5.060 -3.619 10.942 1.00 95.19 399 GLU A N 1
ATOM 3198 C CA . GLU A 1 399 ? -5.491 -2.964 12.178 1.00 95.19 399 GLU A CA 1
ATOM 3199 C C . GLU A 1 399 ? -7.012 -3.043 12.392 1.00 95.19 399 GLU A C 1
ATOM 3201 O O . GLU A 1 399 ? -7.466 -3.286 13.520 1.00 95.19 399 GLU A O 1
ATOM 3206 N N . MET A 1 400 ? -7.798 -2.839 11.330 1.00 90.50 400 MET A N 1
ATOM 3207 C CA . MET A 1 400 ? -9.263 -2.850 11.388 1.00 90.50 400 MET A CA 1
ATOM 3208 C C . MET A 1 400 ? -9.828 -4.251 11.609 1.00 90.50 400 MET A C 1
ATOM 3210 O O . MET A 1 400 ? -10.695 -4.436 12.460 1.00 90.50 400 MET A O 1
ATOM 3214 N N . LYS A 1 401 ? -9.346 -5.234 10.844 1.00 89.44 401 LYS A N 1
ATOM 3215 C CA . LYS A 1 401 ? -9.866 -6.608 10.849 1.00 89.44 401 LYS A CA 1
ATOM 3216 C C . LYS A 1 401 ? -9.187 -7.507 11.878 1.00 89.44 401 LYS A C 1
ATOM 3218 O O . LYS A 1 401 ? -9.584 -8.656 12.012 1.00 89.44 401 LYS A O 1
ATOM 3223 N N . LYS A 1 402 ? -8.194 -6.987 12.611 1.00 92.12 402 LYS A N 1
ATOM 3224 C CA . LYS A 1 402 ? -7.415 -7.738 13.609 1.00 92.12 402 LYS A CA 1
ATOM 3225 C C . LYS A 1 402 ? -6.770 -8.992 13.013 1.00 92.12 402 LYS A C 1
ATOM 3227 O O . LYS A 1 402 ? -6.703 -10.029 13.664 1.00 92.12 402 LYS A O 1
ATOM 3232 N N . ILE A 1 403 ? -6.291 -8.872 11.773 1.00 93.69 403 ILE A N 1
ATOM 3233 C CA . ILE A 1 403 ? -5.518 -9.927 11.110 1.00 93.69 403 ILE A CA 1
ATOM 3234 C C . ILE A 1 403 ? -4.221 -10.117 11.900 1.00 93.69 403 ILE A C 1
ATOM 3236 O O . ILE A 1 403 ? -3.565 -9.133 12.242 1.00 93.69 403 ILE A O 1
ATOM 3240 N N . ASP A 1 404 ? -3.854 -11.362 12.204 1.00 96.44 404 ASP A N 1
ATOM 3241 C CA . ASP A 1 404 ? -2.670 -11.648 13.013 1.00 96.44 404 ASP A CA 1
ATOM 3242 C C . ASP A 1 404 ? -1.375 -11.298 12.248 1.00 96.44 404 ASP A C 1
ATOM 3244 O O . ASP A 1 404 ? -1.029 -11.969 11.267 1.00 96.44 404 ASP A O 1
ATOM 3248 N N . PRO A 1 405 ? -0.613 -10.283 12.693 1.00 96.06 405 PRO A N 1
ATOM 3249 C CA . PRO A 1 405 ? 0.613 -9.860 12.023 1.00 96.06 405 PRO A CA 1
ATOM 3250 C C . PRO A 1 405 ? 1.733 -10.910 12.117 1.00 96.06 405 PRO A C 1
ATOM 3252 O O . PRO A 1 405 ? 2.631 -10.923 11.276 1.00 96.06 405 PRO A O 1
ATOM 3255 N N . PHE A 1 406 ? 1.693 -11.816 13.101 1.00 96.44 406 PHE A N 1
ATOM 3256 C CA . PHE A 1 406 ? 2.712 -12.855 13.303 1.00 96.44 406 PHE A CA 1
ATOM 3257 C C . PHE A 1 406 ? 2.411 -14.167 12.570 1.00 96.44 406 PHE A C 1
ATOM 3259 O O . PHE A 1 406 ? 3.147 -15.148 12.732 1.00 96.44 406 PHE A O 1
ATOM 3266 N N . SER A 1 407 ? 1.395 -14.165 11.708 1.00 97.25 407 SER A N 1
ATOM 3267 C CA . SER A 1 407 ? 1.140 -15.218 10.722 1.00 97.25 407 SER A CA 1
ATOM 3268 C C . SER A 1 407 ? 0.809 -14.684 9.323 1.00 97.25 407 SER A C 1
ATOM 3270 O O . SER A 1 407 ? 0.574 -15.475 8.408 1.00 97.25 407 SER A O 1
ATOM 3272 N N . SER A 1 408 ? 0.876 -13.365 9.117 1.00 97.75 408 SER A N 1
ATOM 3273 C CA . SER A 1 408 ? 0.496 -12.717 7.857 1.00 97.75 408 SER A CA 1
ATOM 3274 C C . SER A 1 408 ? 1.670 -12.020 7.175 1.00 97.75 408 SER A C 1
ATOM 3276 O O . SER A 1 408 ? 2.461 -11.330 7.818 1.00 97.75 408 SER A O 1
ATOM 3278 N N . LEU A 1 409 ? 1.760 -12.166 5.854 1.00 97.94 409 LEU A N 1
ATOM 3279 C CA . LEU A 1 409 ? 2.653 -11.383 5.002 1.00 97.94 409 LEU A CA 1
ATOM 3280 C C . LEU A 1 409 ? 1.828 -10.346 4.235 1.00 97.94 409 LEU A C 1
ATOM 3282 O O . LEU A 1 409 ? 0.834 -10.708 3.604 1.00 97.94 409 LEU A O 1
ATOM 3286 N N . LEU A 1 410 ? 2.233 -9.074 4.278 1.00 98.31 410 LEU A N 1
ATOM 3287 C CA . LEU A 1 410 ? 1.557 -8.008 3.539 1.00 98.31 410 LEU A CA 1
ATOM 3288 C C . LEU A 1 410 ? 2.294 -7.759 2.225 1.00 98.31 410 LEU A C 1
ATOM 3290 O O . LEU A 1 410 ? 3.501 -7.532 2.232 1.00 98.31 410 LEU A O 1
ATOM 3294 N N . VAL A 1 411 ? 1.576 -7.811 1.109 1.00 98.12 411 VAL A N 1
ATOM 3295 C CA . VAL A 1 411 ? 2.099 -7.694 -0.256 1.00 98.12 411 VAL A CA 1
ATOM 3296 C C . VAL A 1 411 ? 1.348 -6.614 -1.050 1.00 98.12 411 VAL A C 1
ATOM 3298 O O . VAL A 1 411 ? 0.251 -6.841 -1.553 1.00 98.12 411 VAL A O 1
ATOM 3301 N N . ALA A 1 412 ? 1.938 -5.435 -1.203 1.00 97.19 412 ALA A N 1
ATOM 3302 C CA . ALA A 1 412 ? 1.387 -4.352 -2.006 1.00 97.19 412 ALA A CA 1
ATOM 3303 C C . ALA A 1 412 ? 1.996 -4.311 -3.415 1.00 97.19 412 ALA A C 1
ATOM 3305 O O . ALA A 1 412 ? 3.190 -4.547 -3.609 1.00 97.19 412 ALA A O 1
ATOM 3306 N N . THR A 1 413 ? 1.194 -3.963 -4.420 1.00 93.50 413 THR A N 1
ATOM 3307 C CA . THR A 1 413 ? 1.688 -3.801 -5.799 1.00 93.50 413 THR A CA 1
ATOM 3308 C C . THR A 1 413 ? 2.547 -2.548 -5.974 1.00 93.50 413 THR A C 1
ATOM 3310 O O . THR A 1 413 ? 3.389 -2.503 -6.871 1.00 93.50 413 THR A O 1
ATOM 3313 N N . GLY A 1 414 ? 2.353 -1.519 -5.138 1.00 86.62 414 GLY A N 1
ATOM 3314 C CA . GLY A 1 414 ? 3.100 -0.262 -5.229 1.00 86.62 414 GLY A CA 1
ATOM 3315 C C . GLY A 1 414 ? 2.787 0.539 -6.501 1.00 86.62 414 GLY A C 1
ATOM 3316 O O . GLY A 1 414 ? 3.600 1.362 -6.935 1.00 86.62 414 GLY A O 1
ATOM 3317 N N . GLY A 1 415 ? 1.618 0.296 -7.108 1.00 83.12 415 GLY A N 1
ATOM 3318 C CA . GLY A 1 415 ? 1.174 0.857 -8.385 1.00 83.12 415 GLY A CA 1
ATOM 3319 C C . GLY A 1 415 ? 0.862 -0.228 -9.422 1.00 83.12 415 GLY A C 1
ATOM 3320 O O . GLY A 1 415 ? 0.392 -1.313 -9.094 1.00 83.12 415 GLY A O 1
ATOM 3321 N N . GLN A 1 416 ? 1.111 0.059 -10.702 1.00 83.06 416 GLN A N 1
ATOM 3322 C CA . GLN A 1 416 ? 0.849 -0.906 -11.774 1.00 83.06 416 GLN A CA 1
ATOM 3323 C C . GLN A 1 416 ? 1.753 -2.148 -11.679 1.00 83.06 416 GLN A C 1
ATOM 3325 O O . GLN A 1 416 ? 2.975 -2.030 -11.575 1.00 83.06 416 GLN A O 1
ATOM 3330 N N . LEU A 1 417 ? 1.153 -3.337 -11.806 1.00 86.31 417 LEU A N 1
ATOM 3331 C CA . LEU A 1 417 ? 1.863 -4.620 -11.847 1.00 86.31 417 LEU A CA 1
ATOM 3332 C C . LEU A 1 417 ? 2.722 -4.769 -13.112 1.00 86.31 417 LEU A C 1
ATOM 3334 O O . LEU A 1 417 ? 2.202 -5.080 -14.191 1.00 86.31 417 LEU A O 1
ATOM 3338 N N . ASN A 1 418 ? 4.038 -4.628 -12.957 1.00 86.19 418 ASN A N 1
ATOM 3339 C CA . ASN A 1 418 ? 5.025 -4.976 -13.982 1.00 86.19 418 ASN A CA 1
ATOM 3340 C C . ASN A 1 418 ? 5.338 -6.487 -13.988 1.00 86.19 418 ASN A C 1
ATOM 3342 O O . ASN A 1 418 ? 4.880 -7.227 -13.122 1.00 86.19 418 ASN A O 1
ATOM 3346 N N . GLU A 1 419 ? 6.105 -6.962 -14.970 1.00 87.50 419 GLU A N 1
ATOM 3347 C CA . GLU A 1 419 ? 6.428 -8.391 -15.116 1.00 87.50 419 GLU A CA 1
ATOM 3348 C C . GLU A 1 419 ? 7.146 -8.971 -13.884 1.00 87.50 419 GLU A C 1
ATOM 3350 O O . GLU A 1 419 ? 6.776 -10.034 -13.391 1.00 87.50 419 GLU A O 1
ATOM 3355 N N . SER A 1 420 ? 8.120 -8.240 -13.330 1.00 88.38 420 SER A N 1
ATOM 3356 C CA . SER A 1 420 ? 8.864 -8.665 -12.138 1.00 88.38 420 SER A CA 1
ATOM 3357 C C . SER A 1 420 ? 7.953 -8.869 -10.922 1.00 88.38 420 SER A C 1
ATOM 3359 O O . SER A 1 420 ? 8.132 -9.825 -10.167 1.00 88.38 420 SER A O 1
ATOM 3361 N N . ALA A 1 421 ? 6.979 -7.980 -10.721 1.00 93.00 421 ALA A N 1
ATOM 3362 C CA . ALA A 1 421 ? 6.000 -8.082 -9.647 1.00 93.00 421 ALA A CA 1
ATOM 3363 C C . ALA A 1 421 ? 5.053 -9.271 -9.860 1.00 93.00 421 ALA A C 1
ATOM 3365 O O . ALA A 1 421 ? 4.779 -10.003 -8.915 1.00 93.00 421 ALA A O 1
ATOM 3366 N N . GLN A 1 422 ? 4.607 -9.512 -11.099 1.00 94.69 422 GLN A N 1
ATOM 3367 C CA . GLN A 1 422 ? 3.748 -10.655 -11.434 1.00 94.69 422 GLN A CA 1
ATOM 3368 C C . GLN A 1 422 ? 4.461 -11.993 -11.188 1.00 94.69 422 GLN A C 1
ATOM 3370 O O . GLN A 1 422 ? 3.893 -12.885 -10.561 1.00 94.69 422 GLN A O 1
ATOM 3375 N N . LYS A 1 423 ? 5.730 -12.111 -11.605 1.00 94.12 423 LYS A N 1
ATOM 3376 C CA . LYS A 1 423 ? 6.562 -13.297 -11.344 1.00 94.12 423 LYS A CA 1
ATOM 3377 C C . LYS A 1 423 ? 6.733 -13.554 -9.850 1.00 94.12 423 LYS A C 1
ATOM 3379 O O . LYS A 1 423 ? 6.538 -14.677 -9.391 1.00 94.12 423 LYS A O 1
ATOM 3384 N N . LEU A 1 424 ? 7.056 -12.513 -9.079 1.00 97.06 424 LEU A N 1
ATOM 3385 C CA . LEU A 1 424 ? 7.195 -12.645 -7.630 1.00 97.06 424 LEU A CA 1
ATOM 3386 C C . LEU A 1 424 ? 5.869 -13.029 -6.960 1.00 97.06 424 LEU A C 1
ATOM 3388 O O . LEU A 1 424 ? 5.868 -13.841 -6.043 1.00 97.06 424 LEU A O 1
ATOM 3392 N N . LEU A 1 425 ? 4.744 -12.490 -7.427 1.00 96.81 425 LEU A N 1
ATOM 3393 C CA . LEU A 1 425 ? 3.423 -12.810 -6.892 1.00 96.81 425 LEU A CA 1
ATOM 3394 C C . LEU A 1 425 ? 3.067 -14.290 -7.094 1.00 96.81 425 LEU A C 1
ATOM 3396 O O . LEU A 1 425 ? 2.648 -14.957 -6.147 1.00 96.81 425 LEU A O 1
ATOM 3400 N N . GLY A 1 426 ? 3.302 -14.821 -8.299 1.00 95.62 426 GLY A N 1
ATOM 3401 C CA . GLY A 1 426 ? 3.145 -16.250 -8.582 1.00 95.62 426 GLY A CA 1
ATOM 3402 C C . GLY A 1 426 ? 4.074 -17.116 -7.725 1.00 95.62 426 GLY A C 1
ATOM 3403 O O . GLY A 1 426 ? 3.653 -18.128 -7.164 1.00 95.62 426 GLY A O 1
ATOM 3404 N N . GLU A 1 427 ? 5.320 -16.682 -7.533 1.00 96.19 427 GLU A N 1
ATOM 3405 C CA . GLU A 1 427 ? 6.280 -17.387 -6.684 1.00 96.19 427 GLU A CA 1
ATOM 3406 C C . GLU A 1 427 ? 5.881 -17.385 -5.198 1.00 96.19 427 GLU A C 1
ATOM 3408 O O . GLU A 1 427 ? 6.025 -18.408 -4.528 1.00 96.19 427 GLU A O 1
ATOM 3413 N N . LEU A 1 428 ? 5.338 -16.283 -4.668 1.00 96.56 428 LEU A N 1
ATOM 3414 C CA . LEU A 1 428 ? 4.792 -16.241 -3.306 1.00 96.56 428 LEU A CA 1
ATOM 3415 C C . LEU A 1 428 ? 3.619 -17.217 -3.158 1.00 96.56 428 LEU A C 1
ATOM 3417 O O . LEU A 1 428 ? 3.585 -17.984 -2.196 1.00 96.56 428 LEU A O 1
ATOM 3421 N N . SER A 1 429 ? 2.708 -17.252 -4.135 1.00 95.19 429 SER A N 1
ATOM 3422 C CA . SER A 1 429 ? 1.596 -18.210 -4.160 1.00 95.19 429 SER A CA 1
ATOM 3423 C C . SER A 1 429 ? 2.087 -19.661 -4.101 1.00 95.19 429 SER A C 1
ATOM 3425 O O . SER A 1 429 ? 1.568 -20.463 -3.322 1.00 95.19 429 SER A O 1
ATOM 3427 N N . ARG A 1 430 ? 3.142 -19.984 -4.863 1.00 94.00 430 ARG A N 1
ATOM 3428 C CA . ARG A 1 430 ? 3.764 -21.316 -4.898 1.00 94.00 430 ARG A CA 1
ATOM 3429 C C . ARG A 1 430 ? 4.503 -21.668 -3.605 1.00 94.00 430 ARG A C 1
ATOM 3431 O O . ARG A 1 430 ? 4.476 -22.822 -3.189 1.00 94.00 430 ARG A O 1
ATOM 3438 N N . ARG A 1 431 ? 5.175 -20.700 -2.970 1.00 94.62 431 ARG A N 1
ATOM 3439 C CA . ARG A 1 431 ? 5.898 -20.900 -1.697 1.00 94.62 431 ARG A CA 1
ATOM 3440 C C . ARG A 1 431 ? 4.977 -21.120 -0.512 1.00 94.62 431 ARG A C 1
ATOM 3442 O O . ARG A 1 431 ? 5.364 -21.814 0.424 1.00 94.62 431 ARG A O 1
ATOM 3449 N N . TYR A 1 432 ? 3.792 -20.523 -0.550 1.00 96.19 432 TYR A N 1
ATOM 3450 C CA . TYR A 1 432 ? 2.806 -20.606 0.519 1.00 96.19 432 TYR A CA 1
ATOM 3451 C C . TYR A 1 432 ? 1.494 -21.208 -0.014 1.00 96.19 432 TYR A C 1
ATOM 3453 O O . TYR A 1 432 ? 0.459 -20.534 -0.029 1.00 96.19 432 TYR A O 1
ATOM 3461 N N . PRO A 1 433 ? 1.509 -22.485 -0.449 1.00 94.56 433 PRO A N 1
ATOM 3462 C CA . PRO A 1 433 ? 0.361 -23.117 -1.103 1.00 94.56 433 PRO A CA 1
ATOM 3463 C C . PRO A 1 433 ? -0.829 -23.320 -0.156 1.00 94.56 433 PRO A C 1
ATOM 3465 O O . PRO A 1 433 ? -1.961 -23.414 -0.610 1.00 94.56 433 PRO A O 1
ATOM 3468 N N . ASN A 1 434 ? -0.572 -23.348 1.156 1.00 94.56 434 ASN A N 1
ATOM 3469 C CA . ASN A 1 434 ? -1.591 -23.499 2.197 1.00 94.56 434 ASN A CA 1
ATOM 3470 C C . ASN A 1 434 ? -1.954 -22.171 2.873 1.00 94.56 434 ASN A C 1
ATOM 3472 O O . ASN A 1 434 ? -2.767 -22.171 3.792 1.00 94.56 434 ASN A O 1
ATOM 3476 N N . ALA A 1 435 ? -1.324 -21.056 2.481 1.00 96.94 435 ALA A N 1
ATOM 3477 C CA . ALA A 1 435 ? -1.677 -19.769 3.058 1.00 96.94 435 ALA A CA 1
ATOM 3478 C C . ALA A 1 435 ? -3.013 -19.287 2.493 1.00 96.94 435 ALA A C 1
ATOM 3480 O O . ALA A 1 435 ? -3.222 -19.344 1.279 1.00 96.94 435 ALA A O 1
ATOM 3481 N N . GLU A 1 436 ? -3.884 -18.7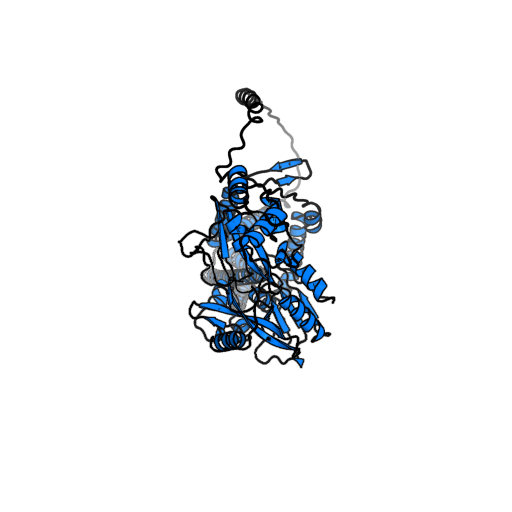85 3.360 1.00 96.75 436 GLU A N 1
ATOM 3482 C CA . GLU A 1 436 ? -5.092 -18.074 2.962 1.00 96.75 436 GLU A CA 1
ATOM 3483 C C . GLU A 1 436 ? -4.709 -16.831 2.154 1.00 96.75 436 GLU A C 1
ATOM 3485 O O . GLU A 1 436 ? -3.792 -16.091 2.522 1.00 96.75 436 GLU A O 1
ATOM 3490 N N . LEU A 1 437 ? -5.398 -16.609 1.037 1.00 97.25 437 LEU A N 1
ATOM 3491 C CA . LEU A 1 437 ? -5.186 -15.444 0.190 1.00 97.25 437 LEU A CA 1
ATOM 3492 C C . LEU A 1 437 ? -6.281 -14.423 0.479 1.00 97.25 437 LEU A C 1
ATOM 3494 O O . LEU A 1 437 ? -7.453 -14.691 0.232 1.00 97.25 437 LEU A O 1
ATOM 3498 N N . ILE A 1 438 ? -5.892 -13.247 0.959 1.00 96.62 438 ILE A N 1
ATOM 3499 C CA . ILE A 1 438 ? -6.788 -12.106 1.138 1.00 96.62 438 ILE A CA 1
ATOM 3500 C C . ILE A 1 438 ? -6.412 -11.058 0.097 1.00 96.62 438 ILE A C 1
ATOM 3502 O O . ILE A 1 438 ? -5.306 -10.522 0.132 1.00 96.62 438 ILE A O 1
ATOM 3506 N N . ARG A 1 439 ? -7.324 -10.749 -0.823 1.00 95.31 439 ARG A N 1
ATOM 3507 C CA . ARG A 1 439 ? -7.189 -9.631 -1.764 1.00 95.31 439 ARG A CA 1
ATOM 3508 C C . ARG A 1 439 ? -7.936 -8.417 -1.213 1.00 95.31 439 ARG A C 1
ATOM 3510 O O . ARG A 1 439 ? -9.081 -8.528 -0.791 1.00 95.31 439 ARG A O 1
ATOM 3517 N N . ALA A 1 440 ? -7.266 -7.274 -1.210 1.00 93.69 440 ALA A N 1
ATOM 3518 C CA . ALA A 1 440 ? -7.698 -6.015 -0.617 1.00 93.69 440 ALA A CA 1
ATOM 3519 C C . ALA A 1 440 ? -7.736 -4.916 -1.703 1.00 93.69 440 ALA A C 1
ATOM 3521 O O . ALA A 1 440 ? -6.803 -4.109 -1.775 1.00 93.69 440 ALA A O 1
ATOM 3522 N N . PRO A 1 441 ? -8.727 -4.961 -2.617 1.00 88.31 441 PRO A N 1
ATOM 3523 C CA . PRO A 1 441 ? -8.905 -3.975 -3.688 1.00 88.31 441 PRO A CA 1
ATOM 3524 C C . PRO A 1 441 ? -9.183 -2.564 -3.163 1.00 88.31 441 PRO A C 1
ATOM 3526 O O . PRO A 1 441 ? -9.871 -2.407 -2.155 1.00 88.31 441 PRO A O 1
ATOM 3529 N N . ASP A 1 442 ? -8.791 -1.545 -3.930 1.00 88.00 442 ASP A N 1
ATOM 3530 C CA . ASP A 1 442 ? -9.452 -0.240 -3.850 1.00 88.00 442 ASP A CA 1
ATOM 3531 C C . ASP A 1 442 ? -10.874 -0.352 -4.432 1.00 88.00 442 ASP A C 1
ATOM 3533 O O . ASP A 1 442 ? -11.130 -1.077 -5.399 1.00 88.00 442 ASP A O 1
ATOM 3537 N N . ASN A 1 443 ? -11.820 0.391 -3.860 1.00 81.06 443 ASN A N 1
ATOM 3538 C CA . ASN A 1 443 ? -13.209 0.450 -4.311 1.00 81.06 443 ASN A CA 1
ATOM 3539 C C . ASN A 1 443 ? -13.370 1.451 -5.466 1.00 81.06 443 ASN A C 1
ATOM 3541 O O . ASN A 1 443 ? -14.110 2.436 -5.394 1.00 81.06 443 ASN A O 1
ATOM 3545 N N . ASP A 1 444 ? -12.625 1.217 -6.543 1.00 79.44 444 ASP A N 1
ATOM 3546 C CA . ASP A 1 444 ? -12.775 1.924 -7.804 1.00 79.44 444 ASP A CA 1
ATOM 3547 C C . ASP A 1 444 ? -12.540 0.993 -9.006 1.00 79.44 444 ASP A C 1
ATOM 3549 O O . ASP A 1 444 ? -12.205 -0.187 -8.881 1.00 79.44 444 ASP A O 1
ATOM 3553 N N . ARG A 1 445 ? -12.769 1.516 -10.216 1.00 81.88 445 ARG A N 1
ATOM 3554 C CA . ARG A 1 445 ? -12.648 0.720 -11.447 1.00 81.88 445 ARG A CA 1
ATOM 3555 C C . ARG A 1 445 ? -11.232 0.200 -11.674 1.00 81.88 445 ARG A C 1
ATOM 3557 O O . ARG A 1 445 ? -11.079 -0.806 -12.363 1.00 81.88 445 ARG A O 1
ATOM 3564 N N . ASP A 1 446 ? -10.214 0.911 -11.209 1.00 80.75 446 ASP A N 1
ATOM 3565 C CA . ASP A 1 446 ? -8.822 0.545 -11.444 1.00 80.75 446 ASP A CA 1
ATOM 3566 C C . ASP A 1 446 ? -8.408 -0.555 -10.462 1.00 80.75 446 ASP A C 1
ATOM 3568 O O . ASP A 1 446 ? -7.798 -1.540 -10.894 1.00 80.75 446 ASP A O 1
ATOM 3572 N N . GLY A 1 447 ? -8.852 -0.461 -9.206 1.00 83.69 447 GLY A N 1
ATOM 3573 C CA . GLY A 1 447 ? -8.639 -1.488 -8.189 1.00 83.69 447 GLY A CA 1
ATOM 3574 C C . GLY A 1 447 ? -9.355 -2.804 -8.471 1.00 83.69 447 GLY A C 1
ATOM 3575 O O . GLY A 1 447 ? -8.759 -3.874 -8.303 1.00 83.69 447 GLY A O 1
ATOM 3576 N N . ILE A 1 448 ? -10.569 -2.761 -9.032 1.00 84.50 448 ILE A N 1
ATOM 3577 C CA . ILE A 1 448 ? -11.267 -3.969 -9.508 1.00 84.50 448 ILE A CA 1
ATOM 3578 C C . ILE A 1 448 ? -10.452 -4.659 -10.614 1.00 84.50 448 ILE A C 1
ATOM 3580 O O . ILE A 1 448 ? -10.138 -5.846 -10.505 1.00 84.50 448 ILE A O 1
ATOM 3584 N N . ARG A 1 449 ? -10.010 -3.914 -11.640 1.00 88.44 449 ARG A N 1
ATOM 3585 C CA . ARG A 1 449 ? -9.202 -4.477 -12.743 1.00 88.44 449 ARG A CA 1
ATOM 3586 C C . ARG A 1 449 ? -7.866 -5.039 -12.258 1.00 88.44 449 ARG A C 1
ATOM 3588 O O . ARG A 1 449 ? -7.406 -6.071 -12.749 1.00 88.44 449 ARG A O 1
ATOM 3595 N N . MET A 1 450 ? -7.217 -4.366 -11.307 1.00 89.38 450 MET A N 1
ATOM 3596 C CA . MET A 1 450 ? -5.979 -4.861 -10.702 1.00 89.38 450 MET A CA 1
ATOM 3597 C C . MET A 1 450 ? -6.216 -6.186 -9.974 1.00 89.38 450 MET A C 1
ATOM 3599 O O . MET A 1 450 ? -5.422 -7.119 -10.092 1.00 89.38 450 MET A O 1
ATOM 3603 N N . THR A 1 451 ? -7.333 -6.283 -9.262 1.00 89.31 451 THR A N 1
ATOM 3604 C CA . THR A 1 451 ? -7.708 -7.445 -8.456 1.00 89.31 451 THR A CA 1
ATOM 3605 C C . THR A 1 451 ? -8.043 -8.661 -9.312 1.00 89.31 451 THR A C 1
ATOM 3607 O O . THR A 1 451 ? -7.601 -9.762 -8.976 1.00 89.31 451 THR A O 1
ATOM 3610 N N . GLU A 1 452 ? -8.705 -8.477 -10.456 1.00 90.44 452 GLU A N 1
ATOM 3611 C CA . GLU A 1 452 ? -8.897 -9.521 -11.475 1.00 90.44 452 GLU A CA 1
ATOM 3612 C C . GLU A 1 452 ? -7.557 -10.011 -12.045 1.00 90.44 452 GLU A C 1
ATOM 3614 O O . GLU A 1 452 ? -7.307 -11.216 -12.129 1.00 90.44 452 GLU A O 1
ATOM 3619 N N . LYS A 1 453 ? -6.648 -9.081 -12.374 1.00 93.19 453 LYS A N 1
ATOM 3620 C CA . LYS A 1 453 ? -5.303 -9.420 -12.860 1.00 93.19 453 LYS A CA 1
ATOM 3621 C C . LYS A 1 453 ? -4.520 -10.237 -11.828 1.00 93.19 453 LYS A C 1
ATOM 3623 O O . LYS A 1 453 ? -3.868 -11.215 -12.189 1.00 93.19 453 LYS A O 1
ATOM 3628 N N . ILE A 1 454 ? -4.594 -9.859 -10.552 1.00 94.88 454 ILE A N 1
ATOM 3629 C CA . ILE A 1 454 ? -3.988 -10.599 -9.437 1.00 94.88 454 ILE A CA 1
ATOM 3630 C C . ILE A 1 454 ? -4.587 -12.007 -9.337 1.00 94.88 454 ILE A C 1
ATOM 3632 O O . ILE A 1 454 ? -3.830 -12.971 -9.241 1.00 94.88 454 ILE A O 1
ATOM 3636 N N . ALA A 1 455 ? -5.915 -12.149 -9.405 1.00 93.62 455 ALA A N 1
ATOM 3637 C CA . ALA A 1 455 ? -6.581 -13.455 -9.384 1.00 93.62 455 ALA A CA 1
ATOM 3638 C C . ALA A 1 455 ? -6.069 -14.379 -10.498 1.00 93.62 455 ALA A C 1
ATOM 3640 O O . ALA A 1 455 ? -5.719 -15.530 -10.231 1.00 93.62 455 ALA A O 1
ATOM 3641 N N . GLY A 1 456 ? -5.947 -13.859 -11.724 1.00 93.94 456 GLY A N 1
ATOM 3642 C CA . GLY A 1 456 ? -5.427 -14.617 -12.865 1.00 93.94 456 GLY A CA 1
ATOM 3643 C C . GLY A 1 456 ? -3.978 -15.095 -12.694 1.00 93.94 456 GLY A C 1
ATOM 3644 O O . GLY A 1 456 ? -3.617 -16.149 -13.214 1.00 93.94 456 GLY A O 1
ATOM 3645 N N . ILE A 1 457 ? -3.155 -14.357 -11.941 1.00 94.31 457 ILE A N 1
ATOM 3646 C CA . ILE A 1 457 ? -1.771 -14.746 -11.617 1.00 94.31 457 ILE A CA 1
ATOM 3647 C C . ILE A 1 457 ? -1.738 -15.800 -10.508 1.00 94.31 457 ILE A C 1
ATOM 3649 O O . ILE A 1 457 ? -0.951 -16.741 -10.576 1.00 94.31 457 ILE A O 1
ATOM 3653 N N . LEU A 1 458 ? -2.562 -15.631 -9.472 1.00 93.75 458 LEU A N 1
ATOM 3654 C CA . LEU A 1 458 ? -2.557 -16.507 -8.301 1.00 93.75 458 LEU A CA 1
ATOM 3655 C C . LEU A 1 458 ? -3.187 -17.873 -8.586 1.00 93.75 458 LEU A C 1
ATOM 3657 O O . LEU A 1 458 ? -2.742 -18.851 -7.988 1.00 93.75 458 LEU A O 1
ATOM 3661 N N . GLN A 1 459 ? -4.200 -17.923 -9.464 1.00 90.75 459 GLN A N 1
ATOM 3662 C CA . GLN A 1 459 ? -4.958 -19.126 -9.853 1.00 90.75 459 GLN A CA 1
ATOM 3663 C C . GLN A 1 459 ? -5.427 -19.962 -8.655 1.00 90.75 459 GLN A C 1
ATOM 3665 O O . GLN A 1 459 ? -5.405 -21.192 -8.669 1.00 90.75 459 GLN A O 1
ATOM 3670 N N . ARG A 1 460 ? -5.817 -19.273 -7.583 1.00 91.25 460 ARG A N 1
ATOM 3671 C CA . ARG A 1 460 ? -6.235 -19.855 -6.310 1.00 91.25 460 ARG A CA 1
ATOM 3672 C C . ARG A 1 460 ? -7.401 -19.061 -5.756 1.00 91.25 460 ARG A C 1
ATOM 3674 O O . ARG A 1 460 ? -7.495 -17.854 -5.980 1.00 91.25 460 ARG A O 1
ATOM 3681 N N . GLU A 1 461 ? -8.253 -19.747 -5.007 1.00 91.12 461 GLU A N 1
ATOM 3682 C CA . GLU A 1 461 ? -9.317 -19.091 -4.260 1.00 91.12 461 GLU A CA 1
ATOM 3683 C C . GLU A 1 461 ? -8.740 -18.110 -3.240 1.00 91.12 461 GLU A C 1
ATOM 3685 O O . GLU A 1 461 ? -7.673 -18.320 -2.654 1.00 91.12 461 GLU A O 1
ATOM 3690 N N . SER A 1 462 ? -9.458 -17.012 -3.052 1.00 93.12 462 SER A N 1
ATOM 3691 C CA . SER A 1 462 ? -9.060 -15.922 -2.175 1.00 93.12 462 SER A CA 1
ATOM 3692 C C . SER A 1 462 ? -10.292 -15.215 -1.638 1.00 93.12 462 SER A C 1
ATOM 3694 O O . SER A 1 462 ? -11.257 -15.035 -2.382 1.00 93.12 462 SER A O 1
ATOM 3696 N N . VAL A 1 463 ? -10.204 -14.705 -0.420 1.00 92.19 463 VAL A N 1
ATOM 3697 C CA . VAL A 1 463 ? -11.205 -13.806 0.147 1.00 92.19 463 VAL A CA 1
ATOM 3698 C C . VAL A 1 463 ? -10.940 -12.393 -0.365 1.00 92.19 463 VAL A C 1
ATOM 3700 O O . VAL A 1 463 ? -9.832 -11.877 -0.229 1.00 92.19 463 VAL A O 1
ATOM 3703 N N . GLU A 1 464 ? -11.946 -11.759 -0.959 1.00 92.31 464 GLU A N 1
ATOM 3704 C CA . GLU A 1 464 ? -11.889 -10.343 -1.322 1.00 92.31 464 GLU A CA 1
ATOM 3705 C C . GLU A 1 464 ? -12.490 -9.508 -0.191 1.00 92.31 464 GLU A C 1
ATOM 3707 O O . GLU A 1 464 ? -13.624 -9.734 0.233 1.00 92.31 464 GLU A O 1
ATOM 3712 N N . LEU A 1 465 ? -11.730 -8.540 0.314 1.00 87.44 465 LEU A N 1
ATOM 3713 C CA . LEU A 1 465 ? -12.196 -7.593 1.320 1.00 87.44 465 LEU A CA 1
ATOM 3714 C C . LEU A 1 465 ? -12.237 -6.206 0.692 1.00 87.44 465 LEU A C 1
ATOM 3716 O O . LEU A 1 465 ? -11.210 -5.551 0.597 1.00 87.44 465 LEU A O 1
ATOM 3720 N N . PHE A 1 466 ? -13.419 -5.753 0.281 1.00 82.06 466 PHE A N 1
ATOM 3721 C CA . PHE A 1 466 ? -13.596 -4.394 -0.231 1.00 82.06 466 PHE A CA 1
ATOM 3722 C C . PHE A 1 466 ? -13.731 -3.376 0.910 1.00 82.06 466 PHE A C 1
ATOM 3724 O O . PHE A 1 466 ? -14.385 -3.669 1.923 1.00 82.06 466 PHE A O 1
ATOM 3731 N N . PRO A 1 467 ? -13.147 -2.175 0.763 1.00 75.75 467 PRO A N 1
ATOM 3732 C CA . PRO A 1 467 ? -13.466 -1.051 1.624 1.00 75.75 467 PRO A CA 1
ATOM 3733 C C . PRO A 1 467 ? -14.880 -0.525 1.338 1.00 75.75 467 PRO A C 1
ATOM 3735 O O . PRO A 1 467 ? -15.424 -0.713 0.251 1.00 75.75 467 PRO A O 1
ATOM 3738 N N . GLN A 1 468 ? -15.488 0.125 2.331 1.00 73.38 468 GLN A N 1
ATOM 3739 C CA . GLN A 1 468 ? -16.785 0.797 2.180 1.00 73.38 468 GLN A CA 1
ATOM 3740 C C . GLN A 1 468 ? -16.633 2.164 1.507 1.00 73.38 468 GLN A C 1
ATOM 3742 O O . GLN A 1 468 ? -17.491 2.584 0.732 1.00 73.38 468 GLN A O 1
ATOM 3747 N N . LEU A 1 469 ? -15.540 2.861 1.812 1.00 73.69 469 LEU A N 1
ATOM 3748 C CA . LEU A 1 469 ? -15.122 4.087 1.146 1.00 73.69 469 LEU A CA 1
ATOM 3749 C C . LEU A 1 469 ? -14.226 3.748 -0.047 1.00 73.69 469 LEU A C 1
ATOM 3751 O O . LEU A 1 469 ? -14.375 2.694 -0.656 1.00 73.69 469 LEU A O 1
ATOM 3755 N N . LYS A 1 470 ? -13.326 4.666 -0.412 1.00 77.69 470 LYS A N 1
ATOM 3756 C CA . LYS A 1 470 ? -12.431 4.497 -1.553 1.00 77.69 470 LYS A CA 1
ATOM 3757 C C . LYS A 1 470 ? -11.388 3.402 -1.311 1.00 77.69 470 LYS A C 1
ATOM 3759 O O . LYS A 1 470 ? -11.215 2.534 -2.156 1.00 77.69 470 LYS A O 1
ATOM 3764 N N . ASP A 1 471 ? -10.680 3.471 -0.190 1.00 87.25 471 ASP A N 1
ATOM 3765 C CA . ASP A 1 471 ? -9.594 2.558 0.166 1.00 87.25 471 ASP A CA 1
ATOM 3766 C C . ASP A 1 471 ? -9.681 2.167 1.655 1.00 87.25 471 ASP A C 1
ATOM 3768 O O . ASP A 1 471 ? -10.439 2.753 2.439 1.00 87.25 471 ASP A O 1
ATOM 3772 N N . HIS A 1 472 ? -8.934 1.140 2.070 1.00 88.62 472 HIS A N 1
ATOM 3773 C CA . HIS A 1 472 ? -8.963 0.684 3.466 1.00 88.62 472 HIS A CA 1
ATOM 3774 C C . HIS A 1 472 ? -8.393 1.714 4.449 1.00 88.62 472 HIS A C 1
ATOM 3776 O O . HIS A 1 472 ? -8.729 1.674 5.637 1.00 88.62 472 HIS A O 1
ATOM 3782 N N . ASN A 1 473 ? -7.528 2.629 4.001 1.00 94.19 473 ASN A N 1
ATOM 3783 C CA . ASN A 1 473 ? -7.040 3.700 4.859 1.00 94.19 473 ASN A CA 1
ATOM 3784 C C . ASN A 1 473 ? -8.129 4.733 5.166 1.00 94.19 473 ASN A C 1
ATOM 3786 O O . ASN A 1 473 ? -8.204 5.226 6.294 1.00 94.19 473 ASN A O 1
ATOM 3790 N N . ASP A 1 474 ? -8.978 5.052 4.197 1.00 79.38 474 ASP A N 1
ATOM 3791 C CA . ASP A 1 474 ? -10.127 5.927 4.385 1.00 79.38 474 ASP A CA 1
ATOM 3792 C C . ASP A 1 474 ? -11.166 5.294 5.321 1.00 79.38 474 ASP A C 1
ATOM 3794 O O . ASP A 1 474 ? -11.635 5.973 6.241 1.00 79.38 474 ASP A O 1
ATOM 3798 N N . ASP A 1 475 ? -11.426 3.988 5.201 1.00 73.31 475 ASP A N 1
ATOM 3799 C CA . ASP A 1 475 ? -12.256 3.242 6.161 1.00 73.31 475 ASP A CA 1
ATOM 3800 C C . ASP A 1 475 ? -11.696 3.321 7.589 1.00 73.31 475 ASP A C 1
ATOM 3802 O O . ASP A 1 475 ? -12.436 3.600 8.537 1.00 73.31 475 ASP A O 1
ATOM 3806 N N . LEU A 1 476 ? -10.381 3.138 7.765 1.00 87.06 476 LEU A N 1
ATOM 3807 C CA . LEU A 1 476 ? -9.744 3.238 9.081 1.00 87.06 476 LEU A CA 1
ATOM 3808 C C . LEU A 1 476 ? -9.908 4.642 9.669 1.00 87.06 476 LEU A C 1
ATOM 3810 O O . LEU A 1 476 ? -10.237 4.783 10.850 1.00 87.06 476 LEU A O 1
ATOM 3814 N N . LYS A 1 477 ? -9.700 5.693 8.867 1.00 80.38 477 LYS A N 1
ATOM 3815 C CA . LYS A 1 477 ? -9.903 7.079 9.319 1.00 80.38 477 LYS A CA 1
ATOM 3816 C C . LYS A 1 477 ? -11.340 7.299 9.766 1.00 80.38 477 LYS A C 1
ATOM 3818 O O . LYS A 1 477 ? -11.546 7.827 10.859 1.00 80.38 477 LYS A O 1
ATOM 3823 N N . ALA A 1 478 ? -12.310 6.885 8.951 1.00 66.31 478 ALA A N 1
ATOM 3824 C CA . ALA A 1 478 ? -13.726 7.014 9.265 1.00 66.31 478 ALA A CA 1
ATOM 3825 C C . ALA A 1 478 ? -14.067 6.274 10.564 1.00 66.31 478 ALA A C 1
ATOM 3827 O O . ALA A 1 478 ? -14.650 6.865 11.472 1.00 66.31 478 ALA A O 1
ATOM 3828 N N . LEU A 1 479 ? -13.602 5.032 10.713 1.00 75.69 479 LEU A N 1
ATOM 3829 C CA . LEU A 1 479 ? -13.790 4.232 11.920 1.00 75.69 479 LEU A CA 1
ATOM 3830 C C . LEU A 1 479 ? -13.226 4.927 13.168 1.00 75.69 479 LEU A C 1
ATOM 3832 O O . LEU A 1 479 ? -13.882 4.974 14.207 1.00 75.69 479 LEU A O 1
ATOM 3836 N N . LYS A 1 480 ? -12.017 5.495 13.088 1.00 80.62 480 LYS A N 1
ATOM 3837 C CA . LYS A 1 480 ? -11.388 6.205 14.215 1.00 80.62 480 LYS A CA 1
ATOM 3838 C C . LYS A 1 480 ? -12.147 7.478 14.583 1.00 80.62 480 LYS A C 1
ATOM 3840 O O . LYS A 1 480 ? -12.325 7.746 15.768 1.00 80.62 480 LYS A O 1
ATOM 3845 N N . ILE A 1 481 ? -12.614 8.234 13.589 1.00 72.50 481 ILE A N 1
ATOM 3846 C CA . ILE A 1 481 ? -13.425 9.440 13.801 1.00 72.50 481 ILE A CA 1
ATOM 3847 C C . ILE A 1 481 ? -14.753 9.077 14.471 1.00 72.50 481 ILE A C 1
ATOM 3849 O O . ILE A 1 481 ? -15.123 9.703 15.462 1.00 72.50 481 ILE A O 1
ATOM 3853 N N . LEU A 1 482 ? -15.440 8.042 13.982 1.00 62.88 482 LEU A N 1
ATOM 3854 C CA . LEU A 1 482 ? -16.706 7.573 14.550 1.00 62.88 482 LEU A CA 1
ATOM 3855 C C . LEU A 1 482 ? -16.536 7.068 15.988 1.00 62.88 482 LEU A C 1
ATOM 3857 O O . LEU A 1 482 ? -17.337 7.410 16.857 1.00 62.88 482 LEU A O 1
ATOM 3861 N N . ASN A 1 483 ? -15.467 6.319 16.267 1.00 69.44 483 ASN A N 1
ATOM 3862 C CA . ASN A 1 483 ? -15.162 5.854 17.620 1.00 69.44 483 ASN A CA 1
ATOM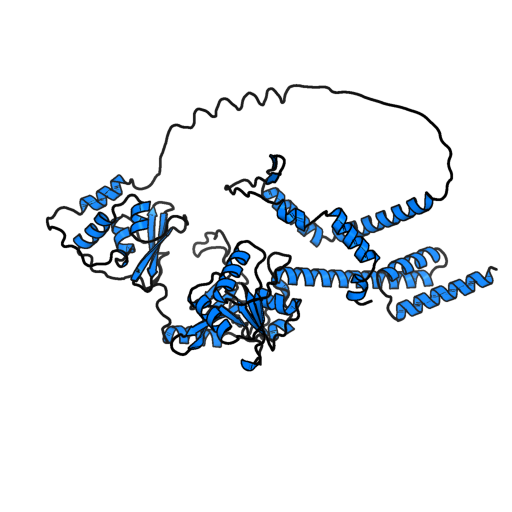 3863 C C . ASN A 1 483 ? -14.879 7.018 18.578 1.00 69.44 483 ASN A C 1
ATOM 3865 O O . ASN A 1 483 ? -15.381 7.015 19.703 1.00 69.44 483 ASN A O 1
ATOM 3869 N N . GLN A 1 484 ? -14.125 8.028 18.133 1.00 69.50 484 GLN A N 1
ATOM 3870 C CA . GLN A 1 484 ? -13.881 9.229 18.931 1.00 69.50 484 GLN A CA 1
ATOM 3871 C C . GLN A 1 484 ? -15.186 9.982 19.198 1.00 69.50 484 GLN A C 1
ATOM 3873 O O . GLN A 1 484 ? -15.488 10.278 20.349 1.00 69.50 484 GLN A O 1
ATOM 3878 N N . ALA A 1 485 ? -16.002 10.215 18.167 1.00 57.75 485 ALA A N 1
ATOM 3879 C CA . ALA A 1 485 ? -17.289 10.890 18.310 1.00 57.75 485 ALA A CA 1
ATOM 3880 C C . ALA A 1 485 ? -18.231 10.138 19.265 1.00 57.75 485 ALA A C 1
ATOM 3882 O O . ALA A 1 485 ? -18.894 10.758 20.095 1.00 57.75 485 ALA A O 1
ATOM 3883 N N . SER A 1 486 ? -18.257 8.802 19.201 1.00 64.44 486 SER A N 1
ATOM 3884 C CA . SER A 1 486 ? -19.023 7.987 20.146 1.00 64.44 486 SER A CA 1
ATOM 3885 C C . SER A 1 486 ? -18.492 8.105 21.576 1.00 64.44 486 SER A C 1
ATOM 3887 O O . SER A 1 486 ? -19.295 8.129 22.508 1.00 64.44 486 SER A O 1
ATOM 3889 N N . SER A 1 487 ? -17.172 8.166 21.766 1.00 68.56 487 SER A N 1
ATOM 3890 C CA . SER A 1 487 ? -16.554 8.351 23.082 1.00 68.56 487 SER A CA 1
ATOM 3891 C C . SER A 1 487 ? -16.862 9.733 23.661 1.00 68.56 487 SER A C 1
ATOM 3893 O O . SER A 1 487 ? -17.242 9.837 24.827 1.00 68.56 487 SER A O 1
ATOM 3895 N N . ASP A 1 488 ? -16.751 10.781 22.845 1.00 68.25 488 ASP A N 1
ATOM 3896 C CA . ASP A 1 488 ? -17.050 12.158 23.239 1.00 68.25 488 ASP A CA 1
ATOM 3897 C C . ASP A 1 488 ? -18.519 12.290 23.654 1.00 68.25 488 ASP A C 1
ATOM 3899 O O . ASP A 1 488 ? -18.806 12.776 24.745 1.00 68.25 488 ASP A O 1
ATOM 3903 N N . LEU A 1 489 ? -19.445 11.752 22.849 1.00 65.62 489 LEU A N 1
ATOM 3904 C CA . LEU A 1 489 ? -20.875 11.748 23.166 1.00 65.62 489 LEU A CA 1
ATOM 3905 C C . LEU A 1 489 ? -21.173 10.995 24.472 1.00 65.62 489 LEU A C 1
ATOM 3907 O O . LEU A 1 489 ? -21.963 11.459 25.290 1.00 65.62 489 LEU A O 1
ATOM 3911 N N . ARG A 1 490 ? -20.524 9.845 24.705 1.00 68.81 490 ARG A N 1
ATOM 3912 C CA . ARG A 1 490 ? -20.655 9.104 25.973 1.00 68.81 490 ARG A CA 1
ATOM 3913 C C . ARG A 1 490 ? -20.160 9.925 27.166 1.00 68.81 490 ARG A C 1
ATOM 3915 O O . ARG A 1 490 ? -20.785 9.883 28.223 1.00 68.81 490 ARG A O 1
ATOM 3922 N N . SER A 1 491 ? -19.064 10.664 27.004 1.00 76.56 491 SER A N 1
ATOM 3923 C CA . SER A 1 491 ? -18.519 11.549 28.040 1.00 76.56 491 SER A CA 1
ATOM 3924 C C . SER A 1 491 ? -19.457 12.724 28.334 1.00 76.56 491 SER A C 1
ATOM 3926 O O . SER A 1 491 ? -19.768 12.989 29.495 1.00 76.56 491 SER A O 1
ATOM 3928 N N . GLU A 1 492 ? -19.974 13.384 27.293 1.00 75.44 492 GLU A N 1
ATOM 3929 C CA . GLU A 1 492 ? -20.951 14.474 27.407 1.00 75.44 492 GLU A CA 1
ATOM 3930 C C . GLU A 1 492 ? -22.217 14.010 28.143 1.00 75.44 492 GLU A C 1
ATOM 3932 O O . GLU A 1 492 ? -22.605 14.624 29.138 1.00 75.44 492 GLU A O 1
ATOM 3937 N N . LEU A 1 493 ? -22.795 12.873 27.736 1.00 67.06 493 LEU A N 1
ATOM 3938 C CA . LEU A 1 493 ? -23.968 12.291 28.392 1.00 67.06 493 LEU A CA 1
ATOM 3939 C C . LEU A 1 493 ? -23.684 11.889 29.848 1.00 67.06 493 LEU A C 1
ATOM 3941 O O . LEU A 1 493 ? -24.530 12.099 30.714 1.00 67.06 493 LEU A O 1
ATOM 3945 N N . SER A 1 494 ? -22.497 11.354 30.155 1.00 82.00 494 SER A N 1
ATOM 3946 C CA . SER A 1 494 ? -22.115 11.002 31.533 1.00 82.00 494 SER A CA 1
ATOM 3947 C C . SER A 1 494 ? -21.960 12.241 32.426 1.00 82.00 494 SER A C 1
ATOM 3949 O O . SER A 1 494 ? -22.389 12.261 33.588 1.00 82.00 494 SER A O 1
ATOM 3951 N N . ASN A 1 495 ? -21.404 13.324 31.881 1.00 87.56 495 ASN A N 1
ATOM 3952 C CA . ASN A 1 495 ? -21.308 14.602 32.580 1.00 87.56 495 ASN A CA 1
ATOM 3953 C C . ASN A 1 495 ? -22.692 15.216 32.812 1.00 87.56 495 ASN A C 1
ATOM 3955 O O . ASN A 1 495 ? -22.987 15.656 33.925 1.00 87.56 495 ASN A O 1
ATOM 3959 N N . GLU A 1 496 ? -23.558 15.201 31.798 1.00 82.12 496 GLU A N 1
ATOM 3960 C CA . GLU A 1 496 ? -24.933 15.685 31.914 1.00 82.12 496 GLU A CA 1
ATOM 3961 C C . GLU A 1 496 ? -25.738 14.864 32.928 1.00 82.12 496 GLU A C 1
ATOM 3963 O O . GLU A 1 496 ? -26.465 15.436 33.745 1.00 82.12 496 GLU A O 1
ATOM 3968 N N . LEU A 1 497 ? -25.555 13.540 32.955 1.00 84.38 497 LEU A N 1
ATOM 3969 C CA . LEU A 1 497 ? -26.141 12.666 33.968 1.00 84.38 497 LEU A CA 1
ATOM 3970 C C . LEU A 1 497 ? -25.672 13.065 35.371 1.00 84.38 497 LEU A C 1
ATOM 3972 O O . LEU A 1 497 ? -26.493 13.278 36.262 1.00 84.38 497 LEU A O 1
ATOM 3976 N N . SER A 1 498 ? -24.365 13.252 35.557 1.00 90.31 498 SER A N 1
ATOM 3977 C CA . SER A 1 498 ? -23.775 13.665 36.837 1.00 90.31 498 SER A CA 1
ATOM 3978 C C . SER A 1 498 ? -24.305 15.020 37.316 1.00 90.31 498 SER A C 1
ATOM 3980 O O . SER A 1 498 ? -24.628 15.179 38.495 1.00 90.31 498 SER A O 1
ATOM 3982 N N . GLN A 1 499 ? -24.424 15.997 36.415 1.00 89.12 499 GLN A N 1
ATOM 3983 C CA . GLN A 1 499 ? -24.979 17.318 36.723 1.00 89.12 499 GLN A CA 1
ATOM 3984 C C . GLN A 1 499 ? -26.471 17.240 37.056 1.00 89.12 499 GLN A C 1
ATOM 3986 O O . GLN A 1 499 ? -26.916 17.859 38.021 1.00 89.12 499 GLN A O 1
ATOM 3991 N N . THR A 1 500 ? -27.235 16.442 36.307 1.00 85.69 500 THR A N 1
ATOM 3992 C CA . THR A 1 500 ? -28.677 16.269 36.530 1.00 85.69 500 THR A CA 1
ATOM 3993 C C . THR A 1 500 ? -28.946 15.561 37.861 1.00 85.69 500 THR A C 1
ATOM 3995 O O . THR A 1 500 ? -29.838 15.978 38.596 1.00 85.69 500 THR A O 1
ATOM 3998 N N . ILE A 1 501 ? -28.136 14.559 38.231 1.00 87.56 501 ILE A N 1
ATOM 3999 C CA . ILE A 1 501 ? -28.180 13.900 39.547 1.00 87.56 501 ILE A CA 1
ATOM 4000 C C . ILE A 1 501 ? -27.907 14.902 40.675 1.00 87.56 501 ILE A C 1
ATOM 4002 O O . ILE A 1 501 ? -28.632 14.908 41.669 1.00 87.56 501 ILE A O 1
ATOM 4006 N N . ARG A 1 502 ? -26.886 15.762 40.537 1.00 88.50 502 ARG A N 1
ATOM 4007 C CA . ARG A 1 502 ? -26.589 16.808 41.534 1.00 88.50 502 ARG A CA 1
ATOM 4008 C C . ARG A 1 502 ? -27.754 17.790 41.668 1.00 88.50 502 ARG A C 1
ATOM 4010 O O . ARG A 1 502 ? -28.270 17.966 42.762 1.00 88.50 502 ARG A O 1
ATOM 4017 N N . ALA A 1 503 ? -28.254 18.317 40.551 1.00 85.81 503 ALA A N 1
ATOM 4018 C CA . ALA A 1 503 ? -29.401 19.223 40.551 1.00 85.81 503 ALA A CA 1
ATOM 4019 C C . ALA A 1 503 ? -30.662 18.587 41.171 1.00 85.81 503 ALA A C 1
ATOM 4021 O O . ALA A 1 503 ? -31.413 19.262 41.873 1.00 85.81 503 ALA A O 1
ATOM 4022 N N . ALA A 1 504 ? -30.888 17.286 40.946 1.00 85.06 504 ALA A N 1
ATOM 4023 C CA . ALA A 1 504 ? -32.011 16.551 41.529 1.00 85.06 504 ALA A CA 1
ATOM 4024 C C . ALA A 1 504 ? -31.886 16.366 43.050 1.00 85.06 504 ALA A C 1
ATOM 4026 O O . ALA A 1 504 ? -32.912 16.275 43.727 1.00 85.06 504 ALA A O 1
ATOM 4027 N N . ARG A 1 505 ? -30.657 16.319 43.587 1.00 83.50 505 ARG A N 1
ATOM 4028 C CA . ARG A 1 505 ? -30.394 16.304 45.036 1.00 83.50 505 ARG A CA 1
ATOM 4029 C C . ARG A 1 505 ? -30.653 17.667 45.680 1.00 83.50 505 ARG A C 1
ATOM 4031 O O . ARG A 1 505 ? -31.170 17.705 46.792 1.00 83.50 505 ARG A O 1
ATOM 4038 N N . ASP A 1 506 ? -30.335 18.750 44.974 1.00 81.19 506 ASP A N 1
ATOM 4039 C CA . ASP A 1 506 ? -30.304 20.103 45.543 1.00 81.19 506 ASP A CA 1
ATOM 4040 C C . ASP A 1 506 ? -31.667 20.837 45.536 1.00 81.19 506 ASP A C 1
ATOM 4042 O O . ASP A 1 506 ? -31.824 21.825 46.253 1.00 81.19 506 ASP A O 1
ATOM 4046 N N . GLN A 1 507 ? -32.675 20.398 44.759 1.00 68.25 507 GLN A N 1
ATOM 4047 C CA . GLN A 1 507 ? -33.962 21.116 44.618 1.00 68.25 507 GLN A CA 1
ATOM 4048 C C . GLN A 1 507 ? -35.227 20.269 44.865 1.00 68.25 507 GLN A C 1
ATOM 4050 O O . GLN A 1 507 ? -35.349 19.135 44.404 1.00 68.25 507 GLN A O 1
ATOM 4055 N N . ASN A 1 508 ? -36.235 20.883 45.512 1.00 59.44 508 ASN A N 1
ATOM 4056 C CA . ASN A 1 508 ? -37.588 20.329 45.722 1.00 59.44 508 ASN A CA 1
ATOM 4057 C C . ASN A 1 508 ? -38.595 20.694 44.603 1.00 59.44 508 ASN A C 1
ATOM 4059 O O . ASN A 1 508 ? -39.631 20.046 44.485 1.00 59.44 508 ASN A O 1
ATOM 4063 N N . HIS A 1 509 ? -38.343 21.721 43.782 1.00 54.72 509 HIS A N 1
ATOM 4064 C CA . HIS A 1 509 ? -39.196 22.082 42.636 1.00 54.72 509 HIS A CA 1
ATOM 4065 C C . HIS A 1 509 ? -38.479 21.696 41.337 1.00 54.72 509 HIS A C 1
ATOM 4067 O O . HIS A 1 509 ? -37.323 22.044 41.154 1.00 54.72 509 HIS A O 1
ATOM 4073 N N . ASN A 1 510 ? -39.156 20.955 40.450 1.00 69.25 510 ASN A N 1
ATOM 4074 C CA . ASN A 1 510 ? -38.627 20.246 39.262 1.00 69.25 510 ASN A CA 1
ATOM 4075 C C . ASN A 1 510 ? -37.984 18.865 39.486 1.00 69.25 510 ASN A C 1
ATOM 4077 O O . ASN A 1 510 ? -37.523 18.262 38.515 1.00 69.25 510 ASN A O 1
ATOM 4081 N N . HIS A 1 511 ? -38.035 18.307 40.697 1.00 77.00 511 HIS A N 1
ATOM 4082 C CA . HIS A 1 511 ? -37.461 16.989 41.001 1.00 77.00 511 HIS A CA 1
ATOM 4083 C C . HIS A 1 511 ? -37.947 15.875 40.044 1.00 77.00 511 HIS A C 1
ATOM 4085 O O . HIS A 1 511 ? -37.134 15.162 39.461 1.00 77.00 511 HIS A O 1
ATOM 4091 N N . ASN A 1 512 ? -39.254 15.801 39.757 1.00 79.56 512 ASN A N 1
ATOM 4092 C CA . ASN A 1 512 ? -39.812 14.814 38.815 1.00 79.56 512 ASN A CA 1
ATOM 4093 C C . ASN A 1 512 ? -39.322 15.003 37.366 1.00 79.56 512 ASN A C 1
ATOM 4095 O O . ASN A 1 512 ? -39.087 14.025 36.660 1.00 79.56 512 ASN A O 1
ATOM 4099 N N . LYS A 1 513 ? -39.124 16.251 36.920 1.00 82.38 513 LYS A N 1
ATOM 4100 C CA . LYS A 1 513 ? -38.601 16.555 35.576 1.00 82.38 513 LYS A CA 1
ATOM 4101 C C . LYS A 1 513 ? -37.128 16.151 35.454 1.00 82.38 513 LYS A C 1
ATOM 4103 O O . LYS A 1 513 ? -36.714 15.655 34.409 1.00 82.38 513 LYS A O 1
ATOM 4108 N N . LEU A 1 514 ? -36.351 16.339 36.521 1.00 83.69 514 LEU A N 1
ATOM 4109 C CA . LEU A 1 514 ? -34.947 15.933 36.585 1.00 83.69 514 LEU A CA 1
ATOM 4110 C C . LEU A 1 514 ? -34.799 14.409 36.655 1.00 83.69 514 LEU A C 1
ATOM 4112 O O . LEU A 1 514 ? -33.954 13.865 35.955 1.00 83.69 514 LEU A O 1
ATOM 4116 N N . LEU A 1 515 ? -35.656 13.709 37.403 1.00 84.12 515 LEU A N 1
ATOM 4117 C CA . LEU A 1 515 ? -35.690 12.242 37.414 1.00 84.12 515 LEU A CA 1
ATOM 4118 C C . LEU A 1 515 ? -36.090 11.652 36.062 1.00 84.12 515 LEU A C 1
ATOM 4120 O O . LEU A 1 515 ? -35.481 10.683 35.615 1.00 84.12 515 LEU A O 1
ATOM 4124 N N . GLN A 1 516 ? -37.061 12.261 35.374 1.00 83.44 516 GLN A N 1
ATOM 4125 C CA . GLN A 1 516 ? -37.390 11.868 34.005 1.00 83.44 516 GLN A CA 1
ATOM 4126 C C . GLN A 1 516 ? -36.171 12.031 33.090 1.00 83.44 516 GLN A C 1
ATOM 4128 O O . GLN A 1 516 ? -35.832 11.112 32.355 1.00 83.44 516 GLN A O 1
ATOM 4133 N N . LYS A 1 517 ? -35.468 13.165 33.182 1.00 80.19 517 LYS A N 1
ATOM 4134 C CA . LYS A 1 517 ? -34.247 13.406 32.407 1.00 80.19 517 LYS A CA 1
ATOM 4135 C C . LYS A 1 517 ? -33.128 12.407 32.740 1.00 80.19 517 LYS A C 1
ATOM 4137 O O . LYS A 1 517 ? -32.475 11.924 31.823 1.00 80.19 517 LYS A O 1
ATOM 4142 N N . ILE A 1 518 ? -32.940 12.054 34.016 1.00 84.44 518 ILE A N 1
ATOM 4143 C CA . ILE A 1 518 ? -32.012 10.994 34.452 1.00 84.44 518 ILE A CA 1
ATOM 4144 C C . ILE A 1 518 ? -32.366 9.670 33.770 1.00 84.44 518 ILE A C 1
ATOM 4146 O O . ILE A 1 518 ? -31.485 9.050 33.186 1.00 84.44 518 ILE A O 1
ATOM 4150 N N . ASN A 1 519 ? -33.642 9.276 33.782 1.00 81.50 519 ASN A N 1
ATOM 4151 C CA . ASN A 1 519 ? -34.102 8.044 33.139 1.00 81.50 519 ASN A CA 1
ATOM 4152 C C . ASN A 1 519 ? -33.903 8.057 31.617 1.00 81.50 519 ASN A C 1
ATOM 4154 O O . ASN A 1 519 ? -33.559 7.031 31.043 1.00 81.50 519 ASN A O 1
ATOM 4158 N N . GLU A 1 520 ? -34.101 9.196 30.949 1.00 76.81 520 GLU A N 1
ATOM 4159 C CA . GLU A 1 520 ? -33.828 9.293 29.509 1.00 76.81 520 GLU A CA 1
ATOM 4160 C C . GLU A 1 520 ? -32.334 9.145 29.202 1.00 76.81 520 GLU A C 1
ATOM 4162 O O . GLU A 1 520 ? -31.963 8.422 28.281 1.00 76.81 520 GLU A O 1
ATOM 4167 N N . ILE A 1 521 ? -31.454 9.754 30.002 1.00 66.19 521 ILE A N 1
ATOM 4168 C CA . ILE A 1 521 ? -30.006 9.631 29.792 1.00 66.19 521 ILE A CA 1
ATOM 4169 C C . ILE A 1 521 ? -29.520 8.203 30.099 1.00 66.19 521 ILE A C 1
ATOM 4171 O O . ILE A 1 521 ? -28.687 7.675 29.361 1.00 66.19 521 ILE A O 1
ATOM 4175 N N . THR A 1 522 ? -30.059 7.531 31.126 1.00 77.06 522 THR A N 1
ATOM 4176 C CA . THR A 1 522 ? -29.652 6.157 31.484 1.00 77.06 522 THR A CA 1
ATOM 4177 C C . THR A 1 522 ? -30.124 5.086 30.498 1.00 77.06 522 THR A C 1
ATOM 4179 O O . THR A 1 522 ? -29.525 4.011 30.439 1.00 77.06 522 THR A O 1
ATOM 4182 N N . LYS A 1 523 ? -31.151 5.364 29.679 1.00 71.19 523 LYS A N 1
ATOM 4183 C CA . LYS A 1 523 ? -31.508 4.518 28.523 1.00 71.19 523 LYS A CA 1
ATOM 4184 C C . LYS A 1 523 ? -30.443 4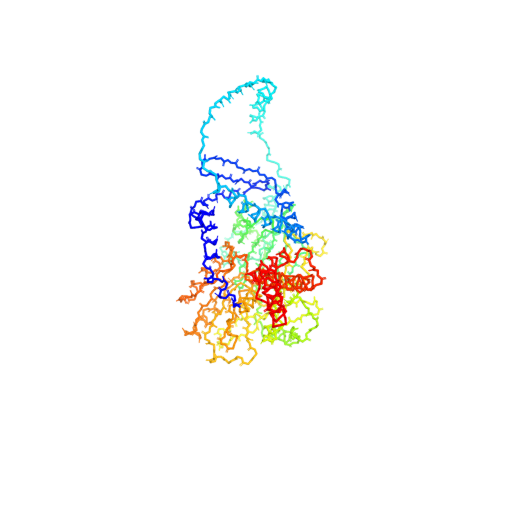.566 27.426 1.00 71.19 523 LYS A C 1
ATOM 4186 O O . LYS A 1 523 ? -30.246 3.581 26.721 1.00 71.19 523 LYS A O 1
ATOM 4191 N N . LEU A 1 524 ? -29.778 5.712 27.273 1.00 58.88 524 LEU A N 1
ATOM 4192 C CA . LEU A 1 524 ? -28.781 5.945 26.227 1.00 58.88 524 LEU A CA 1
ATOM 4193 C C . LEU A 1 524 ? -27.387 5.464 26.645 1.00 58.88 524 LEU A C 1
ATOM 4195 O O . LEU A 1 524 ? -26.637 4.954 25.812 1.00 58.88 524 LEU A O 1
ATOM 4199 N N . ILE A 1 525 ? -27.035 5.606 27.926 1.00 74.00 525 ILE A N 1
ATOM 4200 C CA . ILE A 1 525 ? -25.752 5.157 28.475 1.00 74.00 525 ILE A CA 1
ATOM 4201 C C . ILE A 1 525 ? -25.914 4.501 29.856 1.00 74.00 525 ILE A C 1
ATOM 4203 O O . ILE A 1 525 ? -26.660 5.003 30.693 1.00 74.00 525 ILE A O 1
ATOM 4207 N N . PRO A 1 526 ? -25.194 3.402 30.152 1.00 76.56 526 PRO A N 1
ATOM 4208 C CA . PRO A 1 526 ? -25.223 2.818 31.487 1.00 76.56 526 PRO A CA 1
ATOM 4209 C C . PRO A 1 526 ? -24.529 3.754 32.499 1.00 76.56 526 PRO A C 1
ATOM 4211 O O . PRO A 1 526 ? -23.406 4.188 32.227 1.00 76.56 526 PRO A O 1
ATOM 4214 N N . PRO A 1 527 ? -25.149 4.048 33.659 1.00 82.31 527 PRO A N 1
ATOM 4215 C CA . PRO A 1 527 ? -24.528 4.854 34.708 1.00 82.31 527 PRO A CA 1
ATOM 4216 C C . PRO A 1 527 ? -23.317 4.143 35.320 1.00 82.31 527 PRO A C 1
ATOM 4218 O O . PRO A 1 527 ? -23.306 2.917 35.470 1.00 82.31 527 PRO A O 1
ATOM 4221 N N . ASP A 1 528 ? -22.310 4.916 35.724 1.00 86.44 528 ASP A N 1
ATOM 4222 C CA . ASP A 1 528 ? -21.198 4.389 36.512 1.00 86.44 528 ASP A CA 1
ATOM 4223 C C . ASP A 1 528 ? -21.634 4.017 37.943 1.00 86.44 528 ASP A C 1
ATOM 4225 O O . ASP A 1 528 ? -22.752 4.293 38.384 1.00 86.44 528 ASP A O 1
ATOM 4229 N N . ARG A 1 529 ? -20.738 3.376 38.703 1.00 88.75 529 ARG A N 1
ATOM 4230 C CA . ARG A 1 529 ? -21.044 2.898 40.060 1.00 88.75 529 ARG A CA 1
ATOM 4231 C C . ARG A 1 529 ? -21.502 4.020 41.004 1.00 88.75 529 ARG A C 1
ATOM 4233 O O . ARG A 1 529 ? -22.394 3.784 41.816 1.00 88.75 529 ARG A O 1
ATOM 4240 N N . LEU A 1 530 ? -20.905 5.209 40.920 1.00 88.25 530 LEU A N 1
ATOM 4241 C CA . LEU A 1 530 ? -21.224 6.343 41.794 1.00 88.25 530 LEU A CA 1
ATOM 4242 C C . LEU A 1 530 ? -22.538 7.007 41.375 1.00 88.25 530 LEU A C 1
ATOM 4244 O O . LEU A 1 530 ? -23.367 7.333 42.225 1.00 88.25 530 LEU A O 1
ATOM 4248 N N . GLN A 1 531 ? -22.753 7.162 40.070 1.00 87.88 531 GLN A N 1
ATOM 4249 C CA . GLN A 1 531 ? -24.004 7.646 39.495 1.00 87.88 531 GLN A CA 1
ATOM 4250 C C . GLN A 1 531 ? -25.161 6.718 39.865 1.00 87.88 531 GLN A C 1
ATOM 4252 O O . GLN A 1 531 ? -26.194 7.187 40.333 1.00 87.88 531 GLN A O 1
ATOM 4257 N N . LEU A 1 532 ? -24.972 5.402 39.746 1.00 88.19 532 LEU A N 1
ATOM 4258 C CA . LEU A 1 532 ? -25.983 4.407 40.091 1.00 88.19 532 LEU A CA 1
ATOM 4259 C C . LEU A 1 532 ? -26.343 4.450 41.583 1.00 88.19 532 LEU A C 1
ATOM 4261 O O . LEU A 1 532 ? -27.521 4.463 41.934 1.00 88.19 532 LEU A O 1
ATOM 4265 N N . GLN A 1 533 ? -25.346 4.547 42.469 1.00 89.62 533 GLN A N 1
ATOM 4266 C CA . GLN A 1 533 ? -25.582 4.740 43.906 1.00 89.62 533 GLN A CA 1
ATOM 4267 C C . GLN A 1 533 ? -26.386 6.016 44.185 1.00 89.62 533 GLN A C 1
ATOM 4269 O O . GLN A 1 533 ? -27.316 6.004 44.991 1.00 89.62 533 GLN A O 1
ATOM 4274 N N . ALA A 1 534 ? -26.059 7.111 43.497 1.00 88.25 534 ALA A N 1
ATOM 4275 C CA . ALA A 1 534 ? -26.747 8.381 43.664 1.00 88.25 534 ALA A CA 1
ATOM 4276 C C . ALA A 1 534 ? -28.197 8.355 43.158 1.00 88.25 534 ALA A C 1
ATOM 4278 O O . ALA A 1 534 ? -29.074 8.922 43.811 1.00 88.25 534 ALA A O 1
ATOM 4279 N N . ILE A 1 535 ? -28.454 7.676 42.038 1.00 87.12 535 ILE A N 1
ATOM 4280 C CA . ILE A 1 535 ? -29.797 7.467 41.483 1.00 87.12 535 ILE A CA 1
ATOM 4281 C C . ILE A 1 535 ? -30.648 6.634 42.447 1.00 87.12 535 ILE A C 1
ATOM 4283 O O . ILE A 1 535 ? -31.766 7.035 42.768 1.00 87.12 535 ILE A O 1
ATOM 4287 N N . ASN A 1 536 ? -30.108 5.531 42.974 1.00 88.00 536 ASN A N 1
ATOM 4288 C CA . ASN A 1 536 ? -30.823 4.681 43.931 1.00 88.00 536 ASN A CA 1
ATOM 4289 C C . ASN A 1 536 ? -31.218 5.459 45.196 1.00 88.00 536 ASN A C 1
ATOM 4291 O O . ASN A 1 536 ? -32.335 5.327 45.689 1.00 88.00 536 ASN A O 1
ATOM 4295 N N . GLN A 1 537 ? -30.327 6.321 45.693 1.00 85.94 537 GLN A N 1
ATOM 4296 C CA . GLN A 1 537 ? -30.605 7.158 46.859 1.00 85.94 537 GLN A CA 1
ATOM 4297 C C . GLN A 1 537 ? -31.691 8.212 46.583 1.00 85.94 537 GLN A C 1
ATOM 4299 O O . GLN A 1 537 ? -32.540 8.466 47.434 1.00 85.94 537 GLN A O 1
ATOM 4304 N N . LEU A 1 538 ? -31.705 8.804 45.383 1.00 84.62 538 LEU A N 1
ATOM 4305 C CA . LEU A 1 538 ? -32.769 9.723 44.959 1.00 84.62 538 LEU A CA 1
ATOM 4306 C C . LEU A 1 538 ? -34.138 9.026 44.904 1.00 84.62 538 LEU A C 1
ATOM 4308 O O . LEU A 1 538 ? -35.131 9.598 45.350 1.00 84.62 538 LEU A O 1
ATOM 4312 N N . GLN A 1 539 ? -34.184 7.787 44.409 1.00 80.81 539 GLN A N 1
ATOM 4313 C CA . GLN A 1 539 ? -35.412 6.989 44.335 1.00 80.81 539 GLN A CA 1
ATOM 4314 C C . GLN A 1 539 ? -35.920 6.565 45.723 1.00 80.81 539 GLN A C 1
ATOM 4316 O O . GLN A 1 539 ? -37.117 6.662 45.986 1.00 80.81 539 GLN A O 1
ATOM 4321 N N . GLN A 1 540 ? -35.031 6.164 46.640 1.00 80.06 540 GLN A N 1
ATOM 4322 C CA . GLN A 1 540 ? -35.406 5.856 48.030 1.00 80.06 540 GLN A CA 1
ATOM 4323 C C . GLN A 1 540 ? -36.015 7.072 48.742 1.00 80.06 540 GLN A C 1
ATOM 4325 O O . GLN A 1 540 ? -37.087 6.968 49.338 1.00 80.06 540 GLN A O 1
ATOM 4330 N N . ASN A 1 541 ? -35.404 8.250 48.588 1.00 74.06 541 ASN A N 1
ATOM 4331 C CA . ASN A 1 541 ? -35.905 9.492 49.184 1.00 74.06 541 ASN A CA 1
ATOM 4332 C C . ASN A 1 541 ? -37.298 9.901 48.659 1.00 74.06 541 ASN A C 1
ATOM 4334 O O . ASN A 1 541 ? -38.051 10.571 49.369 1.00 74.06 541 ASN A O 1
ATOM 4338 N N . GLN A 1 542 ? -37.665 9.521 47.428 1.00 70.25 542 GLN A N 1
ATOM 4339 C CA . GLN A 1 542 ? -39.023 9.733 46.911 1.00 70.25 542 GLN A CA 1
ATOM 4340 C C . GLN A 1 542 ? -40.056 8.824 47.579 1.00 70.25 542 GLN A C 1
ATOM 4342 O O . GLN A 1 542 ? -41.149 9.288 47.905 1.00 70.25 542 GLN A O 1
ATOM 4347 N N . ILE A 1 543 ? -39.716 7.550 47.786 1.00 67.38 543 ILE A N 1
ATOM 4348 C CA . ILE A 1 543 ? -40.606 6.568 48.420 1.00 67.38 543 ILE A CA 1
ATOM 4349 C C . ILE A 1 543 ? -40.917 7.001 49.860 1.00 67.38 543 ILE A C 1
ATOM 4351 O O . ILE A 1 543 ? -42.074 6.980 50.276 1.00 67.38 543 ILE A O 1
ATOM 4355 N N . GLU A 1 544 ? -39.910 7.483 50.592 1.00 64.75 544 GLU A N 1
ATOM 4356 C CA . GLU A 1 544 ? -40.076 7.966 51.968 1.00 64.75 544 GLU A CA 1
ATOM 4357 C C . GLU A 1 544 ? -40.908 9.256 52.070 1.00 64.75 544 GLU A C 1
ATOM 4359 O O . GLU A 1 544 ? -41.698 9.403 53.004 1.00 64.75 544 GLU A O 1
ATOM 4364 N N . LYS A 1 545 ? -40.786 10.186 51.108 1.00 62.91 545 LYS A N 1
ATOM 4365 C CA . LYS A 1 545 ? -41.627 11.399 51.060 1.00 62.91 545 LYS A CA 1
ATOM 4366 C C . LYS A 1 545 ? -43.082 11.079 50.703 1.00 62.91 545 LYS A C 1
ATOM 4368 O O . LYS A 1 545 ? -43.985 11.560 51.378 1.00 62.91 545 LYS A O 1
ATOM 4373 N N . GLY A 1 546 ? -43.314 10.222 49.707 1.00 56.22 546 GLY A N 1
ATOM 4374 C CA . GLY A 1 546 ? -44.665 9.822 49.292 1.00 56.22 546 GLY A CA 1
ATOM 4375 C C . GLY A 1 546 ? -45.413 8.951 50.311 1.00 56.22 546 GLY A C 1
ATOM 4376 O O . GLY A 1 546 ? -46.637 8.868 50.250 1.00 56.22 546 GLY A O 1
ATOM 4377 N N . GLY A 1 547 ? -44.696 8.314 51.244 1.00 50.53 547 GLY A N 1
ATOM 4378 C CA . GLY A 1 547 ? -45.270 7.568 52.369 1.00 50.53 547 GLY A CA 1
ATOM 4379 C C . GLY A 1 547 ? -45.576 8.408 53.615 1.00 50.53 547 GLY A C 1
ATOM 4380 O O . GLY A 1 547 ? -46.254 7.910 54.502 1.00 50.53 547 GLY A O 1
ATOM 4381 N N . ARG A 1 548 ? -45.088 9.656 53.700 1.00 52.22 548 ARG A N 1
ATOM 4382 C CA . ARG A 1 548 ? -45.414 10.607 54.786 1.00 52.22 548 ARG A CA 1
ATOM 4383 C C . ARG A 1 548 ? -46.570 11.555 54.447 1.00 52.22 548 ARG A C 1
ATOM 4385 O O . ARG A 1 548 ? -47.102 12.189 55.350 1.00 52.22 548 ARG A O 1
ATOM 4392 N N . GLU A 1 549 ? -46.919 11.685 53.166 1.00 47.38 549 GLU A N 1
ATOM 4393 C CA . GLU A 1 549 ? -48.053 12.494 52.680 1.00 47.38 549 GLU A CA 1
ATOM 4394 C C . GLU A 1 549 ? -49.363 11.690 52.533 1.00 47.38 549 GLU A C 1
ATOM 4396 O O . GLU A 1 549 ? -50.407 12.277 52.250 1.00 47.38 549 GLU A O 1
ATOM 4401 N N . ARG A 1 550 ? -49.318 10.365 52.728 1.00 40.59 550 ARG A N 1
ATOM 4402 C CA . ARG A 1 550 ? -50.491 9.487 52.890 1.00 40.59 550 ARG A CA 1
ATOM 4403 C C . ARG A 1 550 ? -50.685 9.171 54.361 1.00 40.59 550 ARG A C 1
ATOM 4405 O O . ARG A 1 550 ? -51.860 9.010 54.751 1.00 40.59 550 ARG A O 1
#

Foldseek 3Di:
DPPVVVVVPPVVVVVVVVVCVVVPDPPVVVVQPPAPFDDDDFWTWGAHPVGDIDIDGPVVVVVVVVVVVCCVVVCVVVVVVVVVVVVVVVVVVVVVVVVPDDDDDDDDDDDDDDDDDDDDPVVVVVVPPPPPPPPPPDDDDDDPFDDLVNLVVLLVVLDDDDDDDDPDPDDLQLAQVVVLVVSSVWDWPVVPDDQAWTWTHRDVQFIKIWGQAPVNGIKIDRPNDRCQIGGLVSVCVVSVHDSVSSVVSCVVVVNDRDDSHDHDCPDVDVVLQVVQVVVLVPFFFPLPDPDCCCCPVLVFDSVLSLQWSQFTADPQRWTKFFAWFAPPVVRDIGGFWIKTQHPDFAQADPVRHGDPDTHRMDIGGDHAKRKTATDPQDLVLAQAEEEEADPSLQSLCCVVVVPPRSRYMYIHNPDDNDPRRLVVLLSVLVSNVRHAYEYFFFPDPVRVVVSVVSCVSNVDDHHYDYAPDGTSSVNSVVVVVVVVVVVVVQVVLQVVLVVLLVVLVPDPPCVVVSLVVNVVSCVVPPHDPVSVVSNVVSVVVVVVVVVVVD

InterPro domains:
  IPR025054 Domain of unknown function DUF3991 [PF13154] (292-375)

Secondary structure (DSSP, 8-state):
--HHHHHT-HHHHHHHHHHHHHTT-HHHHHHH--------TT---EE-TTS-EE---HHHHHHHHHHHHHHHHTTHHHHHHHHHHHHHHHHHHHHTTTTT--------------------SHHHHTSSSSSSSSS-SS------S--HHHHHHHHHTT--S----------GGGS-HHHHHHHTT-EE-TTT--SSEEEEEEETTEEEEEEE-TTS-EEEEETTEEEEEESHHHHHHHHT--HHHHHHHHHHTT------SPBTT----HHHHHHHHHHHHHSPBGGGSS--HHHHTS---HHHHHH-TT-EE-TT--EEEEEEEE-TTT--EEEEEEEEEEEEEEEE-TTSPEEEEEEEEEEEE---EEEEE-TT--GGG--EEEEES-HHHHHHHHHHHT--TTTEEEEE--SS--HHHHHHHHHHHHH-TTSEEEEE--SSHHHHHHHHHHHHHH-S--EE---SSSSHHHHHHHHHHHHHHHHHHHHHHHHHHHHHHHHHHH-SSSHHHHHHHHHHHHHHSPPPHHHHHHHHHHHHHHHHHHTT--

pLDDT: mean 71.06, std 24.83, range [26.19, 98.31]

Radius of gyration: 35.33 Å; chains: 1; bounding box: 96×60×112 Å

Organism: Wolinella succinogenes (strain ATCC 29543 / DSM 1740 / CCUG 13145 / JCM 31913 / LMG 7466 / NCTC 11488 / FDC 602W) (NCBI:txid273121)